Protein AF-A0A1A6FGG5-F1 (afdb_monomer_lite)

Structure (mmCIF, N/CA/C/O backbone):
data_AF-A0A1A6FGG5-F1
#
_entry.id   AF-A0A1A6FGG5-F1
#
loop_
_atom_site.group_PDB
_atom_site.id
_atom_site.type_symbol
_atom_site.label_atom_id
_atom_site.label_alt_id
_atom_site.label_comp_id
_atom_site.label_asym_id
_atom_site.label_entity_id
_atom_site.label_seq_id
_atom_site.pdbx_PDB_ins_code
_atom_site.Cartn_x
_atom_site.Cartn_y
_atom_site.Cartn_z
_atom_site.occupancy
_atom_site.B_iso_or_equiv
_atom_site.auth_seq_id
_atom_site.auth_comp_id
_atom_site.auth_asym_id
_atom_site.auth_atom_id
_atom_site.pdbx_PDB_model_num
ATOM 1 N N . MET A 1 1 ? -80.404 49.017 49.387 1.00 46.44 1 MET A N 1
ATOM 2 C CA . MET A 1 1 ? -79.124 48.652 50.033 1.00 46.44 1 MET A CA 1
ATOM 3 C C . MET A 1 1 ? -78.761 47.222 49.647 1.00 46.44 1 MET A C 1
ATOM 5 O O . MET A 1 1 ? -79.388 46.315 50.162 1.00 46.44 1 MET A O 1
ATOM 9 N N . ALA A 1 2 ? -77.796 47.027 48.744 1.00 36.50 2 ALA A N 1
ATOM 10 C CA . ALA A 1 2 ? -76.979 45.809 48.624 1.00 36.50 2 ALA A CA 1
ATOM 11 C C . ALA A 1 2 ? -75.816 46.111 47.660 1.00 36.50 2 ALA A C 1
ATOM 13 O O . ALA A 1 2 ? -76.037 46.407 46.489 1.00 36.50 2 ALA A O 1
ATOM 14 N N . ARG A 1 3 ? -74.583 46.126 48.179 1.00 39.97 3 ARG A N 1
ATOM 15 C CA . ARG A 1 3 ? -73.338 46.277 47.409 1.00 39.97 3 ARG A CA 1
ATOM 16 C C . ARG A 1 3 ? -72.941 44.911 46.845 1.00 39.97 3 ARG A C 1
ATOM 18 O O . ARG A 1 3 ? -72.786 43.978 47.625 1.00 39.97 3 ARG A O 1
ATOM 25 N N . LEU A 1 4 ? -72.673 44.822 45.545 1.00 37.12 4 LEU A N 1
ATOM 26 C CA . LEU A 1 4 ? -71.894 43.730 44.955 1.00 37.12 4 LEU A CA 1
ATOM 27 C C . LEU A 1 4 ? -70.475 44.244 44.684 1.00 37.12 4 LEU A C 1
ATOM 29 O O . LEU A 1 4 ? -70.268 45.128 43.858 1.00 37.12 4 LEU A O 1
ATOM 33 N N . ARG A 1 5 ? -69.503 43.710 45.432 1.00 43.78 5 ARG A N 1
ATOM 34 C CA . ARG A 1 5 ? -6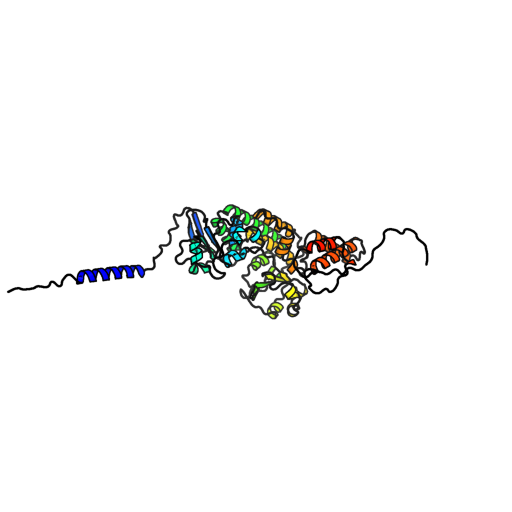8.068 43.782 45.126 1.00 43.78 5 ARG A CA 1
ATOM 35 C C . ARG A 1 5 ? -67.733 42.575 44.248 1.00 43.78 5 ARG A C 1
ATOM 37 O O . ARG A 1 5 ? -67.870 41.452 44.723 1.00 43.78 5 ARG A O 1
ATOM 44 N N . SER A 1 6 ? -67.262 42.784 43.021 1.00 43.19 6 SER A N 1
ATOM 45 C CA . SER A 1 6 ? -66.595 41.737 42.237 1.00 43.19 6 SER A CA 1
ATOM 46 C C . SER A 1 6 ? -65.080 41.887 42.376 1.00 43.19 6 SER A C 1
ATOM 48 O O . SER A 1 6 ? -64.519 42.949 42.118 1.00 43.19 6 SER A O 1
ATOM 50 N N . ASN A 1 7 ? -64.447 40.814 42.835 1.00 39.03 7 ASN A N 1
ATOM 51 C CA . ASN A 1 7 ? -63.045 40.700 43.213 1.00 39.03 7 ASN A CA 1
ATOM 52 C C . ASN A 1 7 ? -62.196 40.399 41.959 1.00 39.03 7 ASN A C 1
ATOM 54 O O . ASN A 1 7 ? -62.371 39.346 41.351 1.00 39.03 7 ASN A O 1
ATOM 58 N N . SER A 1 8 ? -61.305 41.307 41.548 1.00 47.47 8 SER A N 1
ATOM 59 C CA . SER A 1 8 ? -60.518 41.215 40.302 1.00 47.47 8 SER A CA 1
ATOM 60 C C . SER A 1 8 ? -59.037 40.871 40.532 1.00 47.47 8 SER A C 1
ATOM 62 O O . SER A 1 8 ? -58.164 41.453 39.891 1.00 47.47 8 SER A O 1
ATOM 64 N N . SER A 1 9 ? -58.720 39.971 41.466 1.00 46.16 9 SER A N 1
ATOM 65 C CA . SER A 1 9 ? -57.327 39.730 41.892 1.00 46.16 9 SER A CA 1
ATOM 66 C C . SER A 1 9 ? -56.748 38.343 41.581 1.00 46.16 9 SER A C 1
ATOM 68 O O . SER A 1 9 ? -55.573 38.128 41.856 1.00 46.16 9 SER A O 1
ATOM 70 N N . SER A 1 10 ? -57.485 37.406 40.969 1.00 49.62 10 SER A N 1
ATOM 71 C CA . SER A 1 10 ? -56.988 36.026 40.771 1.00 49.62 10 SER A CA 1
ATOM 72 C C . SER A 1 10 ? -56.409 35.706 39.383 1.00 49.62 10 SER A C 1
ATOM 74 O O . SER A 1 10 ? -55.827 34.640 39.203 1.00 49.62 10 SER A O 1
ATOM 76 N N . SER A 1 11 ? -56.523 36.599 38.394 1.00 49.62 11 SER A N 1
ATOM 77 C CA . SER A 1 11 ? -56.128 36.287 37.005 1.00 49.62 11 SER A CA 1
ATOM 78 C C . SER A 1 11 ? -54.654 36.564 36.684 1.00 49.62 11 SER A C 1
ATOM 80 O O . SER A 1 11 ? -54.130 35.986 35.735 1.00 49.62 11 SER A O 1
ATOM 82 N N . TRP A 1 12 ? -53.973 37.437 37.430 1.00 45.44 12 TRP A N 1
ATOM 83 C CA . TRP A 1 12 ? -52.616 37.876 37.067 1.00 45.44 12 TRP A CA 1
ATOM 84 C C . TRP A 1 12 ? -51.518 36.929 37.569 1.00 45.44 12 TRP A C 1
ATOM 86 O O . TRP A 1 12 ? -50.485 36.785 36.919 1.00 45.44 12 TRP A O 1
ATOM 96 N N . SER A 1 13 ? -51.754 36.211 38.668 1.00 47.12 13 SER A N 1
ATOM 97 C CA . SER A 1 13 ? -50.769 35.288 39.251 1.00 47.12 13 SER A CA 1
ATOM 98 C C . SER A 1 13 ? -50.570 34.016 38.415 1.00 47.12 13 SER A C 1
ATOM 100 O O . SER A 1 13 ? -49.461 33.492 38.348 1.00 47.12 13 SER A O 1
ATOM 102 N N . VAL A 1 14 ? -51.621 33.541 37.737 1.00 51.75 14 VAL A N 1
ATOM 103 C CA . VAL A 1 14 ? -51.570 32.323 36.905 1.00 51.75 14 VAL A CA 1
ATOM 104 C C . VAL A 1 14 ? -50.892 32.595 35.559 1.00 51.75 14 VAL A C 1
ATOM 106 O O . VAL A 1 14 ? -50.091 31.786 35.095 1.00 51.75 14 VAL A O 1
ATOM 109 N N . VAL A 1 15 ? -51.142 33.766 34.961 1.00 53.78 15 VAL A N 1
ATOM 110 C CA . VAL A 1 15 ? -50.516 34.170 33.690 1.00 53.78 15 VAL A CA 1
ATOM 111 C C . VAL A 1 15 ? -49.030 34.479 33.884 1.00 53.78 15 VAL A C 1
ATOM 113 O O . VAL A 1 15 ? -48.212 34.061 33.067 1.00 53.78 15 VAL A O 1
ATOM 116 N N . ALA A 1 16 ? -48.657 35.122 34.998 1.00 51.72 16 ALA A N 1
ATOM 117 C CA . ALA A 1 16 ? -47.255 35.374 35.319 1.00 51.72 16 ALA A CA 1
ATOM 118 C C . ALA A 1 16 ? -46.459 34.066 35.461 1.00 51.72 16 ALA A C 1
ATOM 120 O O . ALA A 1 16 ? -45.403 33.948 34.852 1.00 51.72 16 ALA A O 1
ATOM 121 N N . GLY A 1 17 ? -46.984 33.055 36.169 1.00 50.19 17 GLY A N 1
ATOM 122 C CA . GLY A 1 17 ? -46.297 31.769 36.359 1.00 50.19 17 GLY A CA 1
ATOM 123 C C . GLY A 1 17 ? -46.077 30.963 35.070 1.00 50.19 17 GLY A C 1
ATOM 124 O O . GLY A 1 17 ? -45.045 30.306 34.923 1.00 50.19 17 GLY A O 1
ATOM 125 N N . PHE A 1 18 ? -47.004 31.043 34.110 1.00 52.59 18 PHE A N 1
ATOM 126 C CA . PHE A 1 18 ? -46.897 30.317 32.838 1.00 52.59 18 PHE A CA 1
ATOM 127 C C . PHE A 1 18 ? -45.854 30.934 31.892 1.00 52.59 18 PHE A C 1
ATOM 129 O O . PHE A 1 18 ? -45.120 30.209 31.215 1.00 52.59 18 PHE A O 1
ATOM 136 N N . VAL A 1 19 ? -45.737 32.268 31.888 1.00 56.25 19 VAL A N 1
ATOM 137 C CA . VAL A 1 19 ? -44.745 32.991 31.076 1.00 56.25 19 VAL A CA 1
ATOM 138 C C . VAL A 1 19 ? -43.325 32.752 31.600 1.00 56.25 19 VAL A C 1
ATOM 140 O O . VAL A 1 19 ? -42.420 32.511 30.800 1.00 56.25 19 VAL A O 1
ATOM 143 N N . THR A 1 20 ? -43.114 32.706 32.922 1.00 56.19 20 THR A N 1
ATOM 144 C CA . THR A 1 20 ? -41.793 32.382 33.495 1.00 56.19 20 THR A CA 1
ATOM 145 C C . THR A 1 20 ? -41.383 30.934 33.227 1.00 56.19 20 THR A C 1
ATOM 147 O O . THR A 1 20 ? -40.213 30.675 32.952 1.00 56.19 20 THR A O 1
ATOM 150 N N . CYS A 1 21 ? -42.329 29.988 33.254 1.00 50.81 21 CYS A N 1
ATOM 151 C CA . CYS A 1 21 ? -42.044 28.578 32.977 1.00 50.81 21 CYS A CA 1
ATOM 152 C C . CYS A 1 21 ? -41.674 28.349 31.498 1.00 50.81 21 CYS A C 1
ATOM 154 O O . CYS A 1 21 ? -40.691 27.669 31.205 1.00 50.81 21 CYS A O 1
ATOM 156 N N . CYS A 1 22 ? -42.372 29.005 30.562 1.00 54.38 22 CYS A N 1
ATOM 157 C CA . CYS A 1 22 ? -42.034 28.942 29.136 1.00 54.38 22 CYS A CA 1
ATOM 158 C C . CYS A 1 22 ? -40.695 29.628 28.816 1.00 54.38 22 CYS A C 1
ATOM 160 O O . CYS A 1 22 ? -39.930 29.106 28.007 1.00 54.38 22 CYS A O 1
ATOM 162 N N . ALA A 1 23 ? -40.367 30.745 29.478 1.00 55.91 23 ALA A N 1
ATOM 163 C CA . ALA A 1 23 ? -39.080 31.426 29.307 1.00 55.91 23 ALA A CA 1
ATOM 164 C C . ALA A 1 23 ? -37.893 30.588 29.822 1.00 55.91 23 ALA A C 1
ATOM 166 O O . ALA A 1 23 ? -36.832 30.583 29.201 1.00 55.91 23 ALA A O 1
ATOM 167 N N . LEU A 1 24 ? -38.076 29.826 30.907 1.00 52.62 24 LEU A N 1
ATOM 168 C CA . LEU A 1 24 ? -37.076 28.881 31.422 1.00 52.62 24 LEU A CA 1
ATOM 169 C C . LEU A 1 24 ? -36.874 27.678 30.488 1.00 52.62 24 LEU A C 1
ATOM 171 O O . LEU A 1 24 ? -35.734 27.287 30.246 1.00 52.62 24 LEU A O 1
ATOM 175 N N . ILE A 1 25 ? -37.949 27.134 29.907 1.00 56.22 25 ILE A N 1
ATOM 176 C CA . ILE A 1 25 ? -37.868 26.028 28.937 1.00 56.22 25 ILE A CA 1
ATOM 177 C C . ILE A 1 25 ? -37.194 26.493 27.634 1.00 56.22 25 ILE A C 1
ATOM 179 O O . ILE A 1 25 ? -36.349 25.780 27.095 1.00 56.22 25 ILE A O 1
ATOM 183 N N . PHE A 1 26 ? -37.479 27.713 27.162 1.00 54.41 26 PHE A N 1
ATOM 184 C CA . PHE A 1 26 ? -36.809 28.285 25.987 1.00 54.41 26 PHE A CA 1
ATOM 185 C C . PHE A 1 26 ? -35.334 28.630 26.255 1.00 54.41 26 PHE A C 1
ATOM 187 O O . PHE A 1 26 ? -34.488 28.408 25.391 1.00 54.41 26 PHE A O 1
ATOM 194 N N . ALA A 1 27 ? -34.989 29.104 27.459 1.00 54.03 27 ALA A N 1
ATOM 195 C CA . ALA A 1 27 ? -33.600 29.363 27.846 1.00 54.03 27 ALA A CA 1
ATOM 196 C C . ALA A 1 27 ? -32.763 28.072 27.971 1.00 54.03 27 ALA A C 1
ATOM 198 O O . ALA A 1 27 ? -31.572 28.082 27.649 1.00 54.03 27 ALA A O 1
ATOM 199 N N . LEU A 1 28 ? -33.388 26.958 28.375 1.00 49.53 28 LEU A N 1
ATOM 200 C CA . LEU A 1 28 ? -32.787 25.618 28.381 1.00 49.53 28 LEU A CA 1
ATOM 201 C C . LEU A 1 28 ? -32.666 25.012 26.971 1.00 49.53 28 LEU A C 1
ATOM 203 O O . LEU A 1 28 ? -31.698 24.306 26.710 1.00 49.53 28 LEU A O 1
ATOM 207 N N . ALA A 1 29 ? -33.584 25.322 26.050 1.00 52.97 29 ALA A N 1
ATOM 208 C CA . ALA A 1 29 ? -33.526 24.865 24.656 1.00 52.97 29 ALA A CA 1
ATOM 209 C C . ALA A 1 29 ? -32.530 25.655 23.779 1.00 52.97 29 ALA A C 1
ATOM 211 O O . ALA A 1 29 ? -32.057 25.142 22.766 1.00 52.97 29 ALA A O 1
ATOM 212 N N . LEU A 1 30 ? -32.186 26.891 24.165 1.00 46.38 30 LEU A N 1
ATOM 213 C CA . LEU A 1 30 ? -31.213 27.745 23.464 1.00 46.38 30 LEU A CA 1
ATOM 214 C C . LEU A 1 30 ? -29.753 27.483 23.861 1.00 46.38 30 LEU A C 1
ATOM 216 O O . LEU A 1 30 ? -28.838 27.985 23.207 1.00 46.38 30 LEU A O 1
ATOM 220 N N . HIS A 1 31 ? -29.518 26.685 24.903 1.00 43.28 31 HIS A N 1
ATOM 221 C CA . HIS A 1 31 ? -28.194 26.161 25.206 1.00 43.28 31 HIS A CA 1
ATOM 222 C C . HIS A 1 31 ? -28.107 24.754 24.611 1.00 43.28 31 HIS A C 1
ATOM 224 O O . HIS A 1 31 ? -28.663 23.830 25.208 1.00 43.28 31 HIS A O 1
ATOM 230 N N . PRO A 1 32 ? -27.426 24.538 23.462 1.00 44.75 32 PRO A N 1
ATOM 231 C CA . PRO A 1 32 ? -27.096 23.176 23.059 1.00 44.75 32 PRO A CA 1
ATOM 232 C C . PRO A 1 32 ? -26.420 22.510 24.262 1.00 44.75 32 PRO A C 1
ATOM 234 O O . PRO A 1 32 ? -25.605 23.182 24.910 1.00 44.75 32 PRO A O 1
ATOM 237 N N . PRO A 1 33 ? -26.763 21.256 24.619 1.00 37.62 33 PRO A N 1
ATOM 238 C CA . PRO A 1 33 ? -26.117 20.589 25.734 1.00 37.62 33 PRO A CA 1
ATOM 239 C C . PRO A 1 33 ? -24.616 20.695 25.495 1.00 37.62 33 PRO A C 1
ATOM 241 O O . PRO A 1 33 ? -24.085 20.130 24.539 1.00 37.62 33 PRO A O 1
ATOM 244 N N . ARG A 1 34 ? -23.935 21.492 26.327 1.00 36.69 34 ARG A N 1
ATOM 245 C CA . ARG A 1 34 ? -22.482 21.480 26.392 1.00 36.69 34 ARG A CA 1
ATOM 246 C C . ARG A 1 34 ? -22.160 20.095 26.913 1.00 36.69 34 ARG A C 1
ATOM 248 O O . ARG A 1 34 ? -22.182 19.869 28.121 1.00 36.69 34 ARG A O 1
ATOM 255 N N . THR A 1 35 ? -21.949 19.154 25.998 1.00 38.72 35 THR A N 1
ATOM 256 C CA . THR A 1 35 ? -21.347 17.868 26.305 1.00 38.72 35 THR A CA 1
ATOM 257 C C . THR A 1 35 ? -20.045 18.213 27.003 1.00 38.72 35 THR A C 1
ATOM 259 O O . THR A 1 35 ? -19.122 18.739 26.377 1.00 38.72 35 THR A O 1
ATOM 262 N N . LYS A 1 36 ? -20.007 18.038 28.330 1.00 36.81 36 LYS A N 1
ATOM 263 C CA . LYS A 1 36 ? -18.748 18.106 29.064 1.00 36.81 36 LYS A CA 1
ATOM 264 C C . LYS A 1 36 ? -17.772 17.194 28.313 1.00 36.81 36 LYS A C 1
ATOM 266 O O . LYS A 1 36 ? -18.197 16.099 27.930 1.00 36.81 36 LYS A O 1
ATOM 271 N N . PRO A 1 37 ? -16.519 17.621 28.078 1.00 45.16 37 PRO A N 1
ATOM 272 C CA . PRO A 1 37 ? -15.485 16.699 27.633 1.00 45.16 37 PRO A CA 1
ATOM 273 C C . PRO A 1 37 ? -15.563 15.476 28.545 1.00 45.16 37 PRO A C 1
ATOM 275 O O . PRO A 1 37 ? -15.558 15.636 29.769 1.00 45.16 37 PRO A O 1
ATOM 278 N N . LYS A 1 38 ? -15.770 14.288 27.970 1.00 55.97 38 LYS A N 1
ATOM 279 C CA . LYS A 1 38 ? -15.762 13.051 28.748 1.00 55.97 38 LYS A CA 1
ATOM 280 C C . LYS A 1 38 ? -14.396 12.998 29.441 1.00 55.97 38 LYS A C 1
ATOM 282 O O . LYS A 1 38 ? -13.360 13.046 28.782 1.00 55.97 38 LYS A O 1
ATOM 287 N N . ASP A 1 39 ? -14.389 12.997 30.771 1.00 55.12 39 ASP A N 1
ATOM 288 C CA . ASP A 1 39 ? -13.150 12.876 31.534 1.00 55.12 39 ASP A CA 1
ATOM 289 C C . ASP A 1 39 ? -12.683 11.419 31.453 1.00 55.12 39 ASP A C 1
ATOM 291 O O . ASP A 1 39 ? -13.115 10.553 32.212 1.00 55.12 39 ASP A O 1
ATOM 295 N N . HIS A 1 40 ? -11.855 11.138 30.450 1.00 64.06 40 HIS A N 1
ATOM 296 C CA . HIS A 1 40 ? -11.336 9.804 30.167 1.00 64.06 40 HIS A CA 1
ATOM 297 C C . HIS A 1 40 ? -10.169 9.401 31.079 1.00 64.06 40 HIS A C 1
ATOM 299 O O . HIS A 1 40 ? -9.728 8.254 31.006 1.00 64.06 40 HIS A O 1
ATOM 305 N N . SER A 1 41 ? -9.694 10.304 31.951 1.00 60.62 41 SER A N 1
ATOM 306 C CA . SER A 1 41 ? -8.516 10.130 32.821 1.00 60.62 41 SER A CA 1
ATOM 307 C C . SER A 1 41 ? -8.592 8.890 33.726 1.00 60.62 41 SER A C 1
ATOM 309 O O . SER A 1 41 ? -7.569 8.310 34.078 1.00 60.62 41 SER A O 1
ATOM 311 N N . THR A 1 42 ? -9.805 8.436 34.054 1.00 71.69 42 THR A N 1
ATOM 312 C CA . THR A 1 42 ? -10.059 7.321 34.984 1.00 71.69 42 THR A CA 1
ATOM 313 C C . THR A 1 42 ? -10.436 6.000 34.306 1.00 71.69 42 THR A C 1
ATOM 315 O O . THR A 1 42 ? -10.665 5.005 34.994 1.00 71.69 42 THR A O 1
ATOM 318 N N . ALA A 1 43 ? -10.513 5.959 32.971 1.00 81.44 43 ALA A N 1
ATOM 319 C CA . ALA A 1 43 ? -10.862 4.738 32.253 1.00 81.44 43 ALA A CA 1
ATOM 320 C C . ALA A 1 43 ? -9.734 3.686 32.354 1.00 81.44 43 ALA A C 1
ATOM 322 O O . ALA A 1 43 ? -8.567 4.038 32.175 1.00 81.44 43 ALA A O 1
ATOM 323 N N . PRO A 1 44 ? -10.053 2.401 32.599 1.00 85.81 44 PRO A N 1
ATOM 324 C CA . PRO A 1 44 ? -9.051 1.344 32.779 1.00 85.81 44 PRO A CA 1
ATOM 325 C C . PRO A 1 44 ? -8.265 1.019 31.502 1.00 85.81 44 PRO A C 1
ATOM 327 O O . PRO A 1 44 ? -7.139 0.533 31.591 1.00 85.81 44 PRO A O 1
ATOM 330 N N . PHE A 1 45 ? -8.827 1.289 30.320 1.00 88.31 45 PHE A N 1
ATOM 331 C CA . PHE A 1 45 ? -8.126 1.177 29.046 1.00 88.31 45 PHE A CA 1
ATOM 332 C C . PHE A 1 45 ? -8.115 2.530 28.338 1.00 88.31 45 PHE A C 1
ATOM 334 O O . PHE A 1 45 ? -9.166 3.135 28.126 1.00 88.31 45 PHE A O 1
ATOM 341 N N . GLN A 1 46 ? -6.932 3.009 27.962 1.00 90.25 46 GLN A N 1
ATOM 342 C CA . GLN A 1 46 ? -6.761 4.288 27.280 1.00 90.25 46 GLN A CA 1
ATOM 343 C C . GLN A 1 46 ? -5.976 4.116 25.987 1.00 90.25 46 GLN A C 1
ATOM 345 O O . GLN A 1 46 ? -5.002 3.368 25.930 1.00 90.25 46 GLN A O 1
ATOM 350 N N . ILE A 1 47 ? -6.387 4.858 24.964 1.00 90.94 47 ILE A N 1
ATOM 351 C CA . ILE A 1 47 ? -5.690 4.964 23.684 1.00 90.94 47 ILE A CA 1
ATOM 352 C C . ILE A 1 47 ? -5.430 6.438 23.412 1.00 90.94 47 ILE A C 1
ATOM 354 O O . ILE A 1 47 ? -6.310 7.270 23.624 1.00 90.94 47 ILE A O 1
ATOM 358 N N . VAL A 1 48 ? -4.245 6.761 22.899 1.00 91.88 48 VAL A N 1
ATOM 359 C CA . VAL A 1 48 ? -3.940 8.107 22.404 1.00 91.88 48 VAL A CA 1
ATOM 360 C C . VAL A 1 48 ? -3.960 8.082 20.883 1.00 91.88 48 VAL A C 1
ATOM 362 O O . VAL A 1 48 ? -3.199 7.339 20.263 1.00 91.88 48 VAL A O 1
ATOM 365 N N . ASP A 1 49 ? -4.819 8.886 20.265 1.00 93.81 49 ASP A N 1
ATOM 366 C CA . ASP A 1 49 ? -4.911 8.953 18.808 1.00 93.81 49 ASP A CA 1
ATOM 367 C C . ASP A 1 49 ? -3.725 9.716 18.174 1.00 93.81 49 ASP A C 1
ATOM 369 O O . ASP A 1 49 ? -2.797 10.174 18.851 1.00 93.81 49 ASP A O 1
ATOM 373 N N . MET A 1 50 ? -3.710 9.844 16.842 1.00 94.44 50 MET A N 1
ATOM 374 C CA . MET A 1 50 ? -2.622 10.548 16.143 1.00 94.44 50 MET A CA 1
ATOM 375 C C . MET A 1 50 ? -2.701 12.080 16.259 1.00 94.44 50 MET A C 1
ATOM 377 O O . MET A 1 50 ? -1.774 12.759 15.824 1.00 94.44 50 MET A O 1
ATOM 381 N N . LEU A 1 51 ? -3.767 12.619 16.859 1.00 92.81 51 LEU A N 1
ATOM 382 C CA . LEU A 1 51 ? -3.922 14.035 17.204 1.00 92.81 51 LEU A CA 1
ATOM 383 C C . LEU A 1 51 ? -3.544 14.324 18.667 1.00 92.81 51 LEU A C 1
ATOM 385 O O . LEU A 1 51 ? -3.620 15.472 19.100 1.00 92.81 51 LEU A O 1
ATOM 389 N N . GLY A 1 52 ? -3.134 13.303 19.428 1.00 91.88 52 GLY A N 1
ATOM 390 C CA . GLY A 1 52 ? -2.799 13.427 20.845 1.00 91.88 52 GLY A CA 1
ATOM 391 C C . GLY A 1 52 ? -4.017 13.443 21.771 1.00 91.88 52 GLY A C 1
ATOM 392 O O . GLY A 1 52 ? -3.879 13.809 22.936 1.00 91.88 52 GLY A O 1
ATOM 393 N N . ARG A 1 53 ? -5.203 13.066 21.280 1.00 91.62 53 ARG A N 1
ATOM 394 C CA . ARG A 1 53 ? -6.418 12.962 22.096 1.00 91.62 53 ARG A CA 1
ATOM 395 C C . ARG A 1 53 ? -6.455 11.610 22.795 1.00 91.62 53 ARG A C 1
ATOM 397 O O . ARG A 1 53 ? -6.182 10.582 22.178 1.00 91.62 53 ARG A O 1
ATOM 404 N N . THR A 1 54 ? -6.815 11.620 24.073 1.00 91.75 54 THR A N 1
ATOM 405 C CA . THR A 1 54 ? -6.981 10.401 24.869 1.00 91.75 54 THR A CA 1
ATOM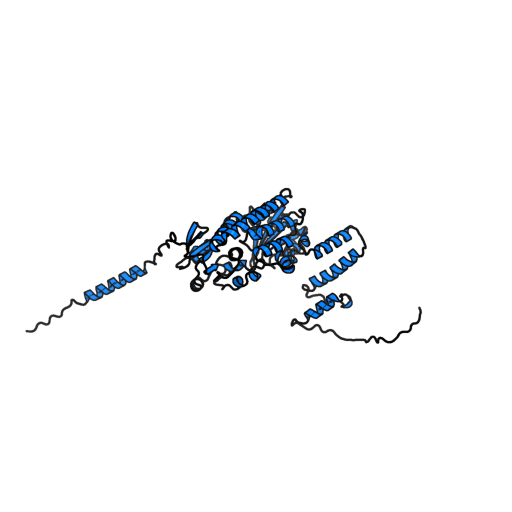 406 C C . THR A 1 54 ? -8.423 9.920 24.796 1.00 91.75 54 THR A C 1
ATOM 408 O O . THR A 1 54 ? -9.344 10.659 25.137 1.00 91.75 54 THR A O 1
ATOM 411 N N . HIS A 1 55 ? -8.595 8.662 24.410 1.00 90.50 55 HIS A N 1
ATOM 412 C CA . HIS A 1 55 ? -9.862 7.945 24.383 1.00 90.50 55 HIS A CA 1
ATOM 413 C C . HIS A 1 55 ? -9.872 6.907 25.497 1.00 90.50 55 HIS A C 1
ATOM 415 O O . HIS A 1 55 ? -8.955 6.091 25.589 1.00 90.50 55 HIS A O 1
ATOM 421 N N . GLY A 1 56 ? -10.896 6.945 26.346 1.00 90.00 56 GLY A N 1
ATOM 422 C CA . GLY A 1 56 ? -11.054 6.016 27.462 1.00 90.00 56 GLY A CA 1
ATOM 423 C C . GLY A 1 56 ? -12.130 4.971 27.193 1.00 90.00 56 GLY A C 1
ATOM 424 O O . GLY A 1 56 ? -13.246 5.321 26.812 1.00 90.00 56 GLY A O 1
ATOM 425 N N . PHE A 1 57 ? -11.815 3.708 27.469 1.00 87.62 57 PHE A N 1
ATOM 426 C CA . PHE A 1 57 ? -12.709 2.561 27.349 1.00 87.62 57 PHE A CA 1
ATOM 427 C C . PHE A 1 57 ? -12.690 1.725 28.636 1.00 87.62 57 PHE A C 1
ATOM 429 O O . PHE A 1 57 ? -11.711 1.716 29.384 1.00 87.62 57 PHE A O 1
ATOM 436 N N . ALA A 1 58 ? -13.775 0.991 28.891 1.00 87.38 58 ALA A N 1
ATOM 437 C CA . ALA A 1 58 ? -13.833 0.032 29.998 1.00 87.38 58 ALA A CA 1
ATOM 438 C C . ALA A 1 58 ? -12.943 -1.205 29.749 1.00 87.38 58 ALA A C 1
ATOM 440 O O . ALA A 1 58 ? -12.449 -1.826 30.683 1.00 87.38 58 ALA A O 1
ATOM 441 N N . GLU A 1 59 ? -12.740 -1.548 28.482 1.00 86.50 59 GLU A N 1
ATOM 442 C CA . GLU A 1 59 ? -11.920 -2.648 27.979 1.00 86.50 59 GLU A CA 1
ATOM 443 C C . GLU A 1 59 ? -11.545 -2.334 26.516 1.00 86.50 59 GLU A C 1
ATOM 445 O O . GLU A 1 59 ? -12.113 -1.393 25.950 1.00 86.50 59 GLU A O 1
ATOM 450 N N . PRO A 1 60 ? -10.617 -3.069 25.872 1.00 89.19 60 PRO A N 1
ATOM 451 C CA . PRO A 1 60 ? -10.331 -2.864 24.454 1.00 89.19 60 PRO A CA 1
ATOM 452 C C . PRO A 1 60 ? -11.612 -2.892 23.598 1.00 89.19 60 PRO A C 1
ATOM 454 O O . PRO A 1 60 ? -12.448 -3.777 23.808 1.00 89.19 60 PRO A O 1
ATOM 457 N N . PRO A 1 61 ? -11.785 -1.959 22.637 1.00 92.12 61 PRO A N 1
ATOM 458 C CA . PRO A 1 61 ? -13.042 -1.800 21.908 1.00 92.12 61 PRO A CA 1
ATOM 459 C C . PRO A 1 61 ? -13.415 -3.081 21.151 1.00 92.12 61 PRO A C 1
ATOM 461 O O . PRO A 1 61 ? -12.605 -3.655 20.414 1.00 92.12 61 PRO A O 1
ATOM 464 N N . LYS A 1 62 ? -14.662 -3.528 21.329 1.00 92.50 62 LYS A N 1
ATOM 465 C CA . LYS A 1 62 ? -15.201 -4.775 20.764 1.00 92.50 62 LYS A CA 1
ATOM 466 C C . LYS A 1 62 ? -16.086 -4.532 19.549 1.00 92.50 62 LYS A C 1
ATOM 468 O O . LYS A 1 62 ? -16.298 -5.455 18.771 1.00 92.50 62 LYS A O 1
ATOM 473 N N . ARG A 1 63 ? -16.603 -3.315 19.383 1.00 94.44 63 ARG A N 1
ATOM 474 C CA . ARG A 1 63 ? -17.469 -2.903 18.276 1.00 94.44 63 ARG A CA 1
ATOM 475 C C . ARG A 1 63 ? -16.833 -1.737 17.536 1.00 94.44 63 ARG A C 1
ATOM 477 O O . ARG A 1 63 ? -16.893 -0.595 17.981 1.00 94.44 63 ARG A O 1
ATOM 484 N N . ILE A 1 64 ? -16.210 -2.027 16.406 1.00 95.75 64 ILE A N 1
ATOM 485 C CA . ILE A 1 64 ? -15.385 -1.087 15.656 1.00 95.75 64 ILE A CA 1
ATOM 486 C C . ILE A 1 64 ? -16.025 -0.815 14.300 1.00 95.75 64 ILE A C 1
ATOM 488 O O . ILE A 1 64 ? -16.334 -1.737 13.540 1.00 95.75 64 ILE A O 1
ATOM 492 N N . PHE A 1 65 ? -16.205 0.466 13.996 1.00 95.12 65 PHE A N 1
ATOM 493 C CA . PHE A 1 65 ? -16.623 0.937 12.683 1.00 95.12 65 PHE A CA 1
ATOM 494 C C . PHE A 1 65 ? -15.444 1.592 11.953 1.00 95.12 65 PHE A C 1
ATOM 496 O O . PHE A 1 65 ? -14.758 2.441 12.523 1.00 95.12 65 PHE A O 1
ATOM 503 N N . PHE A 1 66 ? -15.219 1.239 10.685 1.00 95.38 66 PHE A N 1
ATOM 504 C CA . PHE A 1 66 ? -14.139 1.812 9.870 1.00 95.38 66 PHE A CA 1
ATOM 505 C C . PHE A 1 66 ? -14.672 2.859 8.890 1.00 95.38 66 PHE A C 1
ATOM 507 O O . PHE A 1 66 ? -15.363 2.522 7.931 1.00 95.38 66 PHE A O 1
ATOM 514 N N . SER A 1 67 ? -14.305 4.127 9.078 1.00 93.56 67 SER A N 1
ATOM 515 C CA . SER A 1 67 ? -14.531 5.185 8.079 1.00 93.56 67 SER A CA 1
ATOM 516 C C . SER A 1 67 ? -13.290 5.485 7.229 1.00 93.56 67 SER A C 1
ATOM 518 O O . SER A 1 67 ? -13.397 6.165 6.206 1.00 93.56 67 SER A O 1
ATOM 520 N N . ALA A 1 68 ? -12.123 4.987 7.649 1.00 92.94 68 ALA A N 1
ATOM 521 C CA . ALA A 1 68 ? -10.853 5.047 6.931 1.00 92.94 68 ALA A CA 1
ATOM 522 C C . ALA A 1 68 ? -10.406 3.654 6.464 1.00 92.94 68 ALA A C 1
ATOM 524 O O . ALA A 1 68 ? -10.645 2.655 7.143 1.00 92.94 68 ALA A O 1
ATOM 525 N N . ASN A 1 69 ? -9.695 3.601 5.337 1.00 93.38 69 ASN A N 1
ATOM 526 C CA . ASN A 1 69 ? -9.153 2.402 4.676 1.00 93.38 69 ASN A CA 1
ATOM 527 C C . ASN A 1 69 ? -7.988 1.726 5.431 1.00 93.38 69 ASN A C 1
ATOM 529 O O . ASN A 1 69 ? -7.057 1.202 4.825 1.00 93.38 69 ASN A O 1
ATOM 533 N N . VAL A 1 70 ? -8.040 1.731 6.761 1.00 95.31 70 VAL A N 1
ATOM 534 C CA . VAL A 1 70 ? -7.053 1.139 7.681 1.00 95.31 70 VAL A CA 1
ATOM 535 C C . VAL A 1 70 ? -7.532 -0.199 8.257 1.00 95.31 70 VAL A C 1
ATOM 537 O O . VAL A 1 70 ? -6.878 -0.787 9.116 1.00 95.31 70 VAL A O 1
ATOM 540 N N . MET A 1 71 ? -8.675 -0.701 7.778 1.00 95.50 71 MET A N 1
ATOM 541 C CA . MET A 1 71 ? -9.206 -2.016 8.142 1.00 95.50 71 MET A CA 1
ATOM 542 C C . MET A 1 71 ? -8.210 -3.162 7.881 1.00 95.50 71 MET A C 1
ATOM 544 O O . MET A 1 71 ? -8.046 -3.984 8.784 1.00 95.50 71 MET A O 1
ATOM 548 N N . PRO A 1 72 ? -7.463 -3.200 6.753 1.00 95.62 72 PRO A N 1
ATOM 549 C CA . PRO A 1 72 ? -6.391 -4.179 6.555 1.00 95.62 72 PRO A CA 1
ATOM 550 C C . PRO A 1 72 ? -5.371 -4.228 7.697 1.00 95.62 72 PRO A C 1
ATOM 552 O O . PRO A 1 72 ? -4.974 -5.308 8.137 1.00 95.62 72 PRO A O 1
ATOM 555 N N . THR A 1 73 ? -4.975 -3.065 8.221 1.00 97.12 73 THR A N 1
ATOM 556 C CA . THR A 1 73 ? -4.033 -2.953 9.341 1.00 97.12 73 THR A CA 1
ATOM 557 C C . THR A 1 73 ? -4.598 -3.605 10.594 1.00 97.12 73 THR A C 1
ATOM 559 O O . THR A 1 73 ? -3.910 -4.391 11.244 1.00 97.12 73 THR A O 1
ATOM 562 N N . PHE A 1 74 ? -5.864 -3.317 10.910 1.00 96.88 74 PHE A N 1
ATOM 563 C CA . PHE A 1 74 ? -6.542 -3.922 12.050 1.00 96.88 74 PHE A CA 1
ATOM 564 C C . PHE A 1 74 ? -6.632 -5.439 11.903 1.00 96.88 74 PHE A C 1
ATOM 566 O O . PHE A 1 74 ? -6.243 -6.153 12.818 1.00 96.88 74 PHE A O 1
ATOM 573 N N . LEU A 1 75 ? -7.081 -5.939 10.750 1.00 95.94 75 LEU A N 1
ATOM 574 C CA . LEU A 1 75 ? -7.230 -7.375 10.497 1.00 95.94 75 LEU A CA 1
ATOM 575 C C . LEU A 1 75 ? -5.899 -8.123 10.590 1.00 95.94 75 LEU A C 1
ATOM 577 O O . LEU A 1 75 ? -5.833 -9.203 11.168 1.00 95.94 75 LEU A O 1
ATOM 581 N N . THR A 1 76 ? -4.818 -7.526 10.088 1.00 96.56 76 THR A N 1
ATOM 582 C CA . THR A 1 76 ? -3.473 -8.121 10.146 1.00 96.56 76 THR A CA 1
ATOM 583 C C . THR A 1 76 ? -2.962 -8.283 11.580 1.00 96.56 76 THR A C 1
ATOM 585 O O . THR A 1 76 ? -2.264 -9.253 11.904 1.00 96.56 76 THR A O 1
ATOM 588 N N . LEU A 1 77 ? -3.306 -7.329 12.446 1.00 97.25 77 LEU A N 1
ATOM 589 C CA . LEU A 1 77 ? -2.904 -7.303 13.848 1.00 97.25 77 LEU A CA 1
ATOM 590 C C . LEU A 1 77 ? -3.833 -8.140 14.733 1.00 97.25 77 LEU A C 1
ATOM 592 O O . LEU A 1 77 ? -3.354 -8.950 15.521 1.00 97.25 77 LEU A O 1
ATOM 596 N N . ALA A 1 78 ? -5.145 -7.980 14.574 1.00 94.94 78 ALA A N 1
ATOM 597 C CA . ALA A 1 78 ? -6.172 -8.658 15.358 1.00 94.94 78 ALA A CA 1
ATOM 598 C C . ALA A 1 78 ? -6.413 -10.112 14.921 1.00 94.94 78 ALA A C 1
ATOM 600 O O . ALA A 1 78 ? -6.959 -10.896 15.695 1.00 94.94 78 ALA A O 1
ATOM 601 N N . GLY A 1 79 ? -6.071 -10.466 13.678 1.00 94.06 79 GLY A N 1
ATOM 602 C CA . GLY A 1 79 ? -6.268 -11.802 13.109 1.00 94.06 79 GLY A CA 1
ATOM 603 C C . GLY A 1 79 ? -7.731 -12.203 12.893 1.00 94.06 79 GLY A C 1
ATOM 604 O O . GLY A 1 79 ? -7.997 -13.350 12.551 1.00 94.06 79 GLY A O 1
ATOM 605 N N . SER A 1 80 ? -8.691 -11.297 13.099 1.00 92.56 80 SER A N 1
ATOM 606 C CA . SER A 1 80 ? -10.124 -11.590 13.005 1.00 92.56 80 SER A CA 1
ATOM 607 C C . SER A 1 80 ? -10.944 -10.351 12.647 1.00 92.56 80 SER A C 1
ATOM 609 O O . SER A 1 80 ? -10.557 -9.218 12.942 1.00 92.56 80 SER A O 1
ATOM 611 N N . ALA A 1 81 ? -12.107 -10.585 12.036 1.00 94.12 81 ALA A N 1
ATOM 612 C CA . ALA A 1 81 ? -13.092 -9.552 11.711 1.00 94.12 81 ALA A CA 1
ATOM 613 C C . ALA A 1 81 ? -14.196 -9.414 12.780 1.00 94.12 81 ALA A C 1
ATOM 615 O O . ALA A 1 81 ? -15.097 -8.598 12.619 1.00 94.12 81 ALA A O 1
ATOM 616 N N . ASP A 1 82 ? -14.134 -10.180 13.873 1.00 94.12 82 ASP A N 1
ATOM 617 C CA . ASP A 1 82 ? -15.228 -10.332 14.849 1.00 94.12 82 ASP A CA 1
ATOM 618 C C . ASP A 1 82 ? -15.611 -9.027 15.550 1.00 94.12 82 ASP A C 1
ATOM 620 O O . ASP A 1 82 ? -16.752 -8.846 15.971 1.00 94.12 82 ASP A O 1
ATOM 624 N N . ARG A 1 83 ? -14.656 -8.097 15.658 1.00 94.94 83 ARG A N 1
ATOM 625 C CA . ARG A 1 83 ? -14.877 -6.785 16.273 1.00 94.94 83 ARG A CA 1
ATOM 626 C C . ARG A 1 83 ? -15.419 -5.743 15.294 1.00 94.94 83 ARG A C 1
ATOM 628 O O . ARG A 1 83 ? -15.627 -4.603 15.689 1.00 94.94 83 ARG A O 1
ATOM 635 N N . ILE A 1 84 ? -15.625 -6.085 14.021 1.00 95.88 84 ILE A N 1
ATOM 636 C CA . ILE A 1 84 ? -16.034 -5.137 12.978 1.00 95.88 84 ILE A CA 1
ATOM 637 C C . ILE A 1 84 ? -17.558 -5.127 12.853 1.00 95.88 84 ILE A C 1
ATOM 639 O O . ILE A 1 84 ? -18.164 -6.116 12.450 1.00 95.88 84 ILE A O 1
ATOM 643 N N . VAL A 1 85 ? -18.187 -3.988 13.152 1.00 94.62 85 VAL A N 1
ATOM 644 C CA . VAL A 1 85 ? -19.655 -3.830 13.053 1.00 94.62 85 VAL A CA 1
ATOM 645 C C . VAL A 1 85 ? -20.112 -3.199 11.739 1.00 94.62 85 VAL A C 1
ATOM 647 O O . VAL A 1 85 ? -21.289 -3.273 11.389 1.00 94.62 85 VAL A O 1
ATOM 650 N N . GLY A 1 86 ? -19.187 -2.597 10.993 1.00 94.69 86 GLY A N 1
ATOM 651 C CA . GLY A 1 86 ? -19.450 -2.006 9.688 1.00 94.69 86 GLY A CA 1
ATOM 652 C C . GLY A 1 86 ? -18.292 -1.151 9.189 1.00 94.69 86 GLY A C 1
ATOM 653 O O . GLY A 1 86 ? -17.305 -0.925 9.896 1.00 94.69 86 GLY A O 1
ATOM 654 N N . ALA A 1 87 ? -18.431 -0.660 7.965 1.00 95.06 87 ALA A N 1
ATOM 655 C CA . ALA A 1 87 ? -17.499 0.282 7.365 1.00 95.06 87 ALA A CA 1
ATOM 656 C C . ALA A 1 87 ? -18.190 1.176 6.335 1.00 95.06 87 ALA A C 1
ATOM 658 O O . ALA A 1 87 ? -19.227 0.807 5.792 1.00 95.06 87 ALA A O 1
ATOM 659 N N . SER A 1 88 ? -17.612 2.337 6.038 1.00 93.44 88 SER A N 1
ATOM 660 C CA . SER A 1 88 ? -17.951 3.064 4.808 1.00 93.44 88 SER A CA 1
ATOM 661 C C . SER A 1 88 ? -17.296 2.404 3.589 1.00 93.44 88 SER A C 1
ATOM 663 O O . SER A 1 88 ? -16.396 1.571 3.742 1.00 93.44 88 SER A O 1
ATOM 665 N N . ASP A 1 89 ? -17.673 2.825 2.378 1.00 91.38 89 ASP A N 1
ATOM 666 C CA . ASP A 1 89 ? -16.972 2.402 1.154 1.00 91.38 89 ASP A CA 1
ATOM 667 C C . ASP A 1 89 ? -15.466 2.687 1.236 1.00 91.38 89 ASP A C 1
ATOM 669 O O . ASP A 1 89 ? -14.647 1.815 0.938 1.00 91.38 89 ASP A O 1
ATOM 673 N N . LEU A 1 90 ? -15.080 3.865 1.748 1.00 90.75 90 LEU A N 1
ATOM 674 C CA . LEU A 1 90 ? -13.669 4.165 1.994 1.00 90.75 90 LEU A CA 1
ATOM 675 C C . LEU A 1 90 ? -13.077 3.184 3.010 1.00 90.75 90 LEU A C 1
ATOM 677 O O . LEU A 1 90 ? -12.008 2.632 2.765 1.00 90.75 90 LEU A O 1
ATOM 681 N N . GLY A 1 91 ? -13.775 2.921 4.116 1.00 91.88 91 GLY A N 1
ATOM 682 C CA . GLY A 1 91 ? -13.335 1.999 5.161 1.00 91.88 91 GLY A CA 1
ATOM 683 C C . GLY A 1 91 ? -12.993 0.598 4.656 1.00 91.88 91 GLY A C 1
ATOM 684 O O . GLY A 1 91 ? -11.990 0.016 5.072 1.00 91.88 91 GLY A O 1
ATOM 685 N N . ARG A 1 92 ? -13.799 0.082 3.722 1.00 91.62 92 ARG A N 1
ATOM 686 C CA . ARG A 1 92 ? -13.646 -1.264 3.156 1.00 91.62 92 ARG A CA 1
ATOM 687 C C . ARG A 1 92 ? -12.759 -1.313 1.908 1.00 91.62 92 ARG A C 1
ATOM 689 O O . ARG A 1 92 ? -12.287 -2.389 1.570 1.00 91.62 92 ARG A O 1
ATOM 696 N N . SER A 1 93 ? -12.456 -0.181 1.267 1.00 88.69 93 SER A N 1
ATOM 697 C CA . SER A 1 93 ? -11.719 -0.130 -0.017 1.00 88.69 93 SER A CA 1
ATOM 698 C C . SER A 1 93 ? -10.319 -0.772 -0.020 1.00 88.69 93 SER A C 1
ATOM 700 O O . SER A 1 93 ? -9.735 -0.984 -1.079 1.00 88.69 93 SER A O 1
ATOM 702 N N . GLY A 1 94 ? -9.752 -1.083 1.151 1.00 85.38 94 GLY A N 1
ATOM 703 C CA . GLY A 1 94 ? -8.493 -1.821 1.271 1.00 85.38 94 GLY A CA 1
ATOM 704 C C . GLY A 1 94 ? -8.618 -3.351 1.235 1.00 85.38 94 GLY A C 1
ATOM 705 O O . GLY A 1 94 ? -7.584 -4.012 1.220 1.00 85.38 94 GLY A O 1
ATOM 706 N N . MET A 1 95 ? -9.834 -3.911 1.260 1.00 89.69 95 MET A N 1
ATOM 707 C CA . MET A 1 95 ? -10.072 -5.359 1.387 1.00 89.69 95 MET A CA 1
ATOM 708 C C . MET A 1 95 ? -9.821 -6.143 0.103 1.00 89.69 95 MET A C 1
ATOM 710 O O . MET A 1 95 ? -9.361 -7.278 0.157 1.00 89.69 95 MET A O 1
ATOM 714 N N . ASP A 1 96 ? -10.062 -5.522 -1.042 1.00 80.50 96 ASP A N 1
ATOM 715 C CA . ASP A 1 96 ? -9.985 -6.179 -2.349 1.00 80.50 96 ASP A CA 1
ATOM 716 C C . ASP A 1 96 ? -8.522 -6.357 -2.807 1.00 80.50 96 ASP A C 1
ATOM 718 O O . ASP A 1 96 ? -8.240 -6.870 -3.885 1.00 80.50 96 ASP A O 1
ATOM 722 N N . ARG A 1 97 ? -7.560 -5.917 -1.983 1.00 81.00 97 ARG A N 1
ATOM 723 C CA . ARG A 1 97 ? -6.129 -5.982 -2.277 1.00 81.00 97 ARG A CA 1
ATOM 724 C C . ARG A 1 97 ? -5.515 -7.241 -1.723 1.00 81.00 97 ARG A C 1
ATOM 726 O O . ARG A 1 97 ? -5.706 -7.567 -0.551 1.00 81.00 97 ARG A O 1
ATOM 733 N N . ALA A 1 98 ? -4.697 -7.875 -2.556 1.00 80.56 98 ALA A N 1
ATOM 734 C CA . ALA A 1 98 ? -3.829 -8.975 -2.166 1.00 80.56 98 ALA A CA 1
ATOM 735 C C . ALA A 1 98 ? -4.553 -10.044 -1.326 1.00 80.56 98 ALA A C 1
ATOM 737 O O . ALA A 1 98 ? -4.012 -10.602 -0.371 1.00 80.56 98 ALA A O 1
ATOM 738 N N . PHE A 1 99 ? -5.804 -10.317 -1.712 1.00 86.50 99 PHE A N 1
ATOM 739 C CA . PHE A 1 99 ? -6.607 -11.441 -1.229 1.00 86.50 99 PHE A CA 1
ATOM 740 C C . PHE A 1 99 ? -7.094 -11.316 0.210 1.00 86.50 99 PHE A C 1
ATOM 742 O O . PHE A 1 99 ? -7.517 -12.311 0.803 1.00 86.50 99 PHE A O 1
ATOM 749 N N . LEU A 1 100 ? -7.047 -10.115 0.793 1.00 89.31 100 LEU A N 1
ATOM 750 C CA . LEU A 1 100 ? -7.534 -9.904 2.154 1.00 89.31 100 LEU A CA 1
ATOM 751 C C . LEU A 1 100 ? -9.024 -10.220 2.297 1.00 89.31 100 LEU A C 1
ATOM 753 O O . LEU A 1 100 ? -9.448 -10.639 3.370 1.00 89.31 100 LEU A O 1
ATOM 757 N N . ASP A 1 101 ? -9.808 -10.079 1.235 1.00 89.50 101 ASP A N 1
ATOM 758 C CA . ASP A 1 101 ? -11.204 -10.494 1.168 1.00 89.50 101 ASP A CA 1
ATOM 759 C C . ASP A 1 101 ? -11.390 -12.014 1.320 1.00 89.50 101 ASP A C 1
ATOM 761 O O . ASP A 1 101 ? -12.304 -12.462 2.016 1.00 89.50 101 ASP A O 1
ATOM 765 N N . ARG A 1 102 ? -10.491 -12.808 0.728 1.00 90.25 102 ARG A N 1
ATOM 766 C CA . ARG A 1 102 ? -10.456 -14.273 0.847 1.00 90.25 102 ARG A CA 1
ATOM 767 C C . ARG A 1 102 ? -9.923 -14.726 2.203 1.00 90.25 102 ARG A C 1
ATOM 769 O O . ARG A 1 102 ? -10.409 -15.715 2.745 1.00 90.25 102 ARG A O 1
ATOM 776 N N . ILE A 1 103 ? -8.955 -13.997 2.761 1.00 91.62 103 ILE A N 1
ATOM 777 C CA . ILE A 1 103 ? -8.358 -14.279 4.077 1.00 91.62 103 ILE A CA 1
ATOM 778 C C . ILE A 1 103 ? -9.330 -13.909 5.207 1.00 91.62 103 ILE A C 1
ATOM 780 O O . ILE A 1 103 ? -9.479 -14.653 6.174 1.00 91.62 103 ILE A O 1
ATOM 784 N N . PHE A 1 104 ? -10.032 -12.782 5.075 1.00 92.56 104 PHE A N 1
ATOM 785 C CA . PHE A 1 104 ? -10.977 -12.260 6.060 1.00 92.56 104 PHE A CA 1
ATOM 786 C C . PHE A 1 104 ? -12.377 -12.070 5.451 1.00 92.56 104 PHE A C 1
ATOM 788 O O . PHE A 1 104 ? -12.893 -10.948 5.408 1.00 92.56 104 PHE A O 1
ATOM 795 N N . PRO A 1 105 ? -13.079 -13.151 5.062 1.00 89.19 105 PRO A N 1
ATOM 796 C CA . PRO A 1 105 ? -14.389 -13.052 4.408 1.00 89.19 105 PRO A CA 1
ATOM 797 C C . PRO A 1 105 ? -15.473 -12.443 5.311 1.00 89.19 105 PRO A C 1
ATOM 799 O O . PRO A 1 105 ? -16.521 -12.001 4.837 1.00 89.19 105 PRO A O 1
ATOM 802 N N . GLY A 1 106 ? -15.262 -12.419 6.632 1.00 86.56 106 GLY A N 1
ATOM 803 C CA . GLY A 1 106 ? -16.109 -11.672 7.567 1.00 86.56 106 GLY A CA 1
ATOM 804 C C . GLY A 1 106 ? -16.021 -10.155 7.372 1.00 86.56 106 GLY A C 1
ATOM 805 O O . GLY A 1 106 ? -17.044 -9.480 7.421 1.00 86.56 106 GLY A O 1
ATOM 806 N N . ALA A 1 107 ? -14.833 -9.625 7.070 1.00 85.56 107 ALA A N 1
ATOM 807 C CA . ALA A 1 107 ? -14.611 -8.194 6.881 1.00 85.56 107 ALA A CA 1
ATOM 808 C C . ALA A 1 107 ? -15.204 -7.683 5.562 1.00 85.56 107 ALA A C 1
ATOM 810 O O . ALA A 1 107 ? -15.826 -6.624 5.534 1.00 85.56 107 ALA A O 1
ATOM 811 N N . SER A 1 108 ? -15.119 -8.468 4.484 1.00 80.75 108 SER A N 1
ATOM 812 C CA . SER A 1 108 ? -15.763 -8.116 3.209 1.00 80.75 108 SER A CA 1
ATOM 813 C C . SER A 1 108 ? -17.289 -8.089 3.301 1.00 80.75 108 SER A C 1
ATOM 815 O O . SER A 1 108 ? -17.937 -7.348 2.561 1.00 80.75 108 SER A O 1
ATOM 817 N N . ARG A 1 109 ? -17.861 -8.861 4.234 1.00 79.69 109 ARG A N 1
ATOM 818 C CA . ARG A 1 109 ? -19.299 -8.893 4.543 1.00 79.69 109 ARG A CA 1
ATOM 819 C C . ARG A 1 109 ? -19.718 -7.885 5.613 1.00 79.69 109 ARG A C 1
ATOM 821 O O . ARG A 1 109 ? -20.904 -7.826 5.937 1.00 79.69 109 ARG A O 1
ATOM 828 N N . ALA A 1 110 ? -18.783 -7.104 6.161 1.00 83.31 110 ALA A N 1
ATOM 829 C CA . ALA A 1 110 ? -19.125 -6.034 7.085 1.00 83.31 110 ALA A CA 1
ATOM 830 C C . ALA A 1 110 ? -20.135 -5.090 6.422 1.00 83.31 110 ALA A C 1
ATOM 832 O O . ALA A 1 110 ? -20.030 -4.772 5.235 1.00 83.31 110 ALA A O 1
ATOM 833 N N . ARG A 1 111 ? -21.135 -4.655 7.194 1.00 88.56 111 ARG A N 1
ATOM 834 C CA . ARG A 1 111 ? -22.199 -3.791 6.684 1.00 88.56 111 ARG A CA 1
ATOM 835 C C . ARG A 1 111 ? -21.595 -2.502 6.123 1.00 88.56 111 ARG A C 1
ATOM 837 O O . ARG A 1 111 ? -20.904 -1.782 6.844 1.00 88.56 111 ARG A O 1
ATOM 844 N N . LEU A 1 112 ? -21.904 -2.209 4.863 1.00 89.94 112 LEU A N 1
ATOM 845 C CA . LEU A 1 112 ? -21.579 -0.936 4.231 1.00 89.94 112 LEU A CA 1
ATOM 846 C C . LEU A 1 112 ? -22.531 0.146 4.731 1.00 89.94 112 LEU A C 1
ATOM 848 O O . LEU A 1 112 ? -23.747 0.019 4.586 1.00 89.94 112 LEU A O 1
ATOM 852 N N . ILE A 1 113 ? -21.982 1.189 5.347 1.00 87.56 113 ILE A N 1
ATOM 853 C CA . ILE A 1 113 ? -22.740 2.296 5.929 1.00 87.56 113 ILE A CA 1
ATOM 854 C C . ILE A 1 113 ? -22.169 3.623 5.414 1.00 87.56 113 ILE A C 1
ATOM 856 O O . ILE A 1 113 ? -21.279 4.236 6.010 1.00 87.56 113 ILE A O 1
ATOM 860 N N . GLY A 1 114 ? -22.738 4.089 4.304 1.00 83.81 114 GLY A N 1
ATOM 861 C CA . GLY A 1 114 ? -22.354 5.323 3.617 1.00 83.81 114 GLY A CA 1
ATOM 862 C C . GLY A 1 114 ? -21.171 5.172 2.658 1.00 83.81 114 GLY A C 1
ATOM 863 O O . GLY A 1 114 ? -20.611 4.091 2.499 1.00 83.81 114 GLY A O 1
ATOM 864 N N . GLY A 1 115 ? -20.820 6.281 2.009 1.00 79.75 115 GLY A N 1
ATOM 865 C CA . GLY A 1 115 ? -19.945 6.293 0.837 1.00 79.75 115 GLY A CA 1
ATOM 866 C C . GLY A 1 115 ? -18.488 6.663 1.115 1.00 79.75 115 GLY A C 1
ATOM 867 O O . GLY A 1 115 ? -18.061 6.828 2.261 1.00 79.75 115 GLY A O 1
ATOM 868 N N . THR A 1 116 ? -17.726 6.846 0.035 1.00 76.38 116 THR A N 1
ATOM 869 C CA . THR A 1 116 ? -16.291 7.182 0.068 1.00 76.38 116 THR A CA 1
ATOM 870 C C . THR A 1 116 ? -16.006 8.509 0.767 1.00 76.38 116 THR A C 1
ATOM 872 O O . THR A 1 116 ? -15.042 8.623 1.521 1.00 76.38 116 THR A O 1
ATOM 875 N N . GLU A 1 117 ? -16.848 9.520 0.545 1.00 73.12 117 GLU A N 1
ATOM 876 C CA . GLU A 1 117 ? -16.638 10.847 1.128 1.00 73.12 117 GLU A CA 1
ATOM 877 C C . GLU A 1 117 ? -17.095 10.922 2.585 1.00 73.12 117 GLU A C 1
ATOM 879 O O . GLU A 1 117 ? -16.419 11.531 3.420 1.00 73.12 117 GLU A O 1
ATOM 884 N N . ARG A 1 118 ? -18.257 10.331 2.898 1.00 73.56 118 ARG A N 1
ATOM 885 C CA . ARG A 1 118 ? -18.876 10.407 4.226 1.00 73.56 118 ARG A CA 1
ATOM 886 C C . ARG A 1 118 ? -19.682 9.144 4.556 1.00 73.56 118 ARG A C 1
ATOM 888 O O . ARG A 1 118 ? -20.493 8.716 3.730 1.00 73.56 118 ARG A O 1
ATOM 895 N N . PRO A 1 119 ? -19.527 8.585 5.771 1.00 78.94 119 PRO A N 1
ATOM 896 C CA . PRO A 1 119 ? -20.412 7.534 6.259 1.00 78.94 119 PRO A CA 1
ATOM 897 C C . PRO A 1 119 ? -21.826 8.074 6.538 1.00 78.94 119 PRO A C 1
ATOM 899 O O . PRO A 1 119 ? -22.010 9.270 6.780 1.00 78.94 119 PRO A O 1
ATOM 902 N N . ASN A 1 120 ? -22.826 7.187 6.566 1.00 85.81 120 ASN A N 1
ATOM 903 C CA . ASN A 1 120 ? -24.174 7.535 7.022 1.00 85.81 120 ASN A CA 1
ATOM 904 C C . ASN A 1 120 ? -24.203 7.552 8.558 1.00 85.81 120 ASN A C 1
ATOM 906 O O . ASN A 1 120 ? -24.287 6.505 9.196 1.00 85.81 120 ASN A O 1
ATOM 910 N N . PHE A 1 121 ? -24.129 8.745 9.148 1.00 84.25 121 PHE A N 1
ATOM 911 C CA . PHE A 1 121 ? -23.994 8.924 10.595 1.00 84.25 121 PHE A CA 1
ATOM 912 C C . PHE A 1 121 ? -25.105 8.252 11.419 1.00 84.25 121 PHE A C 1
ATOM 914 O O . PHE A 1 121 ? -24.808 7.591 12.414 1.00 84.25 121 PHE A O 1
ATOM 921 N N . GLU A 1 122 ? -26.373 8.361 11.009 1.00 85.50 122 GLU A N 1
ATOM 922 C CA . GLU A 1 122 ? -27.483 7.749 11.754 1.00 85.50 122 GLU A CA 1
ATOM 923 C C . GLU A 1 122 ? -27.368 6.226 11.793 1.00 85.50 122 GLU A C 1
ATOM 925 O O . GLU A 1 122 ? -27.618 5.589 12.815 1.00 85.50 122 GLU A O 1
ATOM 930 N N . GLU A 1 123 ? -26.975 5.626 10.676 1.00 89.12 123 GLU A N 1
ATOM 931 C CA . GLU A 1 123 ? -26.773 4.187 10.600 1.00 89.12 123 GLU A CA 1
ATOM 932 C C . GLU A 1 123 ? -25.530 3.731 11.365 1.00 89.12 123 GLU A C 1
ATOM 934 O O . GLU A 1 123 ? -25.564 2.664 11.981 1.00 89.12 123 GLU A O 1
ATOM 939 N N . VAL A 1 124 ? -24.472 4.550 11.402 1.00 89.62 124 VAL A N 1
ATOM 940 C CA . VAL A 1 124 ? -23.315 4.298 12.271 1.00 89.62 124 VAL A CA 1
ATOM 941 C C . VAL A 1 124 ? -23.767 4.271 13.729 1.00 89.62 124 VAL A C 1
ATOM 943 O O . VAL A 1 124 ? -23.467 3.304 14.424 1.00 89.62 124 VAL A O 1
ATOM 946 N N . LEU A 1 125 ? -24.568 5.238 14.191 1.00 88.44 125 LEU A N 1
ATOM 947 C CA . LEU A 1 125 ? -25.113 5.225 15.556 1.00 88.44 125 LEU A CA 1
ATOM 948 C C . LEU A 1 125 ? -25.987 3.992 15.833 1.00 88.44 125 LEU A C 1
ATOM 950 O O . LEU A 1 125 ? -25.861 3.378 16.894 1.00 88.44 125 LEU A O 1
ATOM 954 N N . ARG A 1 126 ? -26.825 3.580 14.870 1.00 89.69 126 ARG A N 1
ATOM 955 C CA . ARG A 1 126 ? -27.641 2.352 14.974 1.00 89.69 126 ARG A CA 1
ATOM 956 C C . ARG A 1 126 ? -26.794 1.080 15.054 1.00 89.69 126 ARG A C 1
ATOM 958 O O . ARG A 1 126 ? -27.263 0.083 15.591 1.00 89.69 126 ARG A O 1
ATOM 965 N N . SER A 1 127 ? -25.563 1.100 14.539 1.00 90.38 127 SER A N 1
ATOM 966 C CA . SER A 1 127 ? -24.613 -0.008 14.700 1.00 90.38 127 SER A CA 1
ATOM 967 C C . SER A 1 127 ? -23.950 -0.044 16.085 1.00 90.38 127 SER A C 1
ATOM 969 O O . SER A 1 127 ? -23.248 -1.007 16.385 1.00 90.38 127 SER A O 1
ATOM 971 N N . SER A 1 128 ? -24.190 0.959 16.938 1.00 90.38 128 SER A N 1
ATOM 972 C CA . SER A 1 128 ? -23.678 1.067 18.314 1.00 90.38 128 SER A CA 1
ATOM 973 C C . SER A 1 128 ? -22.186 0.714 18.443 1.00 90.38 128 SER A C 1
ATOM 975 O O . SER A 1 128 ? -21.858 -0.258 19.127 1.00 90.38 128 SER A O 1
ATOM 977 N N . PRO A 1 129 ? -21.278 1.418 17.741 1.00 92.94 129 PRO A N 1
ATOM 978 C CA . PRO A 1 129 ? -19.847 1.176 17.858 1.00 92.94 129 PRO A CA 1
ATOM 979 C C . PRO A 1 129 ? -19.311 1.705 19.194 1.00 92.94 129 PRO A C 1
ATOM 981 O O . PRO A 1 129 ? -19.769 2.732 19.691 1.00 92.94 129 PRO A O 1
ATOM 984 N N . ASP A 1 130 ? -18.291 1.039 19.724 1.00 92.75 130 ASP A N 1
ATOM 985 C CA . ASP A 1 130 ? -17.466 1.553 20.819 1.00 92.75 130 ASP A CA 1
ATOM 986 C C . ASP A 1 130 ? -16.488 2.601 20.269 1.00 92.75 130 ASP A C 1
ATOM 988 O O . ASP A 1 130 ? -16.274 3.655 20.870 1.00 92.75 130 ASP A O 1
ATOM 992 N N . ALA A 1 131 ? -15.923 2.312 19.090 1.00 94.00 131 ALA A N 1
ATOM 993 C CA . ALA A 1 131 ? -14.949 3.154 18.415 1.00 94.00 131 ALA A CA 1
ATOM 994 C C . ALA A 1 131 ? -15.244 3.292 16.915 1.00 94.00 131 ALA A C 1
ATOM 996 O O . ALA A 1 131 ? -15.544 2.314 16.222 1.00 94.00 131 ALA A O 1
ATOM 997 N N . VAL A 1 132 ? -15.085 4.510 16.401 1.00 94.12 132 VAL A N 1
ATOM 998 C CA . VAL A 1 132 ? -15.013 4.800 14.968 1.00 94.12 132 VAL A CA 1
ATOM 999 C C . VAL A 1 132 ? -13.571 5.134 14.608 1.00 94.12 132 VAL A C 1
ATOM 1001 O O . VAL A 1 132 ? -12.988 6.068 15.152 1.00 94.12 132 VAL A O 1
ATOM 1004 N N . LEU A 1 133 ? -13.009 4.371 13.675 1.00 95.56 133 LEU A N 1
ATOM 1005 C CA . LEU A 1 133 ? -11.644 4.514 13.182 1.00 95.56 133 LEU A CA 1
ATOM 1006 C C . LEU A 1 133 ? -11.652 5.279 11.860 1.00 95.56 133 LEU A C 1
ATOM 1008 O O . LEU A 1 133 ? -12.125 4.763 10.841 1.00 95.56 133 LEU A O 1
ATOM 1012 N N . GLY A 1 134 ? -11.130 6.506 11.874 1.00 93.81 134 GLY A N 1
ATOM 1013 C CA . GLY A 1 134 ? -11.281 7.434 10.755 1.00 93.81 134 GLY A CA 1
ATOM 1014 C C . GLY A 1 134 ? -10.101 8.365 10.532 1.00 93.81 134 GLY A C 1
ATOM 1015 O O . GLY A 1 134 ? -9.198 8.479 11.358 1.00 93.81 134 GLY A O 1
ATOM 1016 N N . TRP A 1 135 ? -10.115 9.061 9.397 1.00 94.19 135 TRP A N 1
ATOM 1017 C CA . TRP A 1 135 ? -9.134 10.104 9.110 1.00 94.19 135 TRP A CA 1
ATOM 1018 C C . TRP A 1 135 ? -9.439 11.357 9.927 1.00 94.19 135 TRP A C 1
ATOM 1020 O O . TRP A 1 135 ? -10.602 11.721 10.095 1.00 94.19 135 TRP A O 1
ATOM 1030 N N . SER A 1 136 ? -8.409 12.070 10.382 1.00 92.94 136 SER A N 1
ATOM 1031 C CA . SER A 1 136 ? -8.576 13.318 11.139 1.00 92.94 136 SER A CA 1
ATOM 1032 C C . SER A 1 136 ? -9.413 14.370 10.404 1.00 92.94 136 SER A C 1
ATOM 1034 O O . SER A 1 136 ? -10.134 15.134 11.038 1.00 92.94 136 SER A O 1
ATOM 1036 N N . SER A 1 137 ? -9.411 14.371 9.068 1.00 90.06 137 SER A N 1
ATOM 1037 C CA . SER A 1 137 ? -10.268 15.234 8.242 1.00 90.06 137 SER A CA 1
ATOM 1038 C C . SER A 1 137 ? -11.771 14.962 8.404 1.00 90.06 137 SER A C 1
ATOM 1040 O O . SER A 1 137 ? -12.588 15.842 8.134 1.00 90.06 137 SER A O 1
ATOM 1042 N N . GLN A 1 138 ? -12.151 13.765 8.858 1.00 87.75 138 GLN A N 1
ATOM 1043 C CA . GLN A 1 138 ? -13.544 13.352 9.031 1.00 87.75 138 GLN A CA 1
ATOM 1044 C C . GLN A 1 138 ? -14.114 13.732 10.407 1.00 87.75 138 GLN A C 1
ATOM 1046 O O . GLN A 1 138 ? -15.331 13.677 10.583 1.00 87.75 138 GLN A O 1
ATOM 1051 N N . ILE A 1 139 ? -13.271 14.165 11.354 1.00 84.38 139 ILE A N 1
ATOM 1052 C CA . ILE A 1 139 ? -13.633 14.427 12.758 1.00 84.38 139 ILE A CA 1
ATOM 1053 C C . ILE A 1 139 ? -14.896 15.293 12.889 1.00 84.38 139 ILE A C 1
ATOM 1055 O O . ILE A 1 139 ? -15.891 14.881 13.477 1.00 84.38 139 ILE A O 1
ATOM 1059 N N . ASN A 1 140 ? -14.932 16.433 12.196 1.00 81.62 140 ASN A N 1
ATOM 1060 C CA . ASN A 1 140 ? -16.036 17.393 12.258 1.00 81.62 140 ASN A CA 1
ATOM 1061 C C . ASN A 1 140 ? -17.344 16.873 11.644 1.00 81.62 140 ASN A C 1
ATOM 1063 O O . ASN A 1 140 ? -18.406 17.444 11.901 1.00 81.62 140 ASN A O 1
ATOM 1067 N N . SER A 1 141 ? -17.261 15.845 10.796 1.00 77.44 141 SER A N 1
ATOM 1068 C CA . SER A 1 141 ? -18.417 15.240 10.128 1.00 77.44 141 SER A CA 1
ATOM 1069 C C . SER A 1 141 ? -18.996 14.067 10.918 1.00 77.44 141 SER A C 1
ATOM 1071 O O . SER A 1 141 ? -20.162 13.744 10.724 1.00 77.44 141 SER A O 1
ATOM 1073 N N . ILE A 1 142 ? -18.197 13.433 11.784 1.00 76.56 142 ILE A N 1
ATOM 1074 C CA . ILE A 1 142 ? -18.555 12.180 12.464 1.00 76.56 142 ILE A CA 1
ATOM 1075 C C . ILE A 1 142 ? -18.734 12.373 13.977 1.00 76.56 142 ILE A C 1
ATOM 1077 O O . ILE A 1 142 ? -19.558 11.699 14.578 1.00 76.56 142 ILE A O 1
ATOM 1081 N N . GLU A 1 143 ? -18.005 13.288 14.614 1.00 72.62 143 GLU A N 1
ATOM 1082 C CA . GLU A 1 143 ? -17.980 13.406 16.081 1.00 72.62 143 GLU A CA 1
ATOM 1083 C C . GLU A 1 143 ? -19.171 14.194 16.660 1.00 72.62 143 GLU A C 1
ATOM 1085 O O . GLU A 1 143 ? -19.497 14.069 17.842 1.00 72.62 143 GLU A O 1
ATOM 1090 N N . LYS A 1 144 ? -19.859 15.007 15.846 1.00 68.44 144 LYS A N 1
ATOM 1091 C CA . LYS A 1 144 ? -20.922 15.906 16.324 1.00 68.44 144 LYS A CA 1
ATOM 1092 C C . LYS A 1 144 ? -22.091 15.127 16.939 1.00 68.44 144 LYS A C 1
ATOM 1094 O O . LYS A 1 144 ? -22.909 14.559 16.225 1.00 68.44 144 LYS A O 1
ATOM 1099 N N . GLY A 1 145 ? -22.194 15.169 18.270 1.00 61.41 145 GLY A N 1
ATOM 1100 C CA . GLY A 1 145 ? -23.280 14.537 19.028 1.00 61.41 145 GLY A CA 1
ATOM 1101 C C . GLY A 1 145 ? -23.158 13.015 19.161 1.00 61.41 145 GLY A C 1
ATOM 1102 O O . GLY A 1 145 ? -24.148 12.357 19.473 1.00 61.41 145 GLY A O 1
ATOM 1103 N N . ALA A 1 146 ? -21.973 12.450 18.911 1.00 67.69 146 ALA A N 1
ATOM 1104 C CA . ALA A 1 146 ? -21.745 11.012 18.950 1.00 67.69 146 ALA A CA 1
ATOM 1105 C C . ALA A 1 146 ? -21.630 10.457 20.382 1.00 67.69 146 ALA A C 1
ATOM 1107 O O . ALA A 1 146 ? -21.060 11.082 21.276 1.00 67.69 146 ALA A O 1
ATOM 1108 N N . SER A 1 147 ? -22.144 9.242 20.592 1.00 75.94 147 SER A N 1
ATOM 1109 C CA . SER A 1 147 ? -21.974 8.493 21.850 1.00 75.94 147 SER A CA 1
ATOM 1110 C C . SER A 1 147 ? -20.690 7.648 21.879 1.00 75.94 147 SER A C 1
ATOM 1112 O O . SER A 1 147 ? -20.233 7.278 22.962 1.00 75.94 147 SER A O 1
ATOM 1114 N N . PHE A 1 148 ? -20.106 7.378 20.709 1.00 84.19 148 PHE A N 1
ATOM 1115 C CA . PHE A 1 148 ? -18.899 6.570 20.503 1.00 84.19 148 PHE A CA 1
ATOM 1116 C C . PHE A 1 148 ? -17.610 7.403 20.555 1.00 84.19 148 PHE A C 1
ATOM 1118 O O . PHE A 1 148 ? -17.650 8.627 20.439 1.00 84.19 148 PHE A O 1
ATOM 1125 N N . GLU A 1 149 ? -16.463 6.731 20.667 1.00 89.81 149 GLU A N 1
ATOM 1126 C CA . GLU A 1 149 ? -15.143 7.365 20.569 1.00 89.81 149 GLU A CA 1
ATOM 1127 C C . GLU A 1 149 ? -14.669 7.432 19.108 1.00 89.81 149 GLU A C 1
ATOM 1129 O O . GLU A 1 149 ? -14.563 6.408 18.434 1.00 89.81 149 GLU A O 1
ATOM 1134 N N . PHE A 1 150 ? -14.373 8.628 18.590 1.00 92.25 150 PHE A N 1
ATOM 1135 C CA . PHE A 1 150 ? -13.778 8.784 17.257 1.00 92.25 150 PHE A CA 1
ATOM 1136 C C . PHE A 1 150 ? -12.252 8.817 17.362 1.00 92.25 150 PHE A C 1
ATOM 1138 O O . PHE A 1 150 ? -11.694 9.843 17.747 1.00 92.25 150 PHE A O 1
ATOM 1145 N N . VAL A 1 151 ? -11.575 7.732 16.989 1.00 94.50 151 VAL A N 1
ATOM 1146 C CA . VAL A 1 151 ? -10.109 7.632 17.027 1.00 94.50 151 VAL A CA 1
ATOM 1147 C C . VAL A 1 151 ? -9.539 8.078 15.681 1.00 94.50 151 VAL A C 1
ATOM 1149 O O . VAL A 1 151 ? -9.747 7.426 14.651 1.00 94.50 151 VAL A O 1
ATOM 1152 N N . ALA A 1 152 ? -8.827 9.207 15.685 1.00 94.69 152 ALA A N 1
ATOM 1153 C CA . ALA A 1 152 ? -8.341 9.841 14.465 1.00 94.69 152 ALA A CA 1
ATOM 1154 C C . ALA A 1 152 ? -6.942 9.354 14.057 1.00 94.69 152 ALA A C 1
ATOM 1156 O O . ALA A 1 152 ? -5.978 9.414 14.827 1.00 94.69 152 ALA A O 1
ATOM 1157 N N . PHE A 1 153 ? -6.816 8.968 12.790 1.00 95.69 153 PHE A N 1
ATOM 1158 C CA . PHE A 1 153 ? -5.547 8.704 12.122 1.00 95.69 153 PHE A CA 1
ATOM 1159 C C . PHE A 1 153 ? -5.127 9.881 11.246 1.00 95.69 153 PHE A C 1
ATOM 1161 O O . PHE A 1 153 ? -5.957 10.615 10.701 1.00 95.69 153 PHE A O 1
ATOM 1168 N N . GLN A 1 154 ? -3.818 10.043 11.075 1.00 93.88 154 GLN A N 1
ATOM 1169 C CA . GLN A 1 154 ? -3.239 11.074 10.227 1.00 93.88 154 GLN A CA 1
ATOM 1170 C C . GLN A 1 154 ? -2.019 10.532 9.487 1.00 93.88 154 GLN A C 1
ATOM 1172 O O . GLN A 1 154 ? -1.169 9.859 10.060 1.00 93.88 154 GLN A O 1
ATOM 1177 N N . THR A 1 155 ? -1.898 10.884 8.213 1.00 91.25 155 THR A N 1
ATOM 1178 C CA . THR A 1 155 ? -0.687 10.646 7.426 1.00 91.25 155 THR A CA 1
ATOM 1179 C C . THR A 1 155 ? 0.058 11.954 7.227 1.00 91.25 155 THR A C 1
ATOM 1181 O O . THR A 1 155 ? -0.549 12.979 6.909 1.00 91.25 155 THR A O 1
ATOM 1184 N N . ALA A 1 156 ? 1.377 11.920 7.362 1.00 92.06 156 ALA A N 1
ATOM 1185 C CA . ALA A 1 156 ? 2.243 13.059 7.094 1.00 92.06 156 ALA A CA 1
ATOM 1186 C C . ALA A 1 156 ? 3.527 12.556 6.439 1.00 92.06 156 ALA A C 1
ATOM 1188 O O . ALA A 1 156 ? 4.026 11.500 6.808 1.00 92.06 156 ALA A O 1
ATOM 1189 N N . TYR A 1 157 ? 4.059 13.304 5.472 1.00 88.69 157 TYR A N 1
ATOM 1190 C CA . TYR A 1 157 ? 5.339 12.958 4.857 1.00 88.69 157 TYR A CA 1
ATOM 1191 C C . TYR A 1 157 ? 6.486 13.207 5.858 1.00 88.69 157 TYR A C 1
ATOM 1193 O O . TYR A 1 157 ? 6.470 14.270 6.488 1.00 88.69 157 TYR A O 1
ATOM 1201 N N . PRO A 1 158 ? 7.483 12.311 6.001 1.00 92.31 158 PRO A N 1
ATOM 1202 C CA . PRO A 1 158 ? 7.653 11.020 5.311 1.00 92.31 158 PRO A CA 1
ATOM 1203 C C . PRO A 1 158 ? 6.584 9.978 5.690 1.00 92.31 158 PRO A C 1
ATOM 1205 O O . PRO A 1 158 ? 6.327 9.739 6.877 1.00 92.31 158 PRO A O 1
ATOM 1208 N N . LEU A 1 159 ? 5.936 9.377 4.683 1.00 93.31 159 LEU A N 1
ATOM 1209 C CA . LEU A 1 159 ? 4.749 8.538 4.865 1.00 93.31 159 LEU A CA 1
ATOM 1210 C C . LEU A 1 159 ? 5.080 7.255 5.614 1.00 93.31 159 LEU A C 1
ATOM 1212 O O . LEU A 1 159 ? 4.290 6.867 6.474 1.00 93.31 159 LEU A O 1
ATOM 1216 N N . THR A 1 160 ? 6.245 6.647 5.375 1.00 94.69 160 THR A N 1
ATOM 1217 C CA . THR A 1 160 ? 6.690 5.447 6.097 1.00 94.69 160 THR A CA 1
ATOM 1218 C C . THR A 1 160 ? 6.654 5.680 7.601 1.00 94.69 160 THR A C 1
ATOM 1220 O O . THR A 1 160 ? 5.990 4.934 8.318 1.00 94.69 160 THR A O 1
ATOM 1223 N N . ARG A 1 161 ? 7.241 6.778 8.097 1.00 94.62 161 ARG A N 1
ATOM 1224 C CA . ARG A 1 161 ? 7.196 7.110 9.532 1.00 94.62 161 ARG A CA 1
ATOM 1225 C C . ARG A 1 161 ? 5.760 7.234 10.044 1.00 94.62 161 ARG A C 1
ATOM 1227 O O . ARG A 1 161 ? 5.446 6.701 11.108 1.00 94.62 161 ARG A O 1
ATOM 1234 N N . SER A 1 162 ? 4.891 7.928 9.307 1.00 94.88 162 SER A N 1
ATOM 1235 C CA . SER A 1 162 ? 3.496 8.117 9.728 1.00 94.88 162 SER A CA 1
ATOM 1236 C C . SER A 1 162 ? 2.692 6.811 9.734 1.00 94.88 162 SER A C 1
ATOM 1238 O O . SER A 1 162 ? 1.910 6.578 10.651 1.00 94.88 162 SER A O 1
ATOM 1240 N N . HIS A 1 163 ? 2.936 5.913 8.780 1.00 96.19 163 HIS A N 1
ATOM 1241 C CA . HIS A 1 163 ? 2.261 4.619 8.705 1.00 96.19 163 HIS A CA 1
ATOM 1242 C C . HIS A 1 163 ? 2.754 3.651 9.784 1.00 96.19 163 HIS A C 1
ATOM 1244 O O . HIS A 1 163 ? 1.952 2.909 10.340 1.00 96.19 163 HIS A O 1
ATOM 1250 N N . LEU A 1 164 ? 4.042 3.687 10.146 1.00 96.69 164 LEU A N 1
ATOM 1251 C CA . LEU A 1 164 ? 4.557 2.928 11.291 1.00 96.69 164 LEU A CA 1
ATOM 1252 C C . LEU A 1 164 ? 3.983 3.443 12.624 1.00 96.69 164 LEU A C 1
ATOM 1254 O O . LEU A 1 164 ? 3.779 2.663 13.553 1.00 96.69 164 LEU A O 1
ATOM 1258 N N . ALA A 1 165 ? 3.694 4.743 12.736 1.00 95.94 165 ALA A N 1
ATOM 1259 C CA . ALA A 1 165 ? 2.977 5.285 13.891 1.00 95.94 165 ALA A CA 1
ATOM 1260 C C . ALA A 1 165 ? 1.513 4.810 13.918 1.00 95.94 165 ALA A C 1
ATOM 1262 O O . ALA A 1 165 ? 1.042 4.347 14.955 1.00 95.94 165 ALA A O 1
ATOM 1263 N N . LEU A 1 166 ? 0.826 4.845 12.770 1.00 97.06 166 LEU A N 1
ATOM 1264 C CA . LEU A 1 166 ? -0.523 4.296 12.606 1.00 97.06 166 LEU A CA 1
ATOM 1265 C C . LEU A 1 166 ? -0.576 2.813 12.989 1.00 97.06 166 LEU A C 1
ATOM 1267 O O . LEU A 1 166 ? -1.469 2.410 13.727 1.00 97.06 166 LEU A O 1
ATOM 1271 N N . TRP A 1 167 ? 0.407 2.023 12.552 1.00 97.75 167 TRP A N 1
ATOM 1272 C CA . TRP A 1 167 ? 0.549 0.609 12.899 1.00 97.75 167 TRP A CA 1
ATOM 1273 C C . TRP A 1 167 ? 0.576 0.384 14.413 1.00 97.75 167 TRP A C 1
ATOM 1275 O O . TRP A 1 167 ? -0.181 -0.438 14.923 1.00 97.75 167 TRP A O 1
ATOM 1285 N N . ARG A 1 168 ? 1.389 1.154 15.149 1.00 96.69 168 ARG A N 1
ATOM 1286 C CA . ARG A 1 168 ? 1.458 1.062 16.617 1.00 96.69 168 ARG A CA 1
ATOM 1287 C C . ARG A 1 168 ? 0.147 1.459 17.289 1.00 96.69 168 ARG A C 1
ATOM 1289 O O . ARG A 1 168 ? -0.308 0.752 18.180 1.00 96.69 168 ARG A O 1
ATOM 1296 N N . ARG A 1 169 ? -0.513 2.522 16.816 1.00 96.00 169 ARG A N 1
ATOM 1297 C CA . ARG A 1 169 ? -1.846 2.900 17.321 1.00 96.00 169 ARG A CA 1
ATOM 1298 C C . ARG A 1 169 ? -2.885 1.820 17.061 1.00 96.00 169 ARG A C 1
ATOM 1300 O O . ARG A 1 169 ? -3.677 1.499 17.938 1.00 96.00 169 ARG A O 1
ATOM 1307 N N . MET A 1 170 ? -2.849 1.207 15.884 1.00 96.94 170 MET A N 1
ATOM 1308 C CA . MET A 1 170 ? -3.729 0.087 15.570 1.00 96.94 170 MET A CA 1
ATOM 1309 C C . MET A 1 170 ? -3.432 -1.139 16.443 1.00 96.94 170 MET A C 1
ATOM 1311 O O . MET A 1 170 ? -4.351 -1.873 16.806 1.00 96.94 170 MET A O 1
ATOM 1315 N N . ALA A 1 171 ? -2.171 -1.356 16.819 1.00 96.38 171 ALA A N 1
ATOM 1316 C CA . ALA A 1 171 ? -1.767 -2.431 17.718 1.00 96.38 171 ALA A CA 1
ATOM 1317 C C . ALA A 1 171 ? -2.315 -2.240 19.136 1.00 96.38 171 ALA A C 1
ATOM 1319 O O . ALA A 1 171 ? -2.838 -3.193 19.709 1.00 96.38 171 ALA A O 1
ATOM 1320 N N . GLU A 1 172 ? -2.278 -1.010 19.657 1.00 93.94 172 GLU A N 1
ATOM 1321 C CA . GLU A 1 172 ? -2.930 -0.654 20.923 1.00 93.94 172 GLU A CA 1
ATOM 1322 C C . GLU A 1 172 ? -4.435 -0.959 20.850 1.00 93.94 172 GLU A C 1
ATOM 1324 O O . GLU A 1 172 ? -4.950 -1.709 21.674 1.00 93.94 172 GLU A O 1
ATOM 1329 N N . ILE A 1 173 ? -5.124 -0.480 19.805 1.00 94.50 173 ILE A N 1
ATOM 1330 C CA . ILE A 1 173 ? -6.574 -0.678 19.609 1.00 94.50 173 ILE A CA 1
ATOM 1331 C C . ILE A 1 173 ? -6.961 -2.158 19.496 1.00 94.50 173 ILE A C 1
ATOM 1333 O O . ILE A 1 173 ? -7.973 -2.593 20.046 1.00 94.50 173 ILE A O 1
ATOM 1337 N N . SER A 1 174 ? -6.170 -2.946 18.770 1.00 94.38 174 SER A N 1
ATOM 1338 C CA . SER A 1 174 ? -6.429 -4.376 18.569 1.00 94.38 174 SER A CA 1
ATOM 1339 C C . SER A 1 174 ? -6.005 -5.244 19.760 1.00 94.38 174 SER A C 1
ATOM 1341 O O . SER A 1 174 ? -6.479 -6.379 19.870 1.00 94.38 174 SER A O 1
ATOM 1343 N N . GLY A 1 175 ? -5.183 -4.720 20.675 1.00 92.56 175 GLY A N 1
ATOM 1344 C CA . GLY A 1 175 ? -4.564 -5.485 21.760 1.00 92.56 175 GLY A CA 1
ATOM 1345 C C . GLY A 1 175 ? -3.413 -6.379 21.283 1.00 92.56 175 GLY A C 1
ATOM 1346 O O . GLY A 1 175 ? -3.136 -7.403 21.898 1.00 92.56 175 GLY A O 1
ATOM 1347 N N . ALA A 1 176 ? -2.763 -6.020 20.172 1.00 95.31 176 ALA A N 1
ATOM 1348 C CA . ALA A 1 176 ? -1.767 -6.835 19.475 1.00 95.31 176 ALA A CA 1
ATOM 1349 C C . ALA A 1 176 ? -0.355 -6.214 19.490 1.00 95.31 176 ALA A C 1
ATOM 1351 O O . ALA A 1 176 ? 0.416 -6.396 18.546 1.00 95.31 176 ALA A O 1
ATOM 1352 N N . SER A 1 177 ? 0.003 -5.471 20.543 1.00 95.25 177 SER A N 1
ATOM 1353 C CA . SER A 1 177 ? 1.278 -4.737 20.636 1.00 95.25 177 SER A CA 1
ATOM 1354 C C . SER A 1 177 ? 2.518 -5.624 20.471 1.00 95.25 177 SER A C 1
ATOM 1356 O O . SER A 1 177 ? 3.443 -5.254 19.752 1.00 95.25 177 SER A O 1
ATOM 1358 N N . GLU A 1 178 ? 2.539 -6.823 21.059 1.00 96.62 178 GLU A N 1
ATOM 1359 C CA . GLU A 1 178 ? 3.677 -7.749 20.926 1.00 96.62 178 GLU A CA 1
ATOM 1360 C C . GLU A 1 178 ? 3.854 -8.250 19.482 1.00 96.62 178 GLU A C 1
ATOM 1362 O O . GLU A 1 178 ? 4.962 -8.250 18.930 1.00 96.62 178 GLU A O 1
ATOM 1367 N N . ARG A 1 179 ? 2.743 -8.625 18.836 1.00 96.81 179 ARG A N 1
ATOM 1368 C CA . ARG A 1 179 ? 2.721 -9.017 17.421 1.00 96.81 179 ARG A CA 1
ATOM 1369 C C . ARG A 1 179 ? 3.176 -7.862 16.532 1.00 96.81 179 ARG A C 1
ATOM 1371 O O . ARG A 1 179 ? 3.969 -8.070 15.617 1.00 96.81 179 ARG A O 1
ATOM 1378 N N . ALA A 1 180 ? 2.713 -6.648 16.820 1.00 98.00 180 ALA A N 1
ATOM 1379 C CA . ALA A 1 180 ? 3.092 -5.453 16.083 1.00 98.00 180 ALA A CA 1
ATOM 1380 C C . ALA A 1 180 ? 4.595 -5.179 16.157 1.00 98.00 180 ALA A C 1
ATOM 1382 O O . ALA A 1 180 ? 5.208 -4.969 15.114 1.00 98.00 180 ALA A O 1
ATOM 1383 N N . GLU A 1 181 ? 5.194 -5.226 17.349 1.00 97.88 181 GLU A N 1
ATOM 1384 C CA . GLU A 1 181 ? 6.636 -5.010 17.523 1.00 97.88 181 GLU A CA 1
ATOM 1385 C C . GLU A 1 181 ? 7.472 -6.132 16.893 1.00 97.88 181 GLU A C 1
ATOM 1387 O O . GLU A 1 181 ? 8.545 -5.878 16.348 1.00 97.88 181 GLU A O 1
ATOM 1392 N N . THR A 1 182 ? 6.966 -7.366 16.876 1.00 97.81 182 THR A N 1
ATOM 1393 C CA . THR A 1 182 ? 7.609 -8.473 16.151 1.00 97.81 182 THR A CA 1
ATOM 1394 C C . THR A 1 182 ? 7.648 -8.221 14.645 1.00 97.81 182 THR A C 1
ATOM 1396 O O . THR A 1 182 ? 8.703 -8.355 14.025 1.00 97.81 182 THR A O 1
ATOM 1399 N N . LEU A 1 183 ? 6.531 -7.784 14.058 1.00 98.06 183 LEU A N 1
ATOM 1400 C CA . LEU A 1 183 ? 6.464 -7.447 12.633 1.00 98.06 183 LEU A CA 1
ATOM 1401 C C . LEU A 1 183 ? 7.284 -6.191 12.293 1.00 98.06 183 LEU A C 1
ATOM 1403 O O . LEU A 1 183 ? 7.867 -6.120 11.217 1.00 98.06 183 LEU A O 1
ATOM 1407 N N . LEU A 1 184 ? 7.401 -5.233 13.217 1.00 98.50 184 LEU A N 1
ATOM 1408 C CA . LEU A 1 184 ? 8.256 -4.054 13.052 1.00 98.50 184 LEU A CA 1
ATOM 1409 C C . LEU A 1 184 ? 9.752 -4.395 13.049 1.00 98.50 184 LEU A C 1
ATOM 1411 O O . LEU A 1 184 ? 10.496 -3.812 12.260 1.00 98.50 184 LEU A O 1
ATOM 1415 N N . ARG A 1 185 ? 10.202 -5.334 13.894 1.00 98.25 185 ARG A N 1
ATOM 1416 C CA . ARG A 1 185 ? 11.593 -5.823 13.860 1.00 98.25 185 ARG A CA 1
ATOM 1417 C C . ARG A 1 185 ? 11.897 -6.528 12.544 1.00 98.25 185 ARG A C 1
ATOM 1419 O O . ARG A 1 185 ? 12.862 -6.167 11.880 1.00 98.25 185 ARG A O 1
ATOM 1426 N N . ARG A 1 186 ? 11.016 -7.446 12.130 1.00 97.50 186 ARG A N 1
ATOM 1427 C CA . ARG A 1 186 ? 11.109 -8.123 10.830 1.00 97.50 186 ARG A CA 1
ATOM 1428 C C . ARG A 1 186 ? 11.198 -7.119 9.677 1.00 97.50 186 ARG A C 1
ATOM 1430 O O . ARG A 1 186 ? 12.064 -7.252 8.822 1.00 97.50 186 ARG A O 1
ATOM 1437 N N . TYR A 1 187 ? 10.331 -6.107 9.673 1.00 97.88 187 TYR A N 1
ATOM 1438 C CA . TYR A 1 187 ? 10.354 -5.029 8.685 1.00 97.88 187 TYR A CA 1
ATOM 1439 C C . TYR A 1 187 ? 11.718 -4.334 8.631 1.00 97.88 187 TYR A C 1
ATOM 1441 O O . TYR A 1 187 ? 12.302 -4.225 7.559 1.00 97.88 187 TYR A O 1
ATOM 1449 N N . ALA A 1 188 ? 12.256 -3.914 9.781 1.00 97.94 188 ALA A N 1
ATOM 1450 C CA . ALA A 1 188 ? 13.554 -3.245 9.833 1.00 97.94 188 ALA A CA 1
ATOM 1451 C C . ALA A 1 188 ? 14.688 -4.131 9.284 1.00 97.94 188 ALA A C 1
ATOM 1453 O O . ALA A 1 188 ? 15.504 -3.657 8.496 1.00 97.94 188 ALA A O 1
ATOM 1454 N N . GLU A 1 189 ? 14.710 -5.413 9.657 1.00 97.50 189 GLU A N 1
ATOM 1455 C CA . GLU A 1 189 ? 15.710 -6.385 9.202 1.00 97.50 189 GLU A CA 1
ATOM 1456 C C . GLU A 1 189 ? 15.629 -6.645 7.690 1.00 97.50 189 GLU A C 1
ATOM 1458 O O . GLU A 1 189 ? 16.652 -6.629 6.998 1.00 97.50 189 GLU A O 1
ATOM 1463 N N . GLU A 1 190 ? 14.424 -6.871 7.156 1.00 96.19 190 GLU A N 1
ATOM 1464 C CA . GLU A 1 190 ? 14.228 -7.147 5.731 1.00 96.19 190 GLU A CA 1
ATOM 1465 C C . GLU A 1 190 ? 14.547 -5.924 4.868 1.00 96.19 190 GLU A C 1
ATOM 1467 O O . GLU A 1 190 ? 15.266 -6.046 3.874 1.00 96.19 190 GLU A O 1
ATOM 1472 N N . THR A 1 191 ? 14.068 -4.748 5.264 1.00 96.12 191 THR A N 1
ATOM 1473 C CA . THR A 1 191 ? 14.314 -3.494 4.553 1.00 96.12 191 THR A CA 1
ATOM 1474 C C . THR A 1 191 ? 15.798 -3.107 4.579 1.00 96.12 191 THR A C 1
ATOM 1476 O O . THR A 1 191 ? 16.347 -2.699 3.553 1.00 96.12 191 THR A O 1
ATOM 1479 N N . GLU A 1 192 ? 16.506 -3.310 5.699 1.00 96.19 192 GLU A N 1
ATOM 1480 C CA . GLU A 1 192 ? 17.960 -3.111 5.746 1.00 96.19 192 GLU A CA 1
ATOM 1481 C C . GLU A 1 192 ? 18.698 -4.105 4.836 1.00 96.19 192 GLU A C 1
ATOM 1483 O O . GLU A 1 192 ? 19.632 -3.730 4.121 1.00 96.19 192 GLU A O 1
ATOM 1488 N N . ALA A 1 193 ? 18.281 -5.375 4.824 1.00 94.94 193 ALA A N 1
ATOM 1489 C CA . ALA A 1 193 ? 18.859 -6.372 3.933 1.00 94.94 193 ALA A CA 1
ATOM 1490 C C . ALA A 1 193 ? 18.689 -5.977 2.459 1.00 94.94 193 ALA A C 1
ATOM 1492 O O . ALA A 1 193 ? 19.665 -6.032 1.712 1.00 94.94 193 ALA A O 1
ATOM 1493 N N . ILE A 1 194 ? 17.506 -5.505 2.057 1.00 95.12 194 ILE A N 1
ATOM 1494 C CA . ILE A 1 194 ? 17.247 -5.032 0.691 1.00 95.12 194 ILE A CA 1
ATOM 1495 C C . ILE A 1 194 ? 18.131 -3.824 0.363 1.00 95.12 194 ILE A C 1
ATOM 1497 O O . ILE A 1 194 ? 18.832 -3.841 -0.649 1.00 95.12 194 ILE A O 1
ATOM 1501 N N . ALA A 1 195 ? 18.188 -2.822 1.243 1.00 94.62 195 ALA A N 1
ATOM 1502 C CA . ALA A 1 195 ? 19.040 -1.646 1.055 1.00 94.62 195 ALA A CA 1
ATOM 1503 C C . ALA A 1 195 ? 20.532 -2.010 0.907 1.00 94.62 195 ALA A C 1
ATOM 1505 O O . ALA A 1 195 ? 21.271 -1.352 0.175 1.00 94.62 195 ALA A O 1
ATOM 1506 N N . ARG A 1 196 ? 20.999 -3.082 1.566 1.00 94.06 196 ARG A N 1
ATOM 1507 C CA . ARG A 1 196 ? 22.362 -3.604 1.370 1.00 94.06 196 ARG A CA 1
ATOM 1508 C C . ARG A 1 196 ? 22.569 -4.189 -0.027 1.00 94.06 196 ARG A C 1
ATOM 1510 O O . ARG A 1 196 ? 23.628 -3.950 -0.597 1.00 94.06 196 ARG A O 1
ATOM 1517 N N . THR A 1 197 ? 21.587 -4.900 -0.586 1.00 91.75 197 THR A N 1
ATOM 1518 C CA . THR A 1 197 ? 21.717 -5.518 -1.923 1.00 91.75 197 THR A CA 1
ATOM 1519 C C . THR A 1 197 ? 21.840 -4.502 -3.057 1.00 91.75 197 THR A C 1
ATOM 1521 O O . THR A 1 197 ? 22.533 -4.767 -4.033 1.00 91.75 197 THR A O 1
ATOM 1524 N N . VAL A 1 198 ? 21.214 -3.330 -2.920 1.00 93.19 198 VAL A N 1
ATOM 1525 C CA . VAL A 1 198 ? 21.196 -2.280 -3.955 1.00 93.19 198 VAL A CA 1
ATOM 1526 C C . VAL A 1 198 ? 22.244 -1.183 -3.740 1.00 93.19 198 VAL A C 1
ATOM 1528 O O . VAL A 1 198 ? 22.289 -0.223 -4.503 1.00 93.19 198 VAL A O 1
ATOM 1531 N N . ARG A 1 199 ? 23.068 -1.277 -2.687 1.00 90.00 199 ARG A N 1
ATOM 1532 C CA . ARG A 1 199 ? 23.948 -0.184 -2.238 1.00 90.00 199 ARG A CA 1
ATOM 1533 C C . ARG A 1 199 ? 24.878 0.336 -3.335 1.00 90.00 199 ARG A C 1
ATOM 1535 O O . ARG A 1 199 ? 25.045 1.546 -3.460 1.00 90.00 199 ARG A O 1
ATOM 1542 N N . ASP A 1 200 ? 25.453 -0.585 -4.100 1.00 89.75 200 ASP A N 1
ATOM 1543 C CA . ASP A 1 200 ? 26.421 -0.294 -5.161 1.00 89.75 200 ASP A CA 1
ATOM 1544 C C . ASP A 1 200 ? 25.780 -0.333 -6.561 1.00 89.75 200 ASP A C 1
ATOM 1546 O O . ASP A 1 200 ? 26.476 -0.246 -7.574 1.00 89.75 200 ASP A O 1
ATOM 1550 N N . ALA A 1 201 ? 24.450 -0.467 -6.631 1.00 90.88 201 ALA A N 1
ATOM 1551 C CA . ALA A 1 201 ? 23.719 -0.475 -7.888 1.00 90.88 201 ALA A CA 1
ATOM 1552 C C . ALA A 1 201 ? 23.693 0.925 -8.523 1.00 90.88 201 ALA A C 1
ATOM 1554 O O . ALA A 1 201 ? 23.774 1.963 -7.855 1.00 90.88 201 ALA A O 1
ATOM 1555 N N . SER A 1 202 ? 23.574 0.964 -9.849 1.00 91.00 202 SER A N 1
ATOM 1556 C CA . SER A 1 202 ? 23.490 2.233 -10.577 1.00 91.00 202 SER A CA 1
ATOM 1557 C C . SER A 1 202 ? 22.178 2.944 -10.261 1.00 91.00 202 SER A C 1
ATOM 1559 O O . SER A 1 202 ? 21.128 2.319 -10.204 1.00 91.00 202 SER A O 1
ATOM 1561 N N . LYS A 1 203 ? 22.201 4.270 -10.097 1.00 92.44 203 LYS A N 1
ATOM 1562 C CA . LYS A 1 203 ? 20.968 5.026 -9.834 1.00 92.44 203 LYS A CA 1
ATOM 1563 C C . LYS A 1 203 ? 20.011 4.942 -11.022 1.00 92.44 203 LYS A C 1
ATOM 1565 O O . LYS A 1 203 ? 20.420 5.179 -12.156 1.00 92.44 203 LYS A O 1
ATOM 1570 N N . VAL A 1 204 ? 18.735 4.687 -10.738 1.00 96.50 204 VAL A N 1
ATOM 1571 C CA . VAL A 1 204 ? 17.671 4.576 -11.749 1.00 96.50 204 VAL A CA 1
ATOM 1572 C C . VAL A 1 204 ? 16.676 5.719 -11.597 1.00 96.50 204 VAL A C 1
ATOM 1574 O O . VAL A 1 204 ? 16.222 6.023 -10.492 1.00 96.50 204 VAL A O 1
ATOM 1577 N N . THR A 1 205 ? 16.296 6.349 -12.704 1.00 96.62 205 THR A N 1
ATOM 1578 C CA . THR A 1 205 ? 15.215 7.338 -12.719 1.00 96.62 205 THR A CA 1
ATOM 1579 C C . THR A 1 205 ? 13.882 6.687 -13.087 1.00 96.62 205 THR A C 1
ATOM 1581 O O . THR A 1 205 ? 13.782 5.921 -14.043 1.00 96.62 205 THR A O 1
ATOM 1584 N N . ALA A 1 206 ? 12.835 6.984 -12.321 1.00 96.62 206 ALA A N 1
ATOM 1585 C CA . ALA A 1 206 ? 11.501 6.425 -12.504 1.00 96.62 206 ALA A CA 1
ATOM 1586 C C . ALA A 1 206 ? 10.464 7.533 -12.678 1.00 96.62 206 ALA A C 1
ATOM 1588 O O . ALA A 1 206 ? 10.532 8.562 -12.011 1.00 96.62 206 ALA A O 1
ATOM 1589 N N . LEU A 1 207 ? 9.464 7.308 -13.524 1.00 94.50 207 LEU A N 1
ATOM 1590 C CA . LEU A 1 207 ? 8.231 8.092 -13.540 1.00 94.50 207 LEU A CA 1
ATOM 1591 C C . LEU A 1 207 ? 7.106 7.260 -12.940 1.00 94.50 207 LEU A C 1
ATOM 1593 O O . LEU A 1 207 ? 6.887 6.129 -13.366 1.00 94.50 207 LEU A O 1
ATOM 1597 N N . ILE A 1 208 ? 6.369 7.829 -11.991 1.00 94.50 208 ILE A N 1
ATOM 1598 C CA . ILE A 1 208 ? 5.176 7.192 -11.434 1.00 94.50 208 ILE A CA 1
ATOM 1599 C C . ILE A 1 208 ? 3.953 7.760 -12.144 1.00 94.50 208 ILE A C 1
ATOM 1601 O O . ILE A 1 208 ? 3.723 8.969 -12.109 1.00 94.50 208 ILE A O 1
ATOM 1605 N N . VAL A 1 209 ? 3.152 6.891 -12.747 1.00 91.81 209 VAL A N 1
ATOM 1606 C CA . VAL A 1 209 ? 1.832 7.233 -13.279 1.00 91.81 209 VAL A CA 1
ATOM 1607 C C . VAL A 1 209 ? 0.797 6.603 -12.368 1.00 91.81 209 VAL A C 1
ATOM 1609 O O . VAL A 1 209 ? 0.802 5.391 -12.165 1.00 91.81 209 VAL A O 1
ATOM 1612 N N . VAL A 1 210 ? -0.079 7.428 -11.810 1.00 89.75 210 VAL A N 1
ATOM 1613 C CA . VAL A 1 210 ? -1.184 6.979 -10.968 1.00 89.75 210 VAL A CA 1
ATOM 1614 C C . VAL A 1 210 ? -2.475 7.080 -11.768 1.00 89.75 210 VAL A C 1
ATOM 1616 O O . VAL A 1 210 ? -2.668 8.047 -12.504 1.00 89.75 210 VAL A O 1
ATOM 1619 N N . SER A 1 211 ? -3.354 6.093 -11.638 1.00 86.00 211 SER A N 1
ATOM 1620 C CA . SER A 1 211 ? -4.665 6.094 -12.285 1.00 86.00 211 SER A CA 1
ATOM 1621 C C . SER A 1 211 ? -5.756 5.547 -11.373 1.00 86.00 211 SER A C 1
ATOM 1623 O O . SER A 1 211 ? -5.514 4.709 -10.502 1.00 86.00 211 SER A O 1
ATOM 1625 N N . ASN A 1 212 ? -6.966 6.052 -11.579 1.00 80.50 212 ASN A N 1
ATOM 1626 C CA . ASN A 1 212 ? -8.209 5.510 -11.051 1.00 80.50 212 ASN A CA 1
ATOM 1627 C C . ASN A 1 212 ? -9.262 5.492 -12.174 1.00 80.50 212 ASN A C 1
ATOM 1629 O O . ASN A 1 212 ? -8.959 5.840 -13.312 1.00 80.50 212 ASN A O 1
ATOM 1633 N N . GLU A 1 213 ? -10.497 5.109 -11.854 1.00 73.00 213 GLU A N 1
ATOM 1634 C CA . GLU A 1 213 ? -11.595 4.997 -12.829 1.00 73.00 213 GLU A CA 1
ATOM 1635 C C . GLU A 1 213 ? -11.879 6.287 -13.618 1.00 73.00 213 GLU A C 1
ATOM 1637 O O . GLU A 1 213 ? -12.380 6.222 -14.737 1.00 73.00 213 GLU A O 1
ATOM 1642 N N . ASN A 1 214 ? -11.558 7.454 -13.051 1.00 73.81 214 ASN A N 1
ATOM 1643 C CA . ASN A 1 214 ? -11.963 8.755 -13.584 1.00 73.81 214 ASN A CA 1
ATOM 1644 C C . ASN A 1 214 ? -10.799 9.580 -14.144 1.00 73.81 214 ASN A C 1
ATOM 1646 O O . ASN A 1 214 ? -11.026 10.517 -14.912 1.00 73.81 214 ASN A O 1
ATOM 1650 N N . SER A 1 215 ? -9.558 9.307 -13.736 1.00 79.69 215 SER A N 1
ATOM 1651 C CA . SER A 1 215 ? -8.408 10.116 -14.133 1.00 79.69 215 SER A CA 1
ATOM 1652 C C . SER A 1 215 ? -7.067 9.404 -13.965 1.00 79.69 215 SER A C 1
ATOM 1654 O O . SER A 1 215 ? -6.914 8.442 -13.214 1.00 79.69 215 SER A O 1
ATOM 1656 N N . SER A 1 216 ? -6.058 9.938 -14.655 1.00 84.00 216 SER A N 1
ATOM 1657 C CA . SER A 1 216 ? -4.652 9.586 -14.467 1.00 84.00 216 SER A CA 1
ATOM 1658 C C . SER A 1 216 ? -3.800 10.837 -14.276 1.00 84.00 216 SER A C 1
ATOM 1660 O O . SER A 1 216 ? -4.032 11.858 -14.932 1.00 84.00 216 SER A O 1
ATOM 1662 N N . TRP A 1 217 ? -2.791 10.760 -13.416 1.00 87.31 217 TRP A N 1
ATOM 1663 C CA . TRP A 1 217 ? -1.873 11.858 -13.118 1.00 87.31 217 TRP A CA 1
ATOM 1664 C C . TRP A 1 217 ? -0.461 11.342 -12.843 1.00 87.31 217 TRP A C 1
ATOM 1666 O O . TRP A 1 217 ? -0.246 10.160 -12.574 1.00 87.31 217 TRP A O 1
ATOM 1676 N N . ILE A 1 218 ? 0.522 12.239 -12.892 1.00 88.69 218 ILE A N 1
ATOM 1677 C CA . ILE A 1 218 ? 1.887 11.914 -12.492 1.00 88.69 218 ILE A CA 1
ATOM 1678 C C . ILE A 1 218 ? 2.018 12.009 -10.980 1.00 88.69 218 ILE A C 1
ATOM 1680 O O . ILE A 1 218 ? 1.612 12.984 -10.338 1.00 88.69 218 ILE A O 1
ATOM 1684 N N . GLY A 1 219 ? 2.636 10.979 -10.425 1.00 89.62 219 GLY A N 1
ATOM 1685 C CA . GLY A 1 219 ? 2.975 10.894 -9.029 1.00 89.62 219 GLY A CA 1
ATOM 1686 C C . GLY A 1 219 ? 4.055 11.899 -8.617 1.00 89.62 219 GLY A C 1
ATOM 1687 O O . GLY A 1 219 ? 5.215 11.733 -8.977 1.00 89.62 219 GLY A O 1
ATOM 1688 N N . GLY A 1 220 ? 3.688 12.917 -7.834 1.00 88.62 220 GLY A N 1
ATOM 1689 C CA . GLY A 1 220 ? 4.604 13.950 -7.330 1.00 88.62 220 GLY A CA 1
ATOM 1690 C C . GLY A 1 220 ? 5.471 13.564 -6.109 1.00 88.62 220 GLY A C 1
ATOM 1691 O O . GLY A 1 220 ? 5.608 12.383 -5.787 1.00 88.62 220 GLY A O 1
ATOM 1692 N N . PRO A 1 221 ? 6.030 14.545 -5.365 1.00 85.94 221 PRO A N 1
ATOM 1693 C CA . PRO A 1 221 ? 6.954 14.336 -4.233 1.00 85.94 221 PRO A CA 1
ATOM 1694 C C . PRO A 1 221 ? 6.425 13.461 -3.100 1.00 85.94 221 PRO A C 1
ATOM 1696 O O . PRO A 1 221 ? 7.192 12.773 -2.436 1.00 85.94 221 PRO A O 1
ATOM 1699 N N . LYS A 1 222 ? 5.115 13.503 -2.849 1.00 87.94 222 LYS A N 1
ATOM 1700 C CA . LYS A 1 222 ? 4.489 12.846 -1.692 1.00 87.94 222 LYS A CA 1
ATOM 1701 C C . LYS A 1 222 ? 3.816 11.522 -2.049 1.00 87.94 222 LYS A C 1
ATOM 1703 O O . LYS A 1 222 ? 2.951 11.069 -1.306 1.00 87.94 222 LYS A O 1
ATOM 1708 N N . GLN A 1 223 ? 4.160 10.9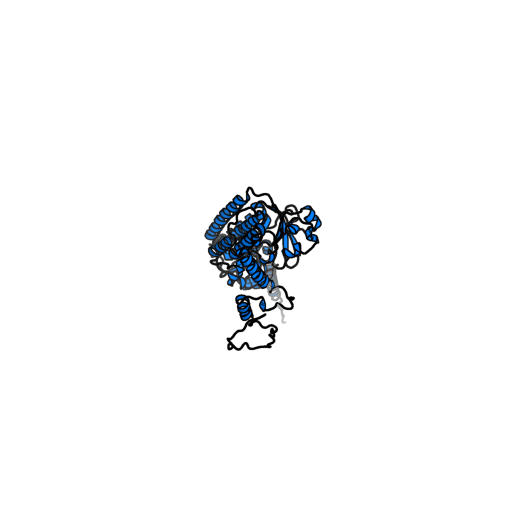23 -3.189 1.00 90.19 223 GLN A N 1
ATOM 1709 C CA . GLN A 1 223 ? 3.646 9.598 -3.513 1.00 90.19 223 GLN A CA 1
ATOM 1710 C C . GLN A 1 223 ? 4.232 8.546 -2.588 1.00 90.19 223 GLN A C 1
ATOM 1712 O O . GLN A 1 223 ? 5.427 8.548 -2.303 1.00 90.19 223 GLN A O 1
ATOM 1717 N N . TYR A 1 224 ? 3.376 7.613 -2.182 1.00 89.50 224 TYR A N 1
ATOM 1718 C CA . TYR A 1 224 ? 3.716 6.524 -1.276 1.00 89.50 224 TYR A CA 1
ATOM 1719 C C . TYR A 1 224 ? 4.984 5.772 -1.694 1.00 89.50 224 TYR A C 1
ATOM 1721 O O . TYR A 1 224 ? 5.888 5.559 -0.892 1.00 89.50 224 TYR A O 1
ATOM 1729 N N . ILE A 1 225 ? 5.094 5.416 -2.972 1.00 92.38 225 ILE A N 1
ATOM 1730 C CA . ILE A 1 225 ? 6.204 4.589 -3.450 1.00 92.38 225 ILE A CA 1
ATOM 1731 C C . ILE A 1 225 ? 7.548 5.333 -3.513 1.00 92.38 225 ILE A C 1
ATOM 1733 O O . ILE A 1 225 ? 8.572 4.673 -3.625 1.00 92.38 225 ILE A O 1
ATOM 1737 N N . ASN A 1 226 ? 7.586 6.667 -3.380 1.00 94.56 226 ASN A N 1
ATOM 1738 C CA . ASN A 1 226 ? 8.839 7.433 -3.460 1.00 94.56 226 ASN A CA 1
ATOM 1739 C C . ASN A 1 226 ? 9.859 7.002 -2.400 1.00 94.56 226 ASN A C 1
ATOM 1741 O O . ASN A 1 226 ? 11.005 6.751 -2.749 1.00 94.56 226 ASN A O 1
ATOM 1745 N N . GLU A 1 227 ? 9.450 6.846 -1.137 1.00 95.19 227 GLU A N 1
ATOM 1746 C CA . GLU A 1 227 ? 10.365 6.403 -0.069 1.00 95.19 227 GLU A CA 1
ATOM 1747 C C . GLU A 1 227 ? 10.934 5.001 -0.349 1.00 95.19 227 GLU A C 1
ATOM 1749 O O . GLU A 1 227 ? 12.091 4.731 -0.039 1.00 95.19 227 GLU A O 1
ATOM 1754 N N . ARG A 1 228 ? 10.150 4.122 -0.994 1.00 96.19 228 ARG A N 1
ATOM 1755 C CA . ARG A 1 228 ? 10.583 2.763 -1.359 1.00 96.19 228 ARG A CA 1
ATOM 1756 C C . ARG A 1 228 ? 11.522 2.807 -2.564 1.00 96.19 228 ARG A C 1
ATOM 1758 O O . ARG A 1 228 ? 12.485 2.054 -2.598 1.00 96.19 228 ARG A O 1
ATOM 1765 N N . LEU A 1 229 ? 11.285 3.709 -3.524 1.00 96.25 229 LEU A N 1
ATOM 1766 C CA . LEU A 1 229 ? 12.207 3.964 -4.636 1.00 96.25 229 LEU A CA 1
ATOM 1767 C C . LEU A 1 229 ? 13.562 4.453 -4.136 1.00 96.25 229 LEU A C 1
ATOM 1769 O O . LEU A 1 229 ? 14.582 3.917 -4.556 1.00 96.25 229 LEU A O 1
ATOM 1773 N N . GLU A 1 230 ? 13.571 5.434 -3.234 1.00 94.81 230 GLU A N 1
ATOM 1774 C CA . GLU A 1 230 ? 14.805 5.964 -2.648 1.00 94.81 230 GLU A CA 1
ATOM 1775 C C . GLU A 1 230 ? 15.592 4.866 -1.929 1.00 94.81 230 GLU A C 1
ATOM 1777 O O . GLU A 1 230 ? 16.806 4.760 -2.115 1.00 94.81 230 GLU A O 1
ATOM 1782 N N . LEU A 1 231 ? 14.894 4.004 -1.183 1.00 95.56 231 LEU A N 1
ATOM 1783 C CA . LEU A 1 231 ? 15.493 2.864 -0.499 1.00 95.56 231 LEU A CA 1
ATOM 1784 C C . LEU A 1 231 ? 16.194 1.897 -1.453 1.00 95.56 231 LEU A C 1
ATOM 1786 O O . LEU A 1 231 ? 17.289 1.421 -1.157 1.00 95.56 231 LEU A O 1
ATOM 1790 N N . VAL A 1 232 ? 15.579 1.627 -2.604 1.00 96.12 232 VAL A N 1
ATOM 1791 C CA . VAL A 1 232 ? 16.154 0.741 -3.616 1.00 96.12 232 VAL A CA 1
ATOM 1792 C C . VAL A 1 232 ? 17.054 1.481 -4.608 1.00 96.12 232 VAL A C 1
ATOM 1794 O O . VAL A 1 232 ? 17.263 0.989 -5.705 1.00 96.12 232 VAL A O 1
ATOM 1797 N N . GLY A 1 233 ? 17.586 2.665 -4.288 1.00 95.19 233 GLY A N 1
ATOM 1798 C CA . GLY A 1 233 ? 18.549 3.364 -5.153 1.00 95.19 233 GLY A CA 1
ATOM 1799 C C . GLY A 1 233 ? 17.949 3.991 -6.419 1.00 95.19 233 GLY A C 1
ATOM 1800 O O . GLY A 1 233 ? 18.662 4.254 -7.390 1.00 95.19 233 GLY A O 1
ATOM 1801 N N . ALA A 1 234 ? 16.645 4.255 -6.425 1.00 96.12 234 ALA A N 1
ATOM 1802 C CA . ALA A 1 234 ? 15.938 4.903 -7.519 1.00 96.12 234 ALA A CA 1
ATOM 1803 C C . ALA A 1 234 ? 15.391 6.279 -7.128 1.00 96.12 234 ALA A C 1
ATOM 1805 O O . ALA A 1 234 ? 15.332 6.672 -5.965 1.00 96.12 234 ALA A O 1
ATOM 1806 N N . THR A 1 235 ? 15.022 7.073 -8.125 1.00 95.12 235 THR A N 1
ATOM 1807 C CA . THR A 1 235 ? 14.548 8.443 -7.932 1.00 95.12 235 THR A CA 1
ATOM 1808 C C . THR A 1 235 ? 13.368 8.725 -8.841 1.00 95.12 235 THR A C 1
ATOM 1810 O O . THR A 1 235 ? 13.456 8.545 -10.052 1.00 95.12 235 THR A O 1
ATOM 1813 N N . ASN A 1 236 ? 12.283 9.248 -8.272 1.00 94.75 236 ASN A N 1
ATOM 1814 C CA . ASN A 1 236 ? 11.168 9.752 -9.061 1.00 94.75 236 ASN A CA 1
ATOM 1815 C C . ASN A 1 236 ? 11.555 11.058 -9.785 1.00 94.75 236 ASN A C 1
ATOM 1817 O O . ASN A 1 236 ? 11.897 12.049 -9.137 1.00 94.75 236 ASN A O 1
ATOM 1821 N N . VAL A 1 237 ? 11.458 11.091 -11.116 1.00 92.69 237 VAL A N 1
ATOM 1822 C CA . VAL A 1 237 ? 11.750 12.287 -11.930 1.00 92.69 237 VAL A CA 1
ATOM 1823 C C . VAL A 1 237 ? 10.805 13.455 -11.630 1.00 92.69 237 VAL A C 1
ATOM 1825 O O . VAL A 1 237 ? 11.179 14.613 -11.790 1.00 92.69 237 VAL A O 1
ATOM 1828 N N . ALA A 1 238 ? 9.605 13.172 -11.119 1.00 88.50 238 ALA A N 1
ATOM 1829 C CA . ALA A 1 238 ? 8.613 14.166 -10.721 1.00 88.50 238 ALA A CA 1
ATOM 1830 C C . ALA A 1 238 ? 8.700 14.559 -9.230 1.00 88.50 238 ALA A C 1
ATOM 1832 O O . ALA A 1 238 ? 7.809 15.241 -8.718 1.00 88.50 238 ALA A O 1
ATOM 1833 N N . ARG A 1 239 ? 9.777 14.188 -8.516 1.00 75.88 239 ARG A N 1
ATOM 1834 C CA . ARG A 1 239 ? 9.934 14.469 -7.072 1.00 75.88 239 ARG A CA 1
ATOM 1835 C C . ARG A 1 239 ? 9.948 15.955 -6.702 1.00 75.88 239 ARG A C 1
ATOM 1837 O O . ARG A 1 239 ? 9.742 16.286 -5.546 1.00 75.88 239 ARG A O 1
ATOM 1844 N N . HIS A 1 240 ? 10.217 16.853 -7.648 1.00 72.62 240 HIS A N 1
ATOM 1845 C CA . HIS A 1 240 ? 10.208 18.305 -7.417 1.00 72.62 240 HIS A CA 1
ATOM 1846 C C . HIS A 1 240 ? 8.974 18.999 -8.019 1.00 72.62 240 HIS A C 1
ATOM 1848 O O . HIS A 1 240 ? 8.879 20.222 -7.981 1.00 72.62 240 HIS A O 1
ATOM 1854 N N . GLY A 1 241 ? 8.037 18.228 -8.584 1.00 68.25 241 GLY A N 1
ATOM 1855 C CA . GLY A 1 241 ? 6.798 18.735 -9.170 1.00 68.25 241 GLY A CA 1
ATOM 1856 C C . GLY A 1 241 ? 5.662 18.901 -8.155 1.00 68.25 241 GLY A C 1
ATOM 1857 O O . GLY A 1 241 ? 5.822 18.683 -6.954 1.00 68.25 241 GLY A O 1
ATOM 1858 N N . ALA A 1 242 ? 4.477 19.271 -8.645 1.00 62.09 242 ALA A N 1
ATOM 1859 C CA . ALA A 1 242 ? 3.270 19.318 -7.820 1.00 62.09 242 ALA A CA 1
ATOM 1860 C C . ALA A 1 242 ? 2.852 17.911 -7.344 1.00 62.09 242 ALA A C 1
ATOM 1862 O O . ALA A 1 242 ? 3.156 16.906 -7.981 1.00 62.09 242 ALA A O 1
ATOM 1863 N N . VAL A 1 243 ? 2.135 17.842 -6.214 1.00 57.97 243 VAL A N 1
ATOM 1864 C CA . VAL A 1 243 ? 1.736 16.589 -5.529 1.00 57.97 243 VAL A CA 1
ATOM 1865 C C . VAL A 1 243 ? 0.959 15.627 -6.443 1.00 57.97 243 VAL A C 1
ATOM 1867 O O . VAL A 1 243 ? 1.168 14.413 -6.377 1.00 57.97 243 VAL A O 1
ATOM 1870 N N . ALA A 1 244 ? 0.122 16.182 -7.317 1.00 60.72 244 ALA A N 1
ATOM 1871 C CA . ALA A 1 244 ? -0.510 15.507 -8.439 1.00 60.72 244 ALA A CA 1
ATOM 1872 C C . ALA A 1 244 ? -0.470 16.477 -9.623 1.00 60.72 244 ALA A C 1
ATOM 1874 O O . ALA A 1 244 ? -1.108 17.528 -9.584 1.00 60.72 244 ALA A O 1
ATOM 1875 N N . ALA A 1 245 ? 0.341 16.166 -10.631 1.00 62.91 245 ALA A N 1
ATOM 1876 C CA . ALA A 1 245 ? 0.492 17.004 -11.812 1.00 62.91 245 ALA A CA 1
ATOM 1877 C C . ALA A 1 245 ? 0.010 16.248 -13.049 1.00 62.91 245 ALA A C 1
ATOM 1879 O O . ALA A 1 245 ? 0.383 15.094 -13.265 1.00 62.91 245 ALA A O 1
ATOM 1880 N N . HIS A 1 246 ? -0.762 16.916 -13.901 1.00 68.94 246 HIS A N 1
ATOM 1881 C CA . HIS A 1 246 ? -0.885 16.513 -15.296 1.00 68.94 246 HIS A CA 1
ATOM 1882 C C . HIS A 1 246 ? 0.363 17.035 -16.017 1.00 68.94 246 HIS A C 1
ATOM 1884 O O . HIS A 1 246 ? 0.365 18.164 -16.498 1.00 68.94 246 HIS A O 1
ATOM 1890 N N . LEU A 1 247 ? 1.462 16.272 -16.010 1.00 64.62 247 LEU A N 1
ATOM 1891 C CA . LEU A 1 247 ? 2.592 16.611 -16.878 1.00 64.62 247 LEU A CA 1
ATOM 1892 C C . LEU A 1 247 ? 2.210 16.274 -18.316 1.00 64.62 247 LEU A C 1
ATOM 1894 O O . LEU A 1 247 ? 1.667 15.197 -18.577 1.00 64.62 247 LEU A O 1
ATOM 1898 N N . SER A 1 248 ? 2.496 17.187 -19.241 1.00 78.06 248 SER A N 1
ATOM 1899 C CA . SER A 1 248 ? 2.333 16.897 -20.662 1.00 78.06 248 SER A CA 1
ATOM 1900 C C . SER A 1 248 ? 3.355 15.843 -21.098 1.00 78.06 248 SER A C 1
ATOM 1902 O O . SER A 1 248 ? 4.413 15.682 -20.480 1.00 78.06 248 SER A O 1
ATOM 1904 N N . LEU A 1 249 ? 3.058 15.113 -22.173 1.00 81.19 249 LEU A N 1
ATOM 1905 C CA . LEU A 1 249 ? 3.977 14.104 -22.699 1.00 81.19 249 LEU A CA 1
ATOM 1906 C C . LEU A 1 249 ? 5.334 14.719 -23.080 1.00 81.19 249 LEU A C 1
ATOM 1908 O O . LEU A 1 249 ? 6.365 14.083 -22.897 1.00 81.19 249 LEU A O 1
ATOM 1912 N N . GLU A 1 250 ? 5.348 15.966 -23.543 1.00 83.12 250 GLU A N 1
ATOM 1913 C CA . GLU A 1 250 ? 6.556 16.729 -23.861 1.00 83.12 250 GLU A CA 1
ATOM 1914 C C . GLU A 1 250 ? 7.391 17.016 -22.607 1.00 83.12 250 GLU A C 1
ATOM 1916 O O . GLU A 1 250 ? 8.612 16.907 -22.637 1.00 83.12 250 GLU A O 1
ATOM 1921 N N . GLN A 1 251 ? 6.757 17.328 -21.473 1.00 83.81 251 GLN A N 1
ATOM 1922 C CA . GLN A 1 251 ? 7.478 17.494 -20.207 1.00 83.81 251 GLN A CA 1
ATOM 1923 C C . GLN A 1 251 ? 8.074 16.166 -19.732 1.00 83.81 251 GLN A C 1
ATOM 1925 O O . GLN A 1 251 ? 9.215 16.126 -19.274 1.00 83.81 251 GLN A O 1
ATOM 1930 N N . VAL A 1 252 ? 7.332 15.066 -19.889 1.00 86.25 252 VAL A N 1
ATOM 1931 C CA . VAL A 1 252 ? 7.843 13.720 -19.598 1.00 86.25 252 VAL A CA 1
ATOM 1932 C C . VAL A 1 252 ? 8.990 13.348 -20.546 1.00 86.25 252 VAL A C 1
ATOM 1934 O O . VAL A 1 252 ? 9.960 12.734 -20.108 1.00 86.25 252 VAL A O 1
ATOM 1937 N N . ALA A 1 253 ? 8.929 13.773 -21.811 1.00 87.81 253 ALA A N 1
ATOM 1938 C CA . ALA A 1 253 ? 9.993 13.593 -22.796 1.00 87.81 253 ALA A CA 1
ATOM 1939 C C . ALA A 1 253 ? 11.306 14.250 -22.380 1.00 87.81 253 ALA A C 1
ATOM 1941 O O . ALA A 1 253 ? 12.366 13.680 -22.600 1.00 87.81 253 ALA A O 1
ATOM 1942 N N . VAL A 1 254 ? 11.232 15.444 -21.786 1.00 89.38 254 VAL A N 1
ATOM 1943 C CA . VAL A 1 254 ? 12.409 16.177 -21.300 1.00 89.38 254 VAL A CA 1
ATOM 1944 C C . VAL A 1 254 ? 13.022 15.493 -20.078 1.00 89.38 254 VAL A C 1
ATOM 1946 O O . VAL A 1 254 ? 14.241 15.482 -19.934 1.00 89.38 254 VAL A O 1
ATOM 1949 N N . LEU A 1 255 ? 12.191 14.918 -19.204 1.00 90.00 255 LEU A N 1
ATOM 1950 C CA . LEU A 1 255 ? 12.661 14.166 -18.037 1.00 90.00 255 LEU A CA 1
ATOM 1951 C C . LEU A 1 255 ? 13.270 12.802 -18.414 1.00 90.00 255 LEU A C 1
ATOM 1953 O O . LEU A 1 255 ? 14.150 12.332 -17.702 1.00 90.00 255 LEU A O 1
ATOM 1957 N N . ASP A 1 256 ? 12.782 12.185 -19.497 1.00 92.31 256 ASP A N 1
ATOM 1958 C CA . ASP A 1 256 ? 13.238 10.921 -20.104 1.00 92.31 256 ASP A CA 1
ATOM 1959 C C . ASP A 1 256 ? 13.635 9.819 -19.096 1.00 92.31 256 ASP A C 1
ATOM 1961 O O . ASP A 1 256 ? 14.802 9.401 -19.043 1.00 92.31 256 ASP A O 1
ATOM 1965 N N . PRO A 1 257 ? 12.669 9.340 -18.285 1.00 95.62 257 PRO A N 1
ATOM 1966 C CA . PRO A 1 257 ? 12.928 8.381 -17.218 1.00 95.62 257 PRO A CA 1
ATOM 1967 C C . PRO A 1 257 ? 13.440 7.041 -17.766 1.00 95.62 257 PRO A C 1
ATOM 1969 O O . PRO A 1 257 ? 13.059 6.603 -18.856 1.00 95.62 257 PRO A O 1
ATOM 1972 N N . ASP A 1 258 ? 14.240 6.336 -16.968 1.00 97.19 258 ASP A N 1
ATOM 1973 C CA . ASP A 1 258 ? 14.731 4.996 -17.313 1.00 97.19 258 ASP A CA 1
ATOM 1974 C C . ASP A 1 258 ? 13.628 3.929 -17.218 1.00 97.19 258 ASP A C 1
ATOM 1976 O O . ASP A 1 258 ? 13.665 2.931 -17.947 1.00 97.19 258 ASP A O 1
ATOM 1980 N N . VAL A 1 259 ? 12.640 4.139 -16.339 1.00 97.81 259 VAL A N 1
ATOM 1981 C CA . VAL A 1 259 ? 11.468 3.267 -16.157 1.00 97.81 259 VAL A CA 1
ATOM 1982 C C . VAL A 1 259 ? 10.173 4.055 -15.934 1.00 97.81 259 VAL A C 1
ATOM 1984 O O . VAL A 1 259 ? 10.183 5.172 -15.414 1.00 97.81 259 VAL A O 1
ATOM 1987 N N . ILE A 1 260 ? 9.034 3.437 -16.250 1.00 96.19 260 ILE A N 1
ATOM 1988 C CA . ILE A 1 260 ? 7.698 3.939 -15.894 1.00 96.19 260 ILE A CA 1
ATOM 1989 C C . ILE A 1 260 ? 7.017 2.921 -14.976 1.00 96.19 260 ILE A C 1
ATOM 1991 O O . ILE A 1 260 ? 6.939 1.740 -15.312 1.00 96.19 260 ILE A O 1
ATOM 1995 N N . LEU A 1 261 ? 6.521 3.380 -13.828 1.00 96.94 261 LEU A N 1
ATOM 1996 C CA . LEU A 1 261 ? 5.800 2.582 -12.838 1.00 96.94 261 LEU A CA 1
ATOM 1997 C C . LEU A 1 261 ? 4.337 3.015 -12.795 1.00 96.94 261 LEU A C 1
ATOM 1999 O O . LEU A 1 261 ? 4.036 4.188 -12.577 1.00 96.94 261 LEU A O 1
ATOM 2003 N N . LEU A 1 262 ? 3.435 2.063 -12.993 1.00 94.56 262 LEU A N 1
ATOM 2004 C CA . LEU A 1 262 ? 1.999 2.286 -13.090 1.00 94.56 262 LEU A CA 1
ATOM 2005 C C . LEU A 1 262 ? 1.339 1.839 -11.785 1.00 94.56 262 LEU A C 1
ATOM 2007 O O . LEU A 1 262 ? 1.415 0.667 -11.413 1.00 94.56 262 LEU A O 1
ATOM 2011 N N . GLN A 1 263 ? 0.713 2.784 -11.089 1.00 90.25 263 GLN A N 1
ATOM 2012 C CA . GLN A 1 263 ? -0.079 2.549 -9.887 1.00 90.25 263 GLN A CA 1
ATOM 2013 C C . GLN A 1 263 ? -1.555 2.766 -10.206 1.00 90.25 263 GLN A C 1
ATOM 2015 O O . GLN A 1 263 ? -1.976 3.874 -10.524 1.00 90.25 263 GLN A O 1
ATOM 2020 N N . GLY A 1 264 ? -2.355 1.717 -10.111 1.00 81.12 264 GLY A N 1
ATOM 2021 C CA . GLY A 1 264 ? -3.779 1.783 -10.405 1.00 81.12 264 GLY A CA 1
ATOM 2022 C C . GLY A 1 264 ? -4.377 0.392 -10.495 1.00 81.12 264 GLY A C 1
ATOM 2023 O O . GLY A 1 264 ? -3.643 -0.598 -10.550 1.00 81.12 264 GLY A O 1
ATOM 2024 N N . SER A 1 265 ? -5.704 0.349 -10.492 1.00 71.31 265 SER A N 1
ATOM 2025 C CA . SER A 1 265 ? -6.472 -0.889 -10.597 1.00 71.31 265 SER A CA 1
ATOM 2026 C C . SER A 1 265 ? -6.355 -1.517 -11.988 1.00 71.31 265 SER A C 1
ATOM 2028 O O . SER A 1 265 ? -6.011 -0.853 -12.969 1.00 71.31 265 SER A O 1
ATOM 2030 N N . ALA A 1 266 ? -6.704 -2.800 -12.088 1.00 69.12 266 ALA A N 1
ATOM 2031 C CA . ALA A 1 266 ? -6.666 -3.523 -13.355 1.00 69.12 266 ALA A CA 1
ATOM 2032 C C . ALA A 1 266 ? -7.497 -2.865 -14.455 1.00 69.12 266 ALA A C 1
ATOM 2034 O O . ALA A 1 266 ? -8.595 -2.367 -14.215 1.00 69.12 266 ALA A O 1
ATOM 2035 N N . GLY A 1 267 ? -6.958 -2.884 -15.674 1.00 69.00 267 GLY A N 1
ATOM 2036 C CA . GLY A 1 267 ? -7.590 -2.277 -16.842 1.00 69.00 267 GLY A CA 1
ATOM 2037 C C . GLY A 1 267 ? -7.389 -0.765 -16.945 1.00 69.00 267 GLY A C 1
ATOM 2038 O O . GLY A 1 267 ? -7.801 -0.179 -17.944 1.00 69.00 267 GLY A O 1
ATOM 2039 N N . GLN A 1 268 ? -6.726 -0.133 -15.971 1.00 69.56 268 GLN A N 1
ATOM 2040 C CA . GLN A 1 268 ? -6.383 1.286 -16.013 1.00 69.56 268 GLN A CA 1
ATOM 2041 C C . GLN A 1 268 ? -4.906 1.460 -16.368 1.00 69.56 268 GLN A C 1
ATOM 2043 O O . GLN A 1 268 ? -4.026 1.001 -15.645 1.00 69.56 268 GLN A O 1
ATOM 2048 N N . MET A 1 269 ? -4.634 2.147 -17.485 1.00 75.44 269 MET A N 1
ATOM 2049 C CA . MET A 1 269 ? -3.281 2.558 -17.891 1.00 75.44 269 MET A CA 1
ATOM 2050 C C . MET A 1 269 ? -2.246 1.418 -17.841 1.00 75.44 269 MET A C 1
ATOM 2052 O O . MET A 1 269 ? -1.171 1.582 -17.277 1.00 75.44 269 MET A O 1
ATOM 2056 N N . GLU A 1 270 ? -2.566 0.265 -18.436 1.00 88.00 270 GLU A N 1
ATOM 2057 C CA . GLU A 1 270 ? -1.697 -0.922 -18.469 1.00 88.00 270 GLU A CA 1
ATOM 2058 C C . GLU A 1 270 ? -0.416 -0.705 -19.302 1.00 88.00 270 GLU A C 1
ATOM 2060 O O . GLU A 1 270 ? -0.424 0.115 -20.225 1.00 88.00 270 GLU A O 1
ATOM 2065 N N . PRO A 1 271 ? 0.676 -1.470 -19.077 1.00 92.12 271 PRO A N 1
ATOM 2066 C CA . PRO A 1 271 ? 1.912 -1.338 -19.856 1.00 92.12 271 PRO A CA 1
ATOM 2067 C C . PRO A 1 271 ? 1.695 -1.355 -21.373 1.00 92.12 271 PRO A C 1
ATOM 2069 O O . PRO A 1 271 ? 2.327 -0.600 -22.115 1.00 92.12 271 PRO A O 1
ATOM 2072 N N . GLU A 1 272 ? 0.758 -2.182 -21.838 1.00 90.06 272 GLU A N 1
ATOM 2073 C CA . GLU A 1 272 ? 0.415 -2.302 -23.251 1.00 90.06 272 GLU A CA 1
ATOM 2074 C C . GLU A 1 272 ? -0.102 -0.992 -23.871 1.00 90.06 272 GLU A C 1
ATOM 2076 O O . GLU A 1 272 ? 0.238 -0.696 -25.019 1.00 90.06 272 GLU A O 1
ATOM 2081 N N . TYR A 1 273 ? -0.849 -0.175 -23.121 1.00 88.06 273 TYR A N 1
ATOM 2082 C CA . TYR A 1 273 ? -1.331 1.126 -23.596 1.00 88.06 273 TYR A CA 1
ATOM 2083 C C . TYR A 1 273 ? -0.163 2.017 -24.042 1.00 88.06 273 TYR A C 1
ATOM 2085 O O . TYR A 1 273 ? -0.158 2.546 -25.155 1.00 88.06 273 TYR A O 1
ATOM 2093 N N . PHE A 1 274 ? 0.882 2.098 -23.217 1.00 89.00 274 PHE A N 1
ATOM 2094 C CA . PHE A 1 274 ? 2.081 2.887 -23.503 1.00 89.00 274 PHE A CA 1
ATOM 2095 C C . PHE A 1 274 ? 2.899 2.311 -24.661 1.00 89.00 274 PHE A C 1
ATOM 2097 O O . PHE A 1 274 ? 3.487 3.057 -25.438 1.00 89.00 274 PHE A O 1
ATOM 2104 N N . MET A 1 275 ? 2.954 0.985 -24.791 1.00 86.69 275 MET A N 1
ATOM 2105 C CA . MET A 1 275 ? 3.717 0.333 -25.862 1.00 86.69 275 MET A CA 1
ATOM 2106 C C . MET A 1 275 ? 3.030 0.446 -27.234 1.00 86.69 275 MET A C 1
ATOM 2108 O O . MET A 1 275 ? 3.710 0.481 -28.270 1.00 86.69 275 MET A O 1
ATOM 2112 N N . ASN A 1 276 ? 1.695 0.496 -27.256 1.00 88.81 276 ASN A N 1
ATOM 2113 C CA . ASN A 1 276 ? 0.903 0.550 -28.483 1.00 88.81 276 ASN A CA 1
ATOM 2114 C C . ASN A 1 276 ? 0.684 1.987 -28.988 1.00 88.81 276 ASN A C 1
ATOM 2116 O O . ASN A 1 276 ? 0.637 2.194 -30.200 1.00 88.81 276 ASN A O 1
ATOM 2120 N N . ASP A 1 277 ? 0.610 2.984 -28.105 1.00 87.62 277 ASP A N 1
ATOM 2121 C CA . ASP A 1 277 ? 0.463 4.383 -28.507 1.00 87.62 277 ASP A CA 1
ATOM 2122 C C . ASP A 1 277 ? 1.804 4.980 -28.977 1.00 87.62 277 ASP A C 1
ATOM 2124 O O . ASP A 1 277 ? 2.767 5.141 -28.223 1.00 87.62 277 ASP A O 1
ATOM 2128 N N . HIS A 1 278 ? 1.854 5.346 -30.261 1.00 87.06 278 HIS A N 1
ATOM 2129 C CA . HIS A 1 278 ? 3.037 5.902 -30.916 1.00 87.06 278 HIS A CA 1
ATOM 2130 C C . HIS A 1 278 ? 3.593 7.152 -30.236 1.00 87.06 278 HIS A C 1
ATOM 2132 O O . HIS A 1 278 ? 4.802 7.377 -30.305 1.00 87.06 278 HIS A O 1
ATOM 2138 N N . ARG A 1 279 ? 2.748 7.939 -29.561 1.00 87.81 279 ARG A N 1
ATOM 2139 C CA . ARG A 1 279 ? 3.178 9.150 -28.860 1.00 87.81 279 ARG A CA 1
ATOM 2140 C C . ARG A 1 279 ? 4.171 8.805 -27.752 1.00 87.81 279 ARG A C 1
ATOM 2142 O O . ARG A 1 279 ? 5.201 9.450 -27.625 1.00 87.81 279 ARG A O 1
ATOM 2149 N N . TRP A 1 280 ? 3.952 7.722 -27.015 1.00 89.50 280 TRP A N 1
ATOM 2150 C CA . TRP A 1 280 ? 4.814 7.327 -25.898 1.00 89.50 280 TRP A CA 1
ATOM 2151 C C . TRP A 1 280 ? 6.163 6.738 -26.335 1.00 89.50 280 TRP A C 1
ATOM 2153 O O . TRP A 1 280 ? 7.109 6.711 -25.546 1.00 89.50 280 TRP A O 1
ATOM 2163 N N . ARG A 1 281 ? 6.313 6.340 -27.608 1.00 88.19 281 ARG A N 1
ATOM 2164 C CA . ARG A 1 281 ? 7.567 5.777 -28.149 1.00 88.19 281 ARG A CA 1
ATOM 2165 C C . ARG A 1 281 ? 8.736 6.760 -28.175 1.00 88.19 281 ARG A C 1
ATOM 2167 O O . ARG A 1 281 ? 9.866 6.335 -28.417 1.00 88.19 281 ARG A O 1
ATOM 2174 N N . LEU A 1 282 ? 8.504 8.046 -27.925 1.00 90.25 282 LEU A N 1
ATOM 2175 C CA . LEU A 1 282 ? 9.571 9.034 -27.759 1.00 90.25 282 LEU A CA 1
ATOM 2176 C C . LEU A 1 282 ? 10.379 8.838 -26.461 1.00 90.25 282 LEU A C 1
ATOM 2178 O O . LEU A 1 282 ? 11.539 9.243 -26.417 1.00 90.25 282 LEU A O 1
ATOM 2182 N N . LEU A 1 283 ? 9.849 8.120 -25.466 1.00 93.69 283 LEU A N 1
ATOM 2183 C CA . LEU A 1 283 ? 10.553 7.815 -24.214 1.00 93.69 283 LEU A CA 1
ATOM 2184 C C . LEU A 1 283 ? 11.464 6.589 -24.347 1.00 93.69 283 LEU A C 1
ATOM 2186 O O . LEU A 1 283 ? 11.062 5.565 -24.916 1.00 93.69 283 LEU A O 1
ATOM 2190 N N . ARG A 1 284 ? 12.672 6.648 -23.765 1.00 94.50 284 ARG A N 1
ATOM 2191 C CA . ARG A 1 284 ? 13.588 5.490 -23.732 1.00 94.50 284 ARG A CA 1
ATOM 2192 C C . ARG A 1 284 ? 12.965 4.292 -23.017 1.00 94.50 284 ARG A C 1
ATOM 2194 O O . ARG A 1 284 ? 13.035 3.183 -23.550 1.00 94.50 284 ARG A O 1
ATOM 2201 N N . ALA A 1 285 ? 12.303 4.517 -21.881 1.00 96.38 285 ALA A N 1
ATOM 2202 C CA . ALA A 1 285 ? 11.624 3.466 -21.122 1.00 96.38 285 ALA A CA 1
ATOM 2203 C C . ALA A 1 285 ? 10.614 2.680 -21.975 1.00 96.38 285 ALA A C 1
ATOM 2205 O O . ALA A 1 285 ? 10.606 1.454 -21.945 1.00 96.38 285 ALA A O 1
ATOM 2206 N N . VAL A 1 286 ? 9.810 3.362 -22.796 1.00 95.88 286 VAL A N 1
ATOM 2207 C CA . VAL A 1 286 ? 8.771 2.722 -23.623 1.00 95.88 286 VAL A CA 1
ATOM 2208 C C . VAL A 1 286 ? 9.390 1.905 -24.755 1.00 95.88 286 VAL A C 1
ATOM 2210 O O . VAL A 1 286 ? 9.000 0.758 -24.962 1.00 95.88 286 VAL A O 1
ATOM 2213 N N . ARG A 1 287 ? 10.407 2.440 -25.450 1.00 94.38 287 ARG A N 1
ATOM 2214 C CA . ARG A 1 287 ? 11.132 1.689 -26.497 1.00 94.38 287 ARG A CA 1
ATOM 2215 C C . ARG A 1 287 ? 11.830 0.449 -25.947 1.00 94.38 287 ARG A C 1
ATOM 2217 O O . ARG A 1 287 ? 11.881 -0.571 -26.623 1.00 94.38 287 ARG A O 1
ATOM 2224 N N . ALA A 1 288 ? 12.353 0.543 -24.728 1.00 95.94 288 ALA A N 1
ATOM 2225 C CA . ALA A 1 288 ? 12.989 -0.564 -24.026 1.00 95.94 288 ALA A CA 1
ATOM 2226 C C . ALA A 1 288 ? 11.989 -1.479 -23.295 1.00 95.94 288 ALA A C 1
ATOM 2228 O O . ALA A 1 288 ? 12.425 -2.361 -22.563 1.00 95.94 288 ALA A O 1
ATOM 2229 N N . ALA A 1 289 ? 10.676 -1.264 -23.452 1.00 96.50 289 ALA A N 1
ATOM 2230 C CA . ALA A 1 289 ? 9.607 -1.979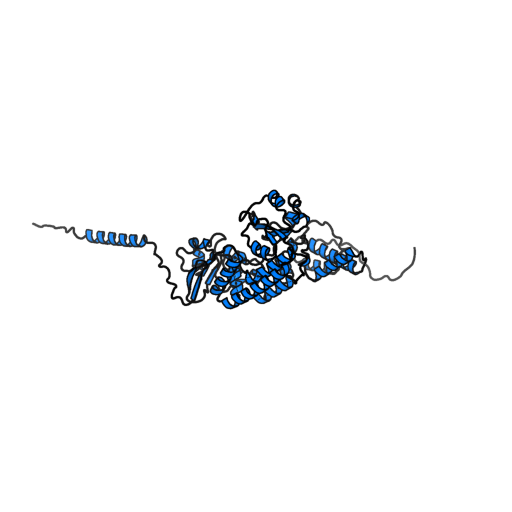 -22.752 1.00 96.50 289 ALA A CA 1
ATOM 2231 C C . ALA A 1 289 ? 9.725 -1.972 -21.210 1.00 96.50 289 ALA A C 1
ATOM 2233 O O . ALA A 1 289 ? 9.220 -2.863 -20.533 1.00 96.50 289 ALA A O 1
ATOM 2234 N N . LYS A 1 290 ? 10.361 -0.953 -20.628 1.00 97.62 290 LYS A N 1
ATOM 2235 C CA . LYS A 1 290 ? 10.511 -0.742 -19.181 1.00 97.62 290 LYS A CA 1
ATOM 2236 C C . LYS A 1 290 ? 9.326 0.036 -18.592 1.00 97.62 290 LYS A C 1
ATOM 2238 O O . LYS A 1 290 ? 9.495 1.078 -17.958 1.00 97.62 290 LYS A O 1
ATOM 2243 N N . VAL A 1 291 ? 8.119 -0.463 -18.843 1.00 96.88 291 VAL A N 1
ATOM 2244 C CA . VAL A 1 291 ? 6.860 0.061 -18.296 1.00 96.88 291 VAL A CA 1
ATOM 2245 C C . VAL A 1 291 ? 6.237 -1.047 -17.463 1.00 96.88 291 VAL A C 1
ATOM 2247 O O . VAL A 1 291 ? 5.995 -2.124 -17.999 1.00 96.88 291 VAL A O 1
ATOM 2250 N N . TYR A 1 292 ? 6.007 -0.821 -16.174 1.00 97.06 292 TYR A N 1
ATOM 2251 C CA . TYR A 1 292 ? 5.608 -1.880 -15.249 1.00 97.06 292 TYR A CA 1
ATOM 2252 C C . TYR A 1 292 ? 4.405 -1.465 -14.418 1.00 97.06 292 TYR A C 1
ATOM 2254 O O . TYR A 1 292 ? 4.431 -0.429 -13.756 1.00 97.06 292 TYR A O 1
ATOM 2262 N N . ARG A 1 293 ? 3.385 -2.315 -14.385 1.00 95.38 293 ARG A N 1
ATOM 2263 C CA . ARG A 1 293 ? 2.338 -2.266 -13.375 1.00 95.38 293 ARG A CA 1
ATOM 2264 C C . ARG A 1 293 ? 2.880 -2.756 -12.043 1.00 95.38 293 ARG A C 1
ATOM 2266 O O . ARG A 1 293 ? 3.445 -3.848 -11.957 1.00 95.38 293 ARG A O 1
ATOM 2273 N N . VAL A 1 294 ? 2.729 -1.912 -11.030 1.00 95.19 294 VAL A N 1
ATOM 2274 C CA . VAL A 1 294 ? 3.160 -2.198 -9.664 1.00 95.19 294 VAL A CA 1
ATOM 2275 C C . VAL A 1 294 ? 2.210 -3.237 -9.050 1.00 95.19 294 VAL A C 1
ATOM 2277 O O . VAL A 1 294 ? 0.996 -3.063 -9.169 1.00 95.19 294 VAL A O 1
ATOM 2280 N N . PRO A 1 295 ? 2.729 -4.291 -8.391 1.00 92.81 295 PRO A N 1
ATOM 2281 C CA . PRO A 1 295 ? 1.926 -5.252 -7.643 1.00 92.81 295 PRO A CA 1
ATOM 2282 C C . PRO A 1 295 ? 0.997 -4.585 -6.626 1.00 92.81 295 PRO A C 1
ATOM 2284 O O . PRO A 1 295 ? 1.388 -3.646 -5.924 1.00 92.81 295 PRO A O 1
ATOM 2287 N N . GLU A 1 296 ? -0.224 -5.097 -6.507 1.00 86.12 296 GLU A N 1
ATOM 2288 C CA . GLU A 1 296 ? -1.236 -4.539 -5.611 1.00 86.12 296 GLU A CA 1
ATOM 2289 C C . GLU A 1 296 ? -1.159 -5.166 -4.222 1.00 86.12 296 GLU A C 1
ATOM 2291 O O . GLU A 1 296 ? -1.887 -6.098 -3.887 1.00 86.12 296 GLU A O 1
ATOM 2296 N N . PHE A 1 297 ? -0.279 -4.625 -3.384 1.00 91.12 297 PHE A N 1
ATOM 2297 C CA . PHE A 1 297 ? -0.234 -4.973 -1.969 1.00 91.12 297 PHE A CA 1
ATOM 2298 C C . PHE A 1 297 ? -1.225 -4.141 -1.130 1.00 91.12 297 PHE A C 1
ATOM 2300 O O . PHE A 1 297 ? -1.564 -3.006 -1.495 1.00 91.12 297 PHE A O 1
ATOM 2307 N N . PRO A 1 298 ? -1.676 -4.649 0.032 1.00 89.25 298 PRO A N 1
ATOM 2308 C CA . PRO A 1 298 ? -2.505 -3.890 0.953 1.00 89.25 298 PRO A CA 1
ATOM 2309 C C . PRO A 1 298 ? -1.764 -2.659 1.476 1.00 89.25 298 PRO A C 1
ATOM 2311 O O . PRO A 1 298 ? -0.624 -2.731 1.933 1.00 89.25 298 PRO A O 1
ATOM 2314 N N . ILE A 1 299 ? -2.438 -1.513 1.431 1.00 83.94 299 ILE A N 1
ATOM 2315 C CA . ILE A 1 299 ? -1.913 -0.250 1.965 1.00 83.94 299 ILE A CA 1
ATOM 2316 C C . ILE A 1 299 ? -2.122 -0.161 3.474 1.00 83.94 299 ILE A C 1
ATOM 2318 O O . ILE A 1 299 ? -2.992 -0.824 4.029 1.00 83.94 299 ILE A O 1
ATOM 2322 N N . PHE A 1 300 ? -1.316 0.675 4.135 1.00 93.00 300 PHE A N 1
ATOM 2323 C CA . PHE A 1 300 ? -1.295 0.850 5.598 1.00 93.00 300 PHE A CA 1
ATOM 2324 C C . PHE A 1 300 ? -0.899 -0.401 6.400 1.00 93.00 300 PHE A C 1
ATOM 2326 O O . PHE A 1 300 ? -0.930 -0.384 7.630 1.00 93.00 300 PHE A O 1
ATOM 2333 N N . VAL A 1 301 ? -0.435 -1.455 5.729 1.00 95.00 301 VAL A N 1
ATOM 2334 C CA . VAL A 1 301 ? 0.141 -2.662 6.341 1.00 95.00 301 VAL A CA 1
ATOM 2335 C C . VAL A 1 301 ? 1.650 -2.716 6.040 1.00 95.00 301 VAL A C 1
ATOM 2337 O O . VAL A 1 301 ? 2.205 -3.734 5.628 1.00 95.00 301 VAL A O 1
ATOM 2340 N N . VAL A 1 302 ? 2.310 -1.563 6.228 1.00 95.31 302 VAL A N 1
ATOM 2341 C CA . VAL A 1 302 ? 3.718 -1.308 5.866 1.00 95.31 302 VAL A CA 1
ATOM 2342 C C . VAL A 1 302 ? 4.667 -2.403 6.360 1.00 95.31 302 VAL A C 1
ATOM 2344 O O . VAL A 1 302 ? 5.368 -2.960 5.520 1.00 95.31 302 VAL A O 1
ATOM 2347 N N . PRO A 1 303 ? 4.665 -2.800 7.653 1.00 97.19 303 PRO A N 1
ATOM 2348 C CA . PRO A 1 303 ? 5.649 -3.764 8.151 1.00 97.19 303 PRO A CA 1
ATOM 2349 C C . PRO A 1 303 ? 5.599 -5.143 7.483 1.00 97.19 303 PRO A C 1
ATOM 2351 O O . PRO A 1 303 ? 6.528 -5.929 7.625 1.00 97.19 303 PRO A O 1
ATOM 2354 N N . VAL A 1 304 ? 4.506 -5.452 6.785 1.00 96.31 304 VAL A N 1
ATOM 2355 C CA . VAL A 1 304 ? 4.285 -6.753 6.155 1.00 96.31 304 VAL A CA 1
ATOM 2356 C C . VAL A 1 304 ? 4.605 -6.725 4.667 1.00 96.31 304 VAL A C 1
ATOM 2358 O O . VAL A 1 304 ? 5.298 -7.611 4.173 1.00 96.31 304 VAL A O 1
ATOM 2361 N N . PHE A 1 305 ? 4.080 -5.740 3.936 1.00 95.62 305 PHE A N 1
ATOM 2362 C CA . PHE A 1 305 ? 4.102 -5.789 2.473 1.00 95.62 305 PHE A CA 1
ATOM 2363 C C . PHE A 1 305 ? 5.114 -4.861 1.818 1.00 95.62 305 PHE A C 1
ATOM 2365 O O . PHE A 1 305 ? 5.473 -5.101 0.666 1.00 95.62 305 PHE A O 1
ATOM 2372 N N . ASP A 1 306 ? 5.617 -3.850 2.522 1.00 96.25 306 ASP A N 1
ATOM 2373 C CA . ASP A 1 306 ? 6.645 -2.988 1.945 1.00 96.25 306 ASP A CA 1
ATOM 2374 C C . ASP A 1 306 ? 7.934 -3.735 1.622 1.00 96.25 306 ASP A C 1
ATOM 2376 O O . ASP A 1 306 ? 8.406 -3.552 0.506 1.00 96.25 306 ASP A O 1
ATOM 2380 N N . PRO A 1 307 ? 8.452 -4.649 2.463 1.00 96.44 307 PRO A N 1
ATOM 2381 C CA . PRO A 1 307 ? 9.621 -5.437 2.085 1.00 96.44 307 PRO A CA 1
ATOM 2382 C C . PRO A 1 307 ? 9.407 -6.262 0.806 1.00 96.44 307 PRO A C 1
ATOM 2384 O O . PRO A 1 307 ? 10.330 -6.455 0.016 1.00 96.44 307 PRO A O 1
ATOM 2387 N N . LEU A 1 308 ? 8.178 -6.729 0.548 1.00 96.56 308 LEU A N 1
ATOM 2388 C CA . LEU A 1 308 ? 7.839 -7.443 -0.688 1.00 96.56 308 LEU A CA 1
ATOM 2389 C C . LEU A 1 308 ? 7.803 -6.497 -1.897 1.00 96.56 308 LEU A C 1
ATOM 2391 O O . LEU A 1 308 ? 8.320 -6.842 -2.962 1.00 96.56 308 LEU A O 1
ATOM 2395 N N . LEU A 1 309 ? 7.234 -5.300 -1.732 1.00 96.50 309 LEU A N 1
ATOM 2396 C CA . LEU A 1 309 ? 7.249 -4.252 -2.752 1.00 96.50 309 LEU A CA 1
ATOM 2397 C C . LEU A 1 309 ? 8.677 -3.769 -3.043 1.00 96.50 309 LEU A C 1
ATOM 2399 O O . LEU A 1 309 ? 9.041 -3.605 -4.203 1.00 96.50 309 LEU A O 1
ATOM 2403 N N . GLU A 1 310 ? 9.494 -3.576 -2.014 1.00 96.81 310 GLU A N 1
ATOM 2404 C CA . GLU A 1 310 ? 10.898 -3.173 -2.102 1.00 96.81 310 GLU A CA 1
ATOM 2405 C C . GLU A 1 310 ? 11.728 -4.229 -2.840 1.00 96.81 310 GLU A C 1
ATOM 2407 O O . GLU A 1 310 ? 12.453 -3.883 -3.770 1.00 96.81 310 GLU A O 1
ATOM 2412 N N . ARG A 1 311 ? 11.560 -5.525 -2.532 1.00 95.81 311 ARG A N 1
ATOM 2413 C CA . ARG A 1 311 ? 12.190 -6.617 -3.304 1.00 95.81 311 ARG A CA 1
ATOM 2414 C C . ARG A 1 311 ? 11.756 -6.606 -4.766 1.00 95.81 311 ARG A C 1
ATOM 2416 O O . ARG A 1 311 ? 12.591 -6.764 -5.656 1.00 95.81 311 ARG A O 1
ATOM 2423 N N . TRP A 1 312 ? 10.464 -6.412 -5.036 1.00 96.75 312 TRP A N 1
ATOM 2424 C CA . TRP A 1 312 ? 9.969 -6.306 -6.409 1.00 96.75 312 TRP A CA 1
ATOM 2425 C C . TRP A 1 312 ? 10.596 -5.118 -7.148 1.00 96.75 312 TRP A C 1
ATOM 2427 O O . TRP A 1 312 ? 11.103 -5.290 -8.258 1.00 96.75 312 TRP A O 1
ATOM 2437 N N . LEU A 1 313 ? 10.627 -3.939 -6.519 1.00 97.00 313 LEU A N 1
ATOM 2438 C CA . LEU A 1 313 ? 11.236 -2.736 -7.081 1.00 97.00 313 LEU A CA 1
ATOM 2439 C C . LEU A 1 313 ? 12.727 -2.947 -7.346 1.00 97.00 313 LEU A C 1
ATOM 2441 O O . LEU A 1 313 ? 13.170 -2.710 -8.464 1.00 97.00 313 LEU A O 1
ATOM 2445 N N . ALA A 1 314 ? 13.487 -3.455 -6.374 1.00 95.31 314 ALA A N 1
ATOM 2446 C CA . ALA A 1 314 ? 14.913 -3.728 -6.540 1.00 95.31 314 ALA A CA 1
ATOM 2447 C C . ALA A 1 314 ? 15.179 -4.601 -7.777 1.00 95.31 314 ALA A C 1
ATOM 2449 O O . ALA A 1 314 ? 16.024 -4.268 -8.600 1.00 95.31 314 ALA A O 1
ATOM 2450 N N . ARG A 1 315 ? 14.384 -5.657 -7.983 1.00 92.31 315 ARG A N 1
ATOM 2451 C CA . ARG A 1 315 ? 14.528 -6.577 -9.125 1.00 92.31 315 ARG A CA 1
ATOM 2452 C C . ARG A 1 315 ? 14.129 -5.991 -10.472 1.00 92.31 315 ARG A C 1
ATOM 2454 O O . ARG A 1 315 ? 14.643 -6.443 -11.495 1.00 92.31 315 ARG A O 1
ATOM 2461 N N . VAL A 1 316 ? 13.152 -5.089 -10.494 1.00 94.88 316 VAL A N 1
ATOM 2462 C CA . VAL A 1 316 ? 12.699 -4.428 -11.726 1.00 94.88 316 VAL A CA 1
ATOM 2463 C C . VAL A 1 316 ? 13.677 -3.331 -12.139 1.00 94.88 316 VAL A C 1
ATOM 2465 O O . VAL A 1 316 ? 13.926 -3.141 -13.330 1.00 94.88 316 VAL A O 1
ATOM 2468 N N . LEU A 1 317 ? 14.231 -2.617 -11.160 1.00 96.12 317 LEU A N 1
ATOM 2469 C CA . LEU A 1 317 ? 15.082 -1.452 -11.378 1.00 96.12 317 LEU A CA 1
ATOM 2470 C C . LEU A 1 317 ? 16.547 -1.847 -11.594 1.00 96.12 317 LEU A C 1
ATOM 2472 O O . LEU A 1 317 ? 17.188 -1.276 -12.472 1.00 96.12 317 LEU A O 1
ATOM 2476 N N . HIS A 1 318 ? 17.019 -2.878 -10.890 1.00 94.12 318 HIS A N 1
ATOM 2477 C CA . HIS A 1 318 ? 18.403 -3.369 -10.920 1.00 94.12 318 HIS A CA 1
ATOM 2478 C C . HIS A 1 318 ? 18.432 -4.839 -11.343 1.00 94.12 318 HIS A C 1
ATOM 2480 O O . HIS A 1 318 ? 18.563 -5.745 -10.513 1.00 94.12 318 HIS A O 1
ATOM 2486 N N . PRO A 1 319 ? 18.221 -5.126 -12.640 1.00 89.00 319 PRO A N 1
ATOM 2487 C CA . PRO A 1 319 ? 18.064 -6.488 -13.121 1.00 89.00 319 PRO A CA 1
ATOM 2488 C C . PRO A 1 319 ? 19.307 -7.375 -12.977 1.00 89.00 319 PRO A C 1
ATOM 2490 O O . PRO A 1 319 ? 19.174 -8.582 -13.181 1.00 89.00 319 PRO A O 1
ATOM 2493 N N . GLU A 1 320 ? 20.464 -6.785 -12.681 1.00 87.19 320 GLU A N 1
ATOM 2494 C CA . GLU A 1 320 ? 21.750 -7.420 -12.397 1.00 87.19 320 GLU A CA 1
ATOM 2495 C C . GLU A 1 320 ? 21.852 -8.041 -10.998 1.00 87.19 320 GLU A C 1
ATOM 2497 O O . GLU A 1 320 ? 22.716 -8.891 -10.784 1.00 87.19 320 GLU A O 1
ATOM 2502 N N . ILE A 1 321 ? 20.986 -7.644 -10.059 1.00 84.75 321 ILE A N 1
ATOM 2503 C CA . ILE A 1 321 ? 20.955 -8.213 -8.707 1.00 84.75 321 ILE A CA 1
ATOM 2504 C C . ILE A 1 321 ? 20.342 -9.619 -8.759 1.00 84.75 321 ILE A C 1
ATOM 2506 O O . ILE A 1 321 ? 19.366 -9.866 -9.474 1.00 84.75 321 ILE A O 1
ATOM 2510 N N . GLU A 1 322 ? 20.932 -10.548 -8.003 1.00 77.56 322 GLU A N 1
ATOM 2511 C CA . GLU A 1 322 ? 20.522 -11.954 -7.955 1.00 77.56 322 GLU A CA 1
ATOM 2512 C C . GLU A 1 322 ? 19.070 -12.141 -7.463 1.00 77.56 322 GLU A C 1
ATOM 2514 O O . GLU A 1 322 ? 18.569 -11.408 -6.610 1.00 77.56 322 GLU A O 1
ATOM 2519 N N . ASP A 1 323 ? 18.382 -13.143 -8.021 1.00 73.81 323 ASP A N 1
ATOM 2520 C CA . ASP A 1 323 ? 16.979 -13.462 -7.734 1.00 73.81 323 ASP A CA 1
ATOM 2521 C C . ASP A 1 323 ? 16.836 -14.257 -6.418 1.00 73.81 323 ASP A C 1
ATOM 2523 O O . ASP A 1 323 ? 17.072 -15.460 -6.375 1.00 73.81 323 ASP A O 1
ATOM 2527 N N . ASP A 1 324 ? 16.356 -13.604 -5.356 1.00 75.19 324 ASP A N 1
ATOM 2528 C CA . ASP A 1 324 ? 16.038 -14.188 -4.038 1.00 75.19 324 ASP A CA 1
ATOM 2529 C C . ASP A 1 324 ? 14.694 -14.973 -3.949 1.00 75.19 324 ASP A C 1
ATOM 2531 O O . ASP A 1 324 ? 14.136 -15.141 -2.868 1.00 75.19 324 ASP A O 1
ATOM 2535 N N . ASP A 1 325 ? 14.144 -15.429 -5.082 1.00 86.00 325 ASP A N 1
ATOM 2536 C CA . ASP A 1 325 ? 12.785 -15.980 -5.276 1.00 86.00 325 ASP A CA 1
ATOM 2537 C C . ASP A 1 325 ? 11.623 -15.232 -4.559 1.00 86.00 325 ASP A C 1
ATOM 2539 O O . ASP A 1 325 ? 11.081 -15.670 -3.539 1.00 86.00 325 ASP A O 1
ATOM 2543 N N . LEU A 1 326 ? 11.152 -14.121 -5.146 1.00 92.62 326 LEU A N 1
ATOM 2544 C CA . LEU A 1 326 ? 10.068 -13.290 -4.602 1.00 92.62 326 LEU A CA 1
ATOM 2545 C C . LEU A 1 326 ? 8.762 -14.076 -4.428 1.00 92.62 326 LEU A C 1
ATOM 2547 O O . LEU A 1 326 ? 8.020 -13.818 -3.483 1.00 92.62 326 LEU A O 1
ATOM 2551 N N . ARG A 1 327 ? 8.483 -15.063 -5.291 1.00 94.31 327 ARG A N 1
ATOM 2552 C CA . ARG A 1 327 ? 7.284 -15.911 -5.172 1.00 94.31 327 ARG A CA 1
ATOM 2553 C C . ARG A 1 327 ? 7.325 -16.715 -3.877 1.00 94.31 327 ARG A C 1
ATOM 2555 O O . ARG A 1 327 ? 6.332 -16.772 -3.151 1.00 94.31 327 ARG A O 1
ATOM 2562 N N . ALA A 1 328 ? 8.475 -17.312 -3.566 1.00 93.12 328 ALA A N 1
ATOM 2563 C CA . ALA A 1 328 ? 8.687 -17.999 -2.296 1.00 93.12 328 ALA A CA 1
ATOM 2564 C C . ALA A 1 328 ? 8.613 -17.028 -1.105 1.00 93.12 328 ALA A C 1
ATOM 2566 O O . ALA A 1 328 ? 7.997 -17.358 -0.090 1.00 93.12 328 ALA A O 1
ATOM 2567 N N . GLY A 1 329 ? 9.182 -15.824 -1.238 1.00 94.00 329 GLY A N 1
ATOM 2568 C CA . GLY A 1 329 ? 9.075 -14.754 -0.242 1.00 94.00 329 GLY A CA 1
ATOM 2569 C C . GLY A 1 329 ? 7.624 -14.395 0.091 1.00 94.00 329 GLY A C 1
ATOM 2570 O O . GLY A 1 329 ? 7.240 -14.440 1.257 1.00 94.00 329 GLY A O 1
ATOM 2571 N N . ILE A 1 330 ? 6.798 -14.139 -0.928 1.00 95.81 330 ILE A N 1
ATOM 2572 C CA . ILE A 1 330 ? 5.372 -13.829 -0.761 1.00 95.81 330 ILE A CA 1
ATOM 2573 C C . ILE A 1 330 ? 4.658 -14.974 -0.035 1.00 95.81 330 ILE A C 1
ATOM 2575 O O . ILE A 1 330 ? 4.019 -14.737 0.986 1.00 95.81 330 ILE A O 1
ATOM 2579 N N . ARG A 1 331 ? 4.794 -16.224 -0.501 1.00 96.00 331 ARG A N 1
ATOM 2580 C CA . ARG A 1 331 ? 4.125 -17.371 0.144 1.00 96.00 331 ARG A CA 1
ATOM 2581 C C . ARG A 1 331 ? 4.462 -17.495 1.618 1.00 96.00 331 ARG A C 1
ATOM 2583 O O . ARG A 1 331 ? 3.570 -17.729 2.427 1.00 96.00 331 ARG A O 1
ATOM 2590 N N . ARG A 1 332 ? 5.742 -17.335 1.949 1.00 95.44 332 ARG A N 1
ATOM 2591 C CA . ARG A 1 332 ? 6.233 -17.398 3.323 1.00 95.44 332 ARG A CA 1
ATOM 2592 C C . ARG A 1 332 ? 5.592 -16.310 4.181 1.00 95.44 332 ARG A C 1
ATOM 2594 O O . ARG A 1 332 ? 5.017 -16.626 5.214 1.00 95.44 332 ARG A O 1
ATOM 2601 N N . THR A 1 333 ? 5.611 -15.061 3.712 1.00 95.62 333 THR A N 1
ATOM 2602 C CA . THR A 1 333 ? 5.008 -13.924 4.420 1.00 95.62 333 THR A CA 1
ATOM 2603 C C . THR A 1 333 ? 3.519 -14.141 4.680 1.00 95.62 333 THR A C 1
ATOM 2605 O O . THR A 1 333 ? 3.062 -13.944 5.803 1.00 95.62 333 THR A O 1
ATOM 2608 N N . TYR A 1 334 ? 2.759 -14.598 3.681 1.00 95.56 334 TYR A N 1
ATOM 2609 C CA . TYR A 1 334 ? 1.332 -14.870 3.870 1.00 95.56 334 TYR A CA 1
ATOM 2610 C C . TYR A 1 334 ? 1.071 -16.037 4.828 1.00 95.56 334 TYR A C 1
ATOM 2612 O O . TYR A 1 334 ? 0.178 -15.938 5.673 1.00 95.56 334 TYR A O 1
ATOM 2620 N N . ALA A 1 335 ? 1.861 -17.110 4.742 1.00 95.56 335 ALA A N 1
ATOM 2621 C CA . ALA A 1 335 ? 1.702 -18.274 5.606 1.00 95.56 335 ALA A CA 1
ATOM 2622 C C . ALA A 1 335 ? 2.002 -17.930 7.071 1.00 95.56 335 ALA A C 1
ATOM 2624 O O . ALA A 1 335 ? 1.234 -18.288 7.957 1.00 95.56 335 ALA A O 1
ATOM 2625 N N . GLU A 1 336 ? 3.078 -17.186 7.327 1.00 94.38 336 GLU A N 1
ATOM 2626 C CA . GLU A 1 336 ? 3.480 -16.778 8.677 1.00 94.38 336 GLU A CA 1
ATOM 2627 C C . GLU A 1 336 ? 2.492 -15.796 9.315 1.00 94.38 336 GLU A C 1
ATOM 2629 O O . GLU A 1 336 ? 2.227 -15.862 10.515 1.00 94.38 336 GLU A O 1
ATOM 2634 N N . ILE A 1 337 ? 1.954 -14.863 8.527 1.00 94.12 337 ILE A N 1
ATOM 2635 C CA . ILE A 1 337 ? 1.147 -13.763 9.064 1.00 94.12 337 ILE A CA 1
ATOM 2636 C C . ILE A 1 337 ? -0.327 -14.139 9.129 1.00 94.12 337 ILE A C 1
ATOM 2638 O O . ILE A 1 337 ? -0.982 -13.822 10.123 1.00 94.12 337 ILE A O 1
ATOM 2642 N N . TYR A 1 338 ? -0.844 -14.818 8.108 1.00 93.94 338 TYR A N 1
ATOM 2643 C CA . TYR A 1 338 ? -2.273 -15.093 7.965 1.00 93.94 338 TYR A CA 1
ATOM 2644 C C . TYR A 1 338 ? -2.621 -16.584 8.017 1.00 93.94 338 TYR A C 1
ATOM 2646 O O . TYR A 1 338 ? -3.800 -16.919 8.001 1.00 93.94 338 TYR A O 1
ATOM 2654 N N . GLY A 1 339 ? -1.637 -17.491 8.020 1.00 93.38 339 GLY A N 1
ATOM 2655 C CA . GLY A 1 339 ? -1.900 -18.921 7.815 1.00 93.38 339 GLY A CA 1
ATOM 2656 C C . GLY A 1 339 ? -2.428 -19.242 6.410 1.00 93.38 339 GLY A C 1
ATOM 2657 O O . GLY A 1 339 ? -2.928 -20.339 6.175 1.00 93.38 339 GLY A O 1
ATOM 2658 N N . TYR A 1 340 ? -2.331 -18.291 5.475 1.00 92.62 340 TYR A N 1
ATOM 2659 C CA . TYR A 1 340 ? -2.792 -18.422 4.095 1.00 92.62 340 TYR A CA 1
ATOM 2660 C C . TYR A 1 340 ? -1.608 -18.730 3.180 1.00 92.62 340 TYR A C 1
ATOM 2662 O O . TYR A 1 340 ? -0.565 -18.092 3.284 1.00 92.62 340 TYR A O 1
ATOM 2670 N N . SER A 1 341 ? -1.754 -19.680 2.256 1.00 92.44 341 SER A N 1
ATOM 2671 C CA . SER A 1 341 ? -0.710 -19.990 1.274 1.00 92.44 341 SER A CA 1
ATOM 2672 C C . SER A 1 341 ? -1.209 -19.678 -0.138 1.00 92.44 341 SER A C 1
ATOM 2674 O O . SER A 1 341 ? -1.978 -20.469 -0.685 1.00 92.44 341 SER A O 1
ATOM 2676 N N . PRO A 1 342 ? -0.794 -18.541 -0.732 1.00 92.75 342 PRO A N 1
ATOM 2677 C CA . PRO A 1 342 ? -1.160 -18.196 -2.097 1.00 92.75 342 PRO A CA 1
ATOM 2678 C C . PRO A 1 342 ? -0.695 -19.268 -3.091 1.00 92.75 342 PRO A C 1
ATOM 2680 O O . PRO A 1 342 ? 0.484 -19.664 -3.110 1.00 92.75 342 PRO A O 1
ATOM 2683 N N . ASN A 1 343 ? -1.616 -19.724 -3.938 1.00 92.31 343 ASN A N 1
ATOM 2684 C CA . ASN A 1 343 ? -1.296 -20.641 -5.031 1.00 92.31 343 ASN A CA 1
ATOM 2685 C C . ASN A 1 343 ? -0.566 -19.897 -6.175 1.00 92.31 343 ASN A C 1
ATOM 2687 O O . ASN A 1 343 ? -0.254 -18.714 -6.067 1.00 92.31 343 ASN A O 1
ATOM 2691 N N . ASP A 1 344 ? -0.189 -20.590 -7.253 1.00 93.06 344 ASP A N 1
ATOM 2692 C CA . ASP A 1 344 ? 0.514 -19.927 -8.361 1.00 93.06 344 ASP A CA 1
ATOM 2693 C C . ASP A 1 344 ? -0.340 -18.876 -9.087 1.00 93.06 344 ASP A C 1
ATOM 2695 O O . ASP A 1 344 ? 0.213 -17.853 -9.478 1.00 93.06 344 ASP A O 1
ATOM 2699 N N . ASP A 1 345 ? -1.647 -19.095 -9.231 1.00 91.75 345 ASP A N 1
ATOM 2700 C CA . ASP A 1 345 ? -2.552 -18.144 -9.888 1.00 91.75 345 ASP A CA 1
ATOM 2701 C C . ASP A 1 345 ? -2.705 -16.866 -9.048 1.00 91.75 345 ASP A C 1
ATOM 2703 O O . ASP A 1 345 ? -2.621 -15.763 -9.582 1.00 91.75 345 ASP A O 1
ATOM 2707 N N . ASP A 1 346 ? -2.802 -17.008 -7.722 1.00 92.38 346 ASP A N 1
ATOM 2708 C CA . ASP A 1 346 ? -2.797 -15.890 -6.775 1.00 92.38 346 ASP A CA 1
ATOM 2709 C C . ASP A 1 346 ? -1.522 -15.050 -6.933 1.00 92.38 346 ASP A C 1
ATOM 2711 O O . ASP A 1 346 ? -1.552 -13.825 -6.984 1.00 92.38 346 ASP A O 1
ATOM 2715 N N . LEU A 1 347 ? -0.358 -15.692 -7.025 1.00 94.56 347 LEU A N 1
ATOM 2716 C CA . LEU A 1 347 ? 0.890 -14.955 -7.212 1.00 94.56 347 LEU A CA 1
ATOM 2717 C C . LEU A 1 347 ? 0.961 -14.271 -8.579 1.00 94.56 347 LEU A C 1
ATOM 2719 O O . LEU A 1 347 ? 1.539 -13.190 -8.679 1.00 94.56 347 LEU A O 1
ATOM 2723 N N . ASP A 1 348 ? 0.393 -14.883 -9.616 1.00 93.62 348 ASP A N 1
ATOM 2724 C CA . ASP A 1 348 ? 0.368 -14.317 -10.963 1.00 93.62 348 ASP A CA 1
ATOM 2725 C C . ASP A 1 348 ? -0.529 -13.074 -11.029 1.00 93.62 348 ASP A C 1
ATOM 2727 O O . ASP A 1 348 ? -0.158 -12.083 -11.665 1.00 93.62 348 ASP A O 1
ATOM 2731 N N . GLU A 1 349 ? -1.666 -13.103 -10.331 1.00 91.19 349 GLU A N 1
ATOM 2732 C CA . GLU A 1 349 ? -2.560 -11.959 -10.152 1.00 91.19 349 GLU A CA 1
ATOM 2733 C C . GLU A 1 349 ? -1.887 -10.848 -9.335 1.00 91.19 349 GLU A C 1
ATOM 2735 O O . GLU A 1 349 ? -1.794 -9.712 -9.801 1.00 91.19 349 GLU A O 1
ATOM 2740 N N . LEU A 1 350 ? -1.338 -11.179 -8.160 1.00 93.06 350 LEU A N 1
ATOM 2741 C CA . LEU A 1 350 ? -0.688 -10.219 -7.263 1.00 93.06 350 LEU A CA 1
ATOM 2742 C C . LEU A 1 350 ? 0.488 -9.504 -7.934 1.00 93.06 350 LEU A C 1
ATOM 2744 O O . LEU A 1 350 ? 0.642 -8.292 -7.798 1.00 93.06 350 LEU A O 1
ATOM 2748 N N . LEU A 1 351 ? 1.320 -10.253 -8.662 1.00 94.12 351 LEU A N 1
ATOM 2749 C CA . LEU A 1 351 ? 2.462 -9.724 -9.409 1.00 94.12 351 LEU A CA 1
ATOM 2750 C C . LEU A 1 351 ? 2.054 -9.136 -10.766 1.00 94.12 351 LEU A C 1
ATOM 2752 O O . LEU A 1 351 ? 2.923 -8.753 -11.543 1.00 94.12 351 LEU A O 1
ATOM 2756 N N . ALA A 1 352 ? 0.760 -9.070 -11.086 1.00 93.50 352 ALA A N 1
ATOM 2757 C CA . ALA A 1 352 ? 0.249 -8.548 -12.346 1.00 93.50 352 ALA A CA 1
ATOM 2758 C C . ALA A 1 352 ? 0.976 -9.140 -13.579 1.00 93.50 352 ALA A C 1
ATOM 2760 O O . ALA A 1 352 ? 1.310 -8.418 -14.524 1.00 93.50 352 ALA A O 1
ATOM 2761 N N . LEU A 1 353 ? 1.248 -10.456 -13.582 1.00 93.19 353 LEU A N 1
ATOM 2762 C CA . LEU A 1 353 ? 2.029 -11.118 -14.641 1.00 93.19 353 LEU A CA 1
ATOM 2763 C C . LEU A 1 353 ? 1.408 -10.921 -16.027 1.00 93.19 353 LEU A C 1
ATOM 2765 O O . LEU A 1 353 ? 2.130 -10.746 -17.005 1.00 93.19 353 LEU A O 1
ATOM 2769 N N . ALA A 1 354 ? 0.076 -10.945 -16.124 1.00 91.31 354 ALA A N 1
ATOM 2770 C CA . ALA A 1 354 ? -0.622 -10.736 -17.389 1.00 91.31 354 ALA A CA 1
ATOM 2771 C C . ALA A 1 354 ? -0.404 -9.314 -17.933 1.00 91.31 354 ALA A C 1
ATOM 2773 O O . ALA A 1 354 ? -0.025 -9.157 -19.093 1.00 91.31 354 ALA A O 1
ATOM 2774 N N . ALA A 1 355 ? -0.569 -8.295 -17.086 1.00 91.62 355 ALA A N 1
ATOM 2775 C CA . ALA A 1 355 ? -0.357 -6.892 -17.444 1.00 91.62 355 ALA A CA 1
ATOM 2776 C C . ALA A 1 355 ? 1.091 -6.611 -17.867 1.00 91.62 355 ALA A C 1
ATOM 2778 O O . ALA A 1 355 ? 1.351 -5.903 -18.839 1.00 91.62 355 ALA A O 1
ATOM 2779 N N . ASN A 1 356 ? 2.040 -7.210 -17.151 1.00 95.00 356 ASN A N 1
ATOM 2780 C CA . ASN A 1 356 ? 3.468 -7.006 -17.352 1.00 95.00 356 ASN A CA 1
ATOM 2781 C C . ASN A 1 356 ? 4.106 -7.987 -18.350 1.00 95.00 356 ASN A C 1
ATOM 2783 O O . ASN A 1 356 ? 5.325 -7.984 -18.515 1.00 95.00 356 ASN A O 1
ATOM 2787 N N . ALA A 1 357 ? 3.321 -8.819 -19.046 1.00 92.06 357 ALA A N 1
ATOM 2788 C CA . ALA A 1 357 ? 3.841 -9.886 -19.909 1.00 92.06 357 ALA A CA 1
ATOM 2789 C C . ALA A 1 357 ? 4.752 -9.377 -21.045 1.00 92.06 357 ALA A C 1
ATOM 2791 O O . ALA A 1 357 ? 5.637 -10.094 -21.511 1.00 92.06 357 ALA A O 1
ATOM 2792 N N . ARG A 1 358 ? 4.535 -8.135 -21.499 1.00 91.75 358 ARG A N 1
ATOM 2793 C CA . ARG A 1 358 ? 5.341 -7.475 -22.542 1.00 91.75 358 ARG A CA 1
ATOM 2794 C C . ARG A 1 358 ? 6.478 -6.620 -21.977 1.00 91.75 358 ARG A C 1
ATOM 2796 O O . ARG A 1 358 ? 7.273 -6.093 -22.752 1.00 91.75 358 ARG A O 1
ATOM 2803 N N . SER A 1 359 ? 6.558 -6.472 -20.658 1.00 95.88 359 SER A N 1
ATOM 2804 C CA . SER A 1 359 ? 7.545 -5.627 -19.998 1.00 95.88 359 SER A CA 1
ATOM 2805 C C . SER A 1 359 ? 8.902 -6.321 -19.916 1.00 95.88 359 SER A C 1
ATOM 2807 O O . SER A 1 359 ? 9.014 -7.529 -19.685 1.00 95.88 359 SER A O 1
ATOM 2809 N N . ALA A 1 360 ? 9.966 -5.553 -20.128 1.00 94.69 360 ALA A N 1
ATOM 2810 C CA . ALA A 1 360 ? 11.316 -6.078 -20.230 1.00 94.69 360 ALA A CA 1
ATOM 2811 C C . ALA A 1 360 ? 11.732 -6.827 -18.959 1.00 94.69 360 ALA A C 1
ATOM 2813 O O . ALA A 1 360 ? 11.621 -6.329 -17.844 1.00 94.69 360 ALA A O 1
ATOM 2814 N N . GLY A 1 361 ? 12.231 -8.051 -19.128 1.00 91.12 361 GLY A N 1
ATOM 2815 C CA . GLY A 1 361 ? 12.763 -8.846 -18.024 1.00 91.12 361 GLY A CA 1
ATOM 2816 C C . GLY A 1 361 ? 11.728 -9.346 -17.011 1.00 91.12 361 GLY A C 1
ATOM 2817 O O . GLY A 1 361 ? 12.146 -9.966 -16.034 1.00 91.12 361 GLY A O 1
ATOM 2818 N N . TYR A 1 362 ? 10.422 -9.148 -17.234 1.00 93.56 362 TYR A N 1
ATOM 2819 C CA . TYR A 1 362 ? 9.382 -9.541 -16.274 1.00 93.56 362 TYR A CA 1
ATOM 2820 C C . TYR A 1 362 ? 9.186 -11.058 -16.149 1.00 93.56 362 TYR A C 1
ATOM 2822 O O . TYR A 1 362 ? 8.740 -11.539 -15.111 1.00 93.56 362 TYR A O 1
ATOM 2830 N N . GLN A 1 363 ? 9.649 -11.821 -17.148 1.00 88.38 363 GLN A N 1
ATOM 2831 C CA . GLN A 1 363 ? 9.686 -13.292 -17.138 1.00 88.38 363 GLN A CA 1
ATOM 2832 C C . GLN A 1 363 ? 10.377 -13.868 -15.882 1.00 88.38 363 GLN A C 1
ATOM 2834 O O . GLN A 1 363 ? 10.137 -15.004 -15.486 1.00 88.38 363 GLN A O 1
ATOM 2839 N N . ARG A 1 364 ? 11.230 -13.079 -15.208 1.00 88.44 364 ARG A N 1
ATOM 2840 C CA . ARG A 1 364 ? 11.872 -13.456 -13.937 1.00 88.44 364 ARG A CA 1
ATOM 2841 C C . ARG A 1 364 ? 10.877 -13.780 -12.816 1.00 88.44 364 ARG A C 1
ATOM 2843 O O . ARG A 1 364 ? 11.239 -14.495 -11.889 1.00 88.44 364 ARG A O 1
ATOM 2850 N N . PHE A 1 365 ? 9.646 -13.278 -12.898 1.00 92.06 365 PHE A N 1
ATOM 2851 C CA . PHE A 1 365 ? 8.587 -13.506 -11.912 1.00 92.06 365 PHE A CA 1
ATOM 2852 C C . PHE A 1 365 ? 7.643 -14.665 -12.276 1.00 92.06 365 PHE A C 1
ATOM 2854 O O . PHE A 1 365 ? 6.754 -14.995 -11.487 1.00 92.06 365 PHE A O 1
ATOM 2861 N N . GLU A 1 366 ? 7.832 -15.292 -13.443 1.00 88.31 366 GLU A N 1
ATOM 2862 C CA . GLU A 1 366 ? 7.057 -16.461 -13.868 1.00 88.31 366 GLU A CA 1
ATOM 2863 C C . GLU A 1 366 ? 7.367 -17.702 -13.020 1.00 88.31 366 GLU A C 1
ATOM 2865 O O . GLU A 1 366 ? 8.324 -17.761 -12.234 1.00 88.31 366 GLU A O 1
ATOM 2870 N N . ARG A 1 367 ? 6.544 -18.740 -13.182 1.00 87.12 367 ARG A N 1
ATOM 2871 C CA . ARG A 1 367 ? 6.659 -19.982 -12.415 1.00 87.12 367 ARG A CA 1
ATOM 2872 C C . ARG A 1 367 ? 8.001 -20.652 -12.716 1.00 87.12 367 ARG A C 1
ATOM 2874 O O . ARG A 1 367 ? 8.505 -20.627 -13.834 1.00 87.12 367 ARG A O 1
ATOM 2881 N N . HIS A 1 368 ? 8.596 -21.337 -11.738 1.00 71.50 368 HIS A N 1
ATOM 2882 C CA . HIS A 1 368 ? 9.926 -21.950 -11.897 1.00 71.50 368 HIS A CA 1
ATOM 2883 C C . HIS A 1 368 ? 10.029 -22.928 -13.094 1.00 71.50 368 HIS A C 1
ATOM 2885 O O . HIS A 1 368 ? 11.080 -23.014 -13.731 1.00 71.50 368 HIS A O 1
ATOM 2891 N N . ARG A 1 369 ? 8.945 -23.640 -13.447 1.00 57.19 369 ARG A N 1
ATOM 2892 C CA . ARG A 1 369 ? 8.904 -24.495 -14.652 1.00 57.19 369 ARG A CA 1
ATOM 2893 C C . ARG A 1 369 ? 8.940 -23.682 -15.953 1.00 57.19 369 ARG A C 1
ATOM 2895 O O . ARG A 1 369 ? 9.653 -24.067 -16.875 1.00 57.19 369 ARG A O 1
ATOM 2902 N N . GLU A 1 370 ? 8.236 -22.556 -15.998 1.00 58.28 370 GLU A N 1
ATOM 2903 C CA . GLU A 1 370 ? 8.181 -21.645 -17.149 1.00 58.28 370 GLU A CA 1
ATOM 2904 C C . GLU A 1 370 ? 9.519 -20.923 -17.333 1.00 58.28 370 GLU A C 1
ATOM 2906 O O . GLU A 1 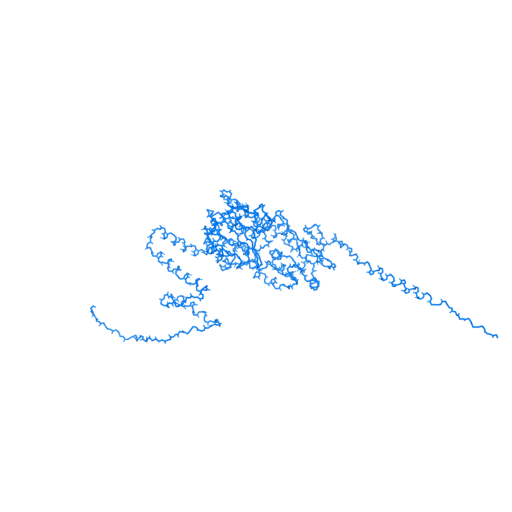370 ? 10.082 -20.942 -18.427 1.00 58.28 370 GLU A O 1
ATOM 2911 N N . ARG A 1 371 ? 10.122 -20.443 -16.234 1.00 57.84 371 ARG A N 1
ATOM 2912 C CA . ARG A 1 371 ? 11.472 -19.857 -16.239 1.00 57.84 371 ARG A CA 1
ATOM 2913 C C . ARG A 1 371 ? 12.508 -20.821 -16.814 1.00 57.84 371 ARG A C 1
ATOM 2915 O O . ARG A 1 371 ? 13.278 -20.437 -17.689 1.00 57.84 371 ARG A O 1
ATOM 2922 N N . ARG A 1 372 ? 12.501 -22.097 -16.394 1.00 54.62 372 ARG A N 1
ATOM 2923 C CA . ARG A 1 372 ? 13.411 -23.120 -16.949 1.00 54.62 372 ARG A CA 1
ATOM 2924 C C . ARG A 1 372 ? 13.181 -23.363 -18.440 1.00 54.62 372 ARG A C 1
ATOM 2926 O O . ARG A 1 372 ? 14.162 -23.497 -19.170 1.00 54.62 372 ARG A O 1
ATOM 2933 N N . ALA A 1 373 ? 11.928 -23.410 -18.891 1.00 47.91 373 ALA A N 1
ATOM 2934 C CA . ALA A 1 373 ? 11.611 -23.573 -20.307 1.00 47.91 373 ALA A CA 1
ATOM 2935 C C . ALA A 1 373 ? 12.133 -22.384 -21.135 1.00 47.91 373 ALA A C 1
ATOM 2937 O O . ALA A 1 373 ? 12.840 -22.590 -22.120 1.00 47.91 373 ALA A O 1
ATOM 2938 N N . LEU A 1 374 ? 11.887 -21.147 -20.692 1.00 48.16 374 LEU A N 1
ATOM 2939 C CA . LEU A 1 374 ? 12.366 -19.932 -21.359 1.00 48.16 374 LEU A CA 1
ATOM 2940 C C . LEU A 1 374 ? 13.894 -19.811 -21.362 1.00 48.16 374 LEU A C 1
ATOM 2942 O O . LEU A 1 374 ? 14.480 -19.489 -22.397 1.00 48.16 374 LEU A O 1
ATOM 2946 N N . SER A 1 375 ? 14.567 -20.120 -20.249 1.00 49.34 375 SER A N 1
ATOM 2947 C CA . SER A 1 375 ? 16.034 -20.137 -20.198 1.00 49.34 375 SER A CA 1
ATOM 2948 C C . SER A 1 375 ? 16.624 -21.171 -21.159 1.00 49.34 375 SER A C 1
ATOM 2950 O O . SER A 1 375 ? 17.599 -20.879 -21.850 1.00 49.34 375 SER A O 1
ATOM 2952 N N . GLN A 1 376 ? 16.019 -22.359 -21.267 1.00 39.97 376 GLN A N 1
ATOM 2953 C CA . GLN A 1 376 ? 16.447 -23.379 -22.229 1.00 39.97 376 GLN A CA 1
ATOM 2954 C C . GLN A 1 376 ? 16.238 -22.936 -23.684 1.00 39.97 376 GLN A C 1
ATOM 2956 O O . GLN A 1 376 ? 17.090 -23.226 -24.523 1.00 39.97 376 GLN A O 1
ATOM 2961 N N . ILE A 1 377 ? 15.166 -22.194 -23.983 1.00 48.03 377 ILE A N 1
ATOM 2962 C CA . ILE A 1 377 ? 14.912 -21.611 -25.313 1.00 48.03 377 ILE A CA 1
ATOM 2963 C C . ILE A 1 377 ? 15.958 -20.554 -25.654 1.00 48.03 377 ILE A C 1
ATOM 2965 O O . ILE A 1 377 ? 16.533 -20.591 -26.740 1.00 48.03 377 ILE A O 1
ATOM 2969 N N . PHE A 1 378 ? 16.243 -19.638 -24.727 1.00 38.88 378 PHE A N 1
ATOM 2970 C CA . PHE A 1 378 ? 17.226 -18.578 -24.941 1.00 38.88 378 PHE A CA 1
ATOM 2971 C C . PHE A 1 378 ? 18.635 -19.149 -25.162 1.00 38.88 378 PHE A C 1
ATOM 2973 O O . PHE A 1 378 ? 19.328 -18.746 -26.094 1.00 38.88 378 PHE A O 1
ATOM 2980 N N . ILE A 1 379 ? 19.036 -20.151 -24.370 1.00 41.00 379 ILE A N 1
ATOM 2981 C CA . ILE A 1 379 ? 20.313 -20.862 -24.542 1.00 41.00 379 ILE A CA 1
ATOM 2982 C C . ILE A 1 379 ? 20.347 -21.623 -25.880 1.00 41.00 379 ILE A C 1
ATOM 2984 O O . ILE A 1 379 ? 21.356 -21.579 -26.585 1.00 41.00 379 ILE A O 1
ATOM 2988 N N . ALA A 1 380 ? 19.252 -22.286 -26.269 1.00 38.59 380 ALA A N 1
ATOM 2989 C CA . ALA A 1 380 ? 19.165 -22.997 -27.546 1.00 38.59 380 ALA A CA 1
ATOM 2990 C C . ALA A 1 380 ? 19.236 -22.049 -28.757 1.00 38.59 380 ALA A C 1
ATOM 2992 O O . ALA A 1 380 ? 19.921 -22.361 -29.732 1.00 38.59 380 ALA A O 1
ATOM 2993 N N . GLY A 1 381 ? 18.591 -20.880 -28.675 1.00 36.00 381 GLY A N 1
ATOM 2994 C CA . GLY A 1 381 ? 18.627 -19.839 -29.704 1.00 36.00 381 GLY A CA 1
ATOM 2995 C C . GLY A 1 381 ? 19.999 -19.176 -29.846 1.00 36.00 381 GLY A C 1
ATOM 2996 O O . GLY A 1 381 ? 20.424 -18.889 -30.961 1.00 36.00 381 GLY A O 1
ATOM 2997 N N . ARG A 1 382 ? 20.734 -18.999 -28.739 1.00 36.81 382 ARG A N 1
ATOM 2998 C CA . ARG A 1 382 ? 22.084 -18.405 -28.743 1.00 36.81 382 ARG A CA 1
ATOM 2999 C C . ARG A 1 382 ? 23.164 -19.354 -29.273 1.00 36.81 382 ARG A C 1
ATOM 3001 O O . ARG A 1 382 ? 24.138 -18.890 -29.851 1.00 36.81 382 ARG A O 1
ATOM 3008 N N . ASN A 1 383 ? 22.977 -20.666 -29.113 1.00 38.97 383 ASN A N 1
ATOM 3009 C CA . ASN A 1 383 ? 23.968 -21.681 -29.488 1.00 38.97 383 ASN A CA 1
ATOM 3010 C C . ASN A 1 383 ? 23.703 -22.360 -30.845 1.00 38.97 383 ASN A C 1
ATOM 3012 O O . ASN A 1 383 ? 24.438 -23.273 -31.210 1.00 38.97 383 ASN A O 1
ATOM 3016 N N . GLY A 1 384 ? 22.655 -21.979 -31.588 1.00 38.91 384 GLY A N 1
ATOM 3017 C CA . GLY A 1 384 ? 22.347 -22.568 -32.904 1.00 38.91 384 GLY A CA 1
ATOM 3018 C C . GLY A 1 384 ? 22.117 -24.090 -32.888 1.00 38.91 384 GLY A C 1
ATOM 3019 O O . GLY A 1 384 ? 22.188 -24.749 -33.928 1.00 38.91 384 GLY A O 1
ATOM 3020 N N . LEU A 1 385 ? 21.864 -24.682 -31.716 1.00 39.62 385 LEU A N 1
ATOM 3021 C CA . LEU A 1 385 ? 21.831 -26.132 -31.543 1.00 39.62 385 LEU A CA 1
ATOM 3022 C C . LEU A 1 385 ? 20.457 -26.696 -31.928 1.00 39.62 385 LEU A C 1
ATOM 3024 O O . LEU A 1 385 ? 19.475 -26.544 -31.202 1.00 39.62 385 LEU A O 1
ATOM 3028 N N . ARG A 1 386 ? 20.416 -27.454 -33.032 1.00 44.25 386 ARG A N 1
ATOM 3029 C CA . ARG A 1 386 ? 19.300 -28.333 -33.444 1.00 44.25 386 ARG A CA 1
ATOM 3030 C C . ARG A 1 386 ? 19.167 -29.558 -32.518 1.00 44.25 386 ARG A C 1
ATOM 3032 O O . ARG A 1 386 ? 19.247 -30.699 -32.968 1.00 44.25 386 ARG A O 1
ATOM 3039 N N . SER A 1 387 ? 19.006 -29.353 -31.212 1.00 47.69 387 SER A N 1
ATOM 3040 C CA . SER A 1 387 ? 18.888 -30.445 -30.235 1.00 47.69 387 SER A CA 1
ATOM 3041 C C . SER A 1 387 ? 17.427 -30.844 -29.973 1.00 47.69 387 SER A C 1
ATOM 3043 O O . SER A 1 387 ? 16.485 -30.085 -30.209 1.00 47.69 387 SER A O 1
ATOM 3045 N N . SER A 1 388 ? 17.213 -32.053 -29.444 1.00 46.22 388 SER A N 1
ATOM 3046 C CA . SER A 1 388 ? 15.893 -32.537 -28.998 1.00 46.22 388 SER A CA 1
ATOM 3047 C C . SER A 1 388 ? 15.272 -31.686 -27.877 1.00 46.22 388 SER A C 1
ATOM 3049 O O . SER A 1 388 ? 14.068 -31.778 -27.638 1.00 46.22 388 SER A O 1
ATOM 3051 N N . ALA A 1 389 ? 16.073 -30.860 -27.196 1.00 40.09 389 ALA A N 1
ATOM 3052 C CA . ALA A 1 389 ? 15.608 -29.881 -26.219 1.00 40.09 389 ALA A CA 1
ATOM 3053 C C . ALA A 1 389 ? 14.962 -28.663 -26.902 1.00 40.09 389 ALA A C 1
ATOM 3055 O O . ALA A 1 389 ? 13.880 -28.258 -26.492 1.00 40.09 389 ALA A O 1
ATOM 3056 N N . ALA A 1 390 ? 15.540 -28.164 -28.004 1.00 39.62 390 ALA A N 1
ATOM 3057 C CA . ALA A 1 390 ? 14.955 -27.074 -28.792 1.00 39.62 390 ALA A CA 1
ATOM 3058 C C . ALA A 1 390 ? 13.579 -27.459 -29.367 1.00 39.62 390 ALA A C 1
ATOM 3060 O O . ALA A 1 390 ? 12.630 -26.691 -29.262 1.00 39.62 390 ALA A O 1
ATOM 3061 N N . ARG A 1 391 ? 13.430 -28.695 -29.868 1.00 45.72 391 ARG A N 1
ATOM 3062 C CA . ARG A 1 391 ? 12.136 -29.216 -30.358 1.00 45.72 391 ARG A CA 1
ATOM 3063 C C . ARG A 1 391 ? 11.090 -29.400 -29.253 1.00 45.72 391 ARG A C 1
ATOM 3065 O O . ARG A 1 391 ? 9.908 -29.182 -29.496 1.00 45.72 391 ARG A O 1
ATOM 3072 N N . ARG A 1 392 ? 11.509 -29.801 -28.046 1.00 46.94 392 ARG A N 1
ATOM 3073 C CA . ARG A 1 392 ? 10.612 -29.896 -26.878 1.00 46.94 392 ARG A CA 1
ATOM 3074 C C . ARG A 1 392 ? 10.146 -28.521 -26.419 1.00 46.94 392 ARG A C 1
ATOM 3076 O O . ARG A 1 392 ? 8.972 -28.360 -26.113 1.00 46.94 392 ARG A O 1
ATOM 3083 N N . ALA A 1 393 ? 11.042 -27.542 -26.428 1.00 38.72 393 ALA A N 1
ATOM 3084 C CA . ALA A 1 393 ? 10.711 -26.182 -26.051 1.00 38.72 393 ALA A CA 1
ATOM 3085 C C . ALA A 1 393 ? 9.838 -25.476 -27.106 1.00 38.72 393 ALA A C 1
ATOM 3087 O O . ALA A 1 393 ? 8.899 -24.779 -26.746 1.00 38.72 393 ALA A O 1
ATOM 3088 N N . GLU A 1 394 ? 10.060 -25.733 -28.400 1.00 40.97 394 GLU A N 1
ATOM 3089 C CA . GLU A 1 394 ? 9.192 -25.246 -29.480 1.00 40.97 394 GLU A CA 1
ATOM 3090 C C . GLU A 1 394 ? 7.785 -25.866 -29.411 1.00 40.97 394 GLU A C 1
ATOM 3092 O O . GLU A 1 394 ? 6.793 -25.160 -29.586 1.00 40.97 394 GLU A O 1
ATOM 3097 N N . ARG A 1 395 ? 7.680 -27.167 -29.097 1.00 48.06 395 ARG A N 1
ATOM 3098 C CA . ARG A 1 395 ? 6.391 -27.838 -28.863 1.00 48.06 395 ARG A CA 1
ATOM 3099 C C . ARG A 1 395 ? 5.663 -27.240 -27.653 1.00 48.06 395 ARG A C 1
ATOM 3101 O O . ARG A 1 395 ? 4.503 -26.869 -27.788 1.00 48.06 395 ARG A O 1
ATOM 3108 N N . PHE A 1 396 ? 6.362 -27.057 -26.531 1.00 46.78 396 PHE A N 1
ATOM 3109 C CA . PHE A 1 396 ? 5.811 -26.415 -25.334 1.00 46.78 396 PHE A CA 1
ATOM 3110 C C . PHE A 1 396 ? 5.352 -24.975 -25.612 1.00 46.78 396 PHE A C 1
ATOM 3112 O O . PHE A 1 396 ? 4.264 -24.594 -25.202 1.00 46.78 396 PHE A O 1
ATOM 3119 N N . CYS A 1 397 ? 6.123 -24.182 -26.367 1.00 42.41 397 CYS A N 1
ATOM 3120 C CA . CYS A 1 397 ? 5.714 -22.835 -26.771 1.00 42.41 397 CYS A CA 1
ATOM 3121 C C . CYS A 1 397 ? 4.490 -22.836 -27.681 1.00 42.41 397 CYS A C 1
ATOM 3123 O O . CYS A 1 397 ? 3.639 -21.974 -27.514 1.00 42.41 397 CYS A O 1
ATOM 3125 N N . ARG A 1 398 ? 4.374 -23.772 -28.631 1.00 44.84 398 ARG A N 1
ATOM 3126 C CA . ARG A 1 398 ? 3.173 -23.871 -29.473 1.00 44.84 398 ARG A CA 1
ATOM 3127 C C . ARG A 1 398 ? 1.951 -24.227 -28.636 1.00 44.84 398 ARG A C 1
ATOM 3129 O O . ARG A 1 398 ? 0.936 -23.562 -28.774 1.00 44.84 398 ARG A O 1
ATOM 3136 N N . GLU A 1 399 ? 2.068 -25.194 -27.733 1.00 47.22 399 GLU A N 1
ATOM 3137 C CA . GLU A 1 399 ? 0.982 -25.599 -26.831 1.00 47.22 399 GLU A CA 1
ATOM 3138 C C . GLU A 1 399 ? 0.592 -24.466 -25.863 1.00 47.22 399 GLU A C 1
ATOM 3140 O O . GLU A 1 399 ? -0.584 -24.143 -25.728 1.00 47.22 399 GLU A O 1
ATOM 3145 N N . PHE A 1 400 ? 1.569 -23.780 -25.264 1.00 43.38 400 PHE A N 1
ATOM 3146 C CA . PHE A 1 400 ? 1.336 -22.683 -24.321 1.00 43.38 400 PHE A CA 1
ATOM 3147 C C . PHE A 1 400 ? 0.820 -21.406 -25.000 1.00 43.38 400 PHE A C 1
ATOM 3149 O O . PHE A 1 400 ? -0.104 -20.768 -24.501 1.00 43.38 400 PHE A O 1
ATOM 3156 N N . TRP A 1 401 ? 1.379 -21.029 -26.155 1.00 36.69 401 TRP A N 1
ATOM 3157 C CA . TRP A 1 401 ? 0.953 -19.847 -26.912 1.00 36.69 401 TRP A CA 1
ATOM 3158 C C . TRP A 1 401 ? -0.432 -20.044 -27.535 1.00 36.69 401 TRP A C 1
ATOM 3160 O O . TRP A 1 401 ? -1.214 -19.094 -27.561 1.00 36.69 401 TRP A O 1
ATOM 3170 N N . LEU A 1 402 ? -0.766 -21.267 -27.971 1.00 39.75 402 LEU A N 1
ATOM 3171 C CA . LEU A 1 402 ? -2.119 -21.618 -28.407 1.00 39.75 402 LEU A CA 1
ATOM 3172 C C . LEU A 1 402 ? -3.100 -21.603 -27.227 1.00 39.75 402 LEU A C 1
ATOM 3174 O O . LEU A 1 402 ? -4.140 -20.966 -27.348 1.00 39.75 402 LEU A O 1
ATOM 3178 N N . CYS A 1 403 ? -2.763 -22.191 -26.071 1.00 37.00 403 CYS A N 1
ATOM 3179 C CA . CYS A 1 403 ? -3.643 -22.188 -24.893 1.00 37.00 403 CYS A CA 1
ATOM 3180 C C . CYS A 1 403 ? -3.879 -20.785 -24.308 1.00 37.00 403 CYS A C 1
ATOM 3182 O O . CYS A 1 403 ? -5.013 -20.439 -23.984 1.00 37.00 403 CYS A O 1
ATOM 3184 N N . ARG A 1 404 ? -2.839 -19.949 -24.195 1.00 34.38 404 ARG A N 1
ATOM 3185 C CA . ARG A 1 404 ? -2.934 -18.623 -23.557 1.00 34.38 404 ARG A CA 1
ATOM 3186 C C . ARG A 1 404 ? -3.612 -17.574 -24.452 1.00 34.38 404 ARG A C 1
ATOM 3188 O O . ARG A 1 404 ? -4.240 -16.661 -23.928 1.00 34.38 404 ARG A O 1
ATOM 3195 N N . ASN A 1 405 ? -3.555 -17.721 -25.782 1.00 32.97 405 ASN A N 1
ATOM 3196 C CA . ASN A 1 405 ? -4.252 -16.824 -26.718 1.00 32.97 405 ASN A CA 1
ATOM 3197 C C . ASN A 1 405 ? -5.665 -17.291 -27.110 1.00 32.97 405 ASN A C 1
ATOM 3199 O O . ASN A 1 405 ? -6.441 -16.471 -27.603 1.00 32.97 405 ASN A O 1
ATOM 3203 N N . PHE A 1 406 ? -6.046 -18.552 -26.858 1.00 31.66 406 PHE A N 1
ATOM 3204 C CA . PHE A 1 406 ? -7.406 -19.025 -27.163 1.00 31.66 406 PHE A CA 1
ATOM 3205 C C . PHE A 1 406 ? -8.485 -18.325 -26.317 1.00 31.66 406 PHE A C 1
ATOM 3207 O O . PHE A 1 406 ? -9.611 -18.158 -26.776 1.00 31.66 406 PHE A O 1
ATOM 3214 N N . CYS A 1 407 ? -8.137 -17.829 -25.124 1.00 31.86 407 CYS A N 1
ATOM 3215 C CA . CYS A 1 407 ? -9.056 -17.057 -24.280 1.00 31.86 407 CYS A CA 1
ATOM 3216 C C . CYS A 1 407 ? -9.163 -15.563 -24.644 1.00 31.86 407 CYS A C 1
ATOM 3218 O O . CYS A 1 407 ? -10.042 -14.888 -24.117 1.00 31.86 407 CYS A O 1
ATOM 3220 N N . LEU A 1 408 ? -8.315 -15.027 -25.533 1.00 27.45 408 LEU A N 1
ATOM 3221 C CA . LEU A 1 408 ? -8.230 -13.577 -25.784 1.00 27.45 408 LEU A CA 1
ATOM 3222 C C . LEU A 1 408 ? -8.505 -13.136 -27.229 1.00 27.45 408 LEU A C 1
ATOM 3224 O O . LEU A 1 408 ? -8.524 -11.937 -27.492 1.00 27.45 408 LEU A O 1
ATOM 3228 N N . TYR A 1 409 ? -8.803 -14.047 -28.162 1.00 25.00 409 TYR A N 1
ATOM 3229 C CA . TYR A 1 409 ? -9.110 -13.667 -29.546 1.00 25.00 409 TYR A CA 1
ATOM 3230 C C . TYR A 1 409 ? -10.417 -14.267 -30.070 1.00 25.00 409 TYR A C 1
ATOM 3232 O O . TYR A 1 409 ? -10.495 -15.414 -30.496 1.00 25.00 409 TYR A O 1
ATOM 3240 N N . ARG A 1 410 ? -11.443 -13.414 -30.163 1.00 28.41 410 ARG A N 1
ATOM 3241 C CA . ARG A 1 410 ? -12.740 -13.679 -30.814 1.00 28.41 410 ARG A CA 1
ATOM 3242 C C . ARG A 1 410 ? -12.681 -13.658 -32.356 1.00 28.41 410 ARG A C 1
ATOM 3244 O O . ARG A 1 410 ? -13.690 -13.377 -32.995 1.00 28.41 410 ARG A O 1
ATOM 3251 N N . ARG A 1 411 ? -11.518 -13.910 -32.970 1.00 29.58 411 ARG A N 1
ATOM 3252 C CA . ARG A 1 411 ? -11.336 -13.983 -34.435 1.00 29.58 411 ARG A CA 1
ATOM 3253 C C . ARG A 1 411 ? -10.161 -14.888 -34.808 1.00 29.58 411 ARG A C 1
ATOM 3255 O O . ARG A 1 411 ? -9.094 -14.406 -35.170 1.00 29.58 411 ARG A O 1
ATOM 3262 N N . VAL A 1 412 ? -10.371 -16.196 -34.757 1.00 31.89 412 VAL A N 1
ATOM 3263 C CA . VAL A 1 412 ? -9.604 -17.142 -35.577 1.00 31.89 412 VAL A CA 1
ATOM 3264 C C . VAL A 1 412 ? -10.624 -18.072 -36.220 1.00 31.89 412 VAL A C 1
ATOM 3266 O O . VAL A 1 412 ? -11.149 -18.980 -35.581 1.00 31.89 412 VAL A O 1
ATOM 3269 N N . GLU A 1 413 ? -10.971 -17.805 -37.477 1.00 32.75 413 GLU A N 1
ATOM 3270 C CA . GLU A 1 413 ? -11.784 -18.726 -38.264 1.00 32.75 413 GLU A CA 1
ATOM 3271 C C . GLU A 1 413 ? -10.906 -19.922 -38.659 1.00 32.75 413 GLU A C 1
ATOM 3273 O O . GLU A 1 413 ? -10.033 -19.813 -39.513 1.00 32.75 413 GLU A O 1
ATOM 3278 N N . ARG A 1 414 ? -11.179 -21.064 -38.014 1.00 31.55 414 ARG A N 1
ATOM 3279 C CA . ARG A 1 414 ? -10.672 -22.424 -38.289 1.00 31.55 414 ARG A CA 1
ATOM 3280 C C . ARG A 1 414 ? -9.214 -22.703 -37.897 1.00 31.55 414 ARG A C 1
ATOM 3282 O O . ARG A 1 414 ? -8.277 -22.469 -38.651 1.00 31.55 414 ARG A O 1
ATOM 3289 N N . VAL A 1 415 ? -9.053 -23.377 -36.757 1.00 33.09 415 VAL A N 1
ATOM 3290 C CA . VAL A 1 415 ? -7.873 -24.203 -36.457 1.00 33.09 415 VAL A CA 1
ATOM 3291 C C . VAL A 1 415 ? -8.207 -25.654 -36.820 1.00 33.09 415 VAL A C 1
ATOM 3293 O O . VAL A 1 415 ? -9.242 -26.174 -36.408 1.00 33.09 415 VAL A O 1
ATOM 3296 N N . SER A 1 416 ? -7.355 -26.308 -37.614 1.00 33.03 416 SER A N 1
ATOM 3297 C CA . SER A 1 416 ? -7.511 -27.724 -37.973 1.00 33.03 416 SER A CA 1
ATOM 3298 C C . SER A 1 416 ? -7.233 -28.618 -36.760 1.00 33.03 416 SER A C 1
ATOM 3300 O O . SER A 1 416 ? -6.147 -28.563 -36.184 1.00 33.03 416 SER A O 1
ATOM 3302 N N . VAL A 1 417 ? -8.189 -29.484 -36.406 1.00 35.28 417 VAL A N 1
ATOM 3303 C CA . VAL A 1 417 ? -8.139 -30.392 -35.237 1.00 35.28 417 VAL A CA 1
ATOM 3304 C C . VAL A 1 417 ? -6.954 -31.373 -35.290 1.00 35.28 417 VAL A C 1
ATOM 3306 O O . VAL A 1 417 ? -6.519 -31.887 -34.266 1.00 35.28 417 VAL A O 1
ATOM 3309 N N . THR A 1 418 ? -6.342 -31.568 -36.459 1.00 35.72 418 THR A N 1
ATOM 3310 C CA . THR A 1 418 ? -5.150 -32.414 -36.644 1.00 35.72 418 THR A CA 1
ATOM 3311 C C . THR A 1 418 ? -3.854 -31.869 -36.026 1.00 35.72 418 THR A C 1
ATOM 3313 O O . THR A 1 418 ? -2.840 -32.561 -36.064 1.00 35.72 418 THR A O 1
ATOM 3316 N N . GLN A 1 419 ? -3.853 -30.658 -35.454 1.00 37.31 419 GLN A N 1
ATOM 3317 C CA . GLN A 1 419 ? -2.674 -30.052 -34.810 1.00 37.31 419 GLN A CA 1
ATOM 3318 C C . GLN A 1 419 ? -2.715 -30.051 -33.274 1.00 37.31 419 GLN A C 1
ATOM 3320 O O . GLN A 1 419 ? -1.795 -29.525 -32.647 1.00 37.31 419 GLN A O 1
ATOM 3325 N N . LEU A 1 420 ? -3.751 -30.627 -32.661 1.00 38.12 420 LEU A N 1
ATOM 3326 C CA . LEU A 1 420 ? -3.902 -30.667 -31.206 1.00 38.12 420 LEU A CA 1
ATOM 3327 C C . LEU A 1 420 ? -3.382 -31.990 -30.634 1.00 38.12 420 LEU A C 1
ATOM 3329 O O . LEU A 1 420 ? -3.603 -33.060 -31.201 1.00 38.12 420 LEU A O 1
ATOM 3333 N N . THR A 1 421 ? -2.684 -31.915 -29.502 1.00 43.47 421 THR A N 1
ATOM 3334 C CA . THR A 1 421 ? -2.274 -33.102 -28.744 1.00 43.47 421 THR A CA 1
ATOM 3335 C C . THR A 1 421 ? -3.467 -33.720 -28.003 1.00 43.47 421 THR A C 1
ATOM 3337 O O . THR A 1 421 ? -4.445 -33.016 -27.725 1.00 43.47 421 THR A O 1
ATOM 3340 N N . PRO A 1 422 ? -3.418 -35.021 -27.654 1.00 42.94 422 PRO A N 1
ATOM 3341 C CA . PRO A 1 422 ? -4.479 -35.683 -26.892 1.00 42.94 422 PRO A CA 1
ATOM 3342 C C . PRO A 1 422 ? -4.829 -34.966 -25.577 1.00 42.94 422 PRO A C 1
ATOM 3344 O O . PRO A 1 422 ? -6.001 -34.908 -25.214 1.00 42.94 422 PRO A O 1
ATOM 3347 N N . GLU A 1 423 ? -3.853 -34.339 -24.908 1.00 42.78 423 GLU A N 1
ATOM 3348 C CA . GLU A 1 423 ? -4.084 -33.561 -23.685 1.00 42.78 423 GLU A CA 1
ATOM 3349 C C . GLU A 1 423 ? -4.901 -32.276 -23.934 1.00 42.78 423 GLU A C 1
ATOM 3351 O O . GLU A 1 423 ? -5.734 -31.905 -23.108 1.00 42.78 423 GLU A O 1
ATOM 3356 N N . CYS A 1 424 ? -4.729 -31.619 -25.090 1.00 39.38 424 CYS A N 1
ATOM 3357 C CA . CYS A 1 424 ? -5.546 -30.460 -25.475 1.00 39.38 424 CYS A CA 1
ATOM 3358 C C . CYS A 1 424 ? -6.991 -30.863 -25.809 1.00 39.38 424 CYS A C 1
ATOM 3360 O O . CYS A 1 424 ? -7.924 -30.098 -25.568 1.00 39.38 424 CYS A O 1
ATOM 3362 N N . ILE A 1 425 ? -7.185 -32.070 -26.351 1.00 46.25 425 ILE A N 1
ATOM 3363 C CA . ILE A 1 425 ? -8.508 -32.622 -26.674 1.00 46.25 425 ILE A CA 1
ATOM 3364 C C . ILE A 1 425 ? -9.277 -32.977 -25.390 1.00 46.25 425 ILE A C 1
ATOM 3366 O O . ILE A 1 425 ? -10.472 -32.700 -25.304 1.00 46.25 425 ILE A O 1
ATOM 3370 N N . GLU A 1 426 ? -8.603 -33.522 -24.375 1.00 42.12 426 GLU A N 1
ATOM 3371 C CA . GLU A 1 426 ? -9.184 -33.789 -23.048 1.00 42.12 426 GLU A CA 1
ATOM 3372 C C . GLU A 1 426 ? -9.615 -32.498 -22.328 1.00 42.12 426 GLU A C 1
ATOM 3374 O O . GLU A 1 426 ? -10.722 -32.425 -21.794 1.00 42.12 426 GLU A O 1
ATOM 3379 N N . LEU A 1 427 ? -8.810 -31.432 -22.393 1.00 35.50 427 LEU A N 1
ATOM 3380 C CA . LEU A 1 427 ? -9.159 -30.116 -21.833 1.00 35.50 427 LEU A CA 1
ATOM 3381 C C . LEU A 1 427 ? -10.370 -29.462 -22.526 1.00 35.50 427 LEU A C 1
ATOM 3383 O O . LEU A 1 427 ? -11.180 -28.815 -21.865 1.00 35.50 427 LEU A O 1
ATOM 3387 N N . LEU A 1 428 ? -10.542 -29.674 -23.835 1.00 38.12 428 LEU A N 1
ATOM 3388 C CA . LEU A 1 428 ? -11.710 -29.202 -24.593 1.00 38.12 428 LEU A CA 1
ATOM 3389 C C . LEU A 1 428 ? -12.995 -29.993 -24.294 1.00 38.12 428 LEU A C 1
ATOM 3391 O O . LEU A 1 428 ? -14.093 -29.485 -24.511 1.00 38.12 428 LEU A O 1
ATOM 3395 N N . ARG A 1 429 ? -12.888 -31.225 -23.783 1.00 37.59 429 ARG A N 1
ATOM 3396 C CA . ARG A 1 429 ? -14.054 -32.010 -23.340 1.00 37.59 429 ARG A CA 1
ATOM 3397 C C . ARG A 1 429 ? -14.619 -31.503 -22.013 1.00 37.59 429 ARG A C 1
ATOM 3399 O O . ARG A 1 429 ? -15.827 -31.574 -21.807 1.00 37.59 429 ARG A O 1
ATOM 3406 N N . TRP A 1 430 ? -13.779 -30.931 -21.152 1.00 32.72 430 TRP A N 1
ATOM 3407 C CA . TRP A 1 430 ? -14.197 -30.368 -19.863 1.00 32.72 430 TRP A CA 1
ATOM 3408 C C . TRP A 1 430 ? -14.938 -29.027 -19.970 1.00 32.72 430 TRP A C 1
ATOM 3410 O O . TRP A 1 430 ? -15.669 -28.657 -19.054 1.00 32.72 430 TRP A O 1
ATOM 3420 N N . THR A 1 431 ? -14.813 -28.305 -21.086 1.00 33.66 431 THR A N 1
ATOM 3421 C CA . THR A 1 431 ? -15.446 -26.988 -21.276 1.00 33.66 431 THR A CA 1
ATOM 3422 C C . THR A 1 431 ? -16.879 -27.046 -21.825 1.00 33.66 431 THR A C 1
ATOM 3424 O O . THR A 1 431 ? -17.510 -26.002 -21.981 1.00 33.66 431 THR A O 1
ATOM 3427 N N . GLN A 1 432 ? -17.452 -28.238 -22.048 1.00 34.44 432 GLN A N 1
ATOM 3428 C CA . GLN A 1 432 ? -18.824 -28.405 -22.566 1.00 34.44 432 GLN A CA 1
ATOM 3429 C C . GLN A 1 432 ? -19.959 -28.130 -21.551 1.00 34.44 432 GLN A C 1
ATOM 3431 O O . GLN A 1 432 ? -21.126 -28.310 -21.888 1.00 34.44 432 GLN A O 1
ATOM 3436 N N . PHE A 1 433 ? -19.663 -27.645 -20.339 1.00 29.69 433 PHE A N 1
ATOM 3437 C CA . PHE A 1 433 ? -20.672 -27.349 -19.304 1.00 29.69 433 PHE A CA 1
ATOM 3438 C C . PHE A 1 433 ? -20.940 -25.849 -19.047 1.00 29.69 433 PHE A C 1
ATOM 3440 O O . PHE A 1 433 ? -21.465 -25.494 -17.994 1.00 29.69 433 PHE A O 1
ATOM 3447 N N . ALA A 1 434 ? -20.647 -24.955 -19.999 1.00 27.55 434 ALA A N 1
ATOM 3448 C CA . ALA A 1 434 ? -21.042 -23.540 -19.923 1.00 27.55 434 ALA A CA 1
ATOM 3449 C C . ALA A 1 434 ? -22.097 -23.182 -20.999 1.00 27.55 434 ALA A C 1
ATOM 3451 O O . ALA A 1 434 ? -21.918 -23.550 -22.162 1.00 27.55 434 ALA A O 1
ATOM 3452 N N . PRO A 1 435 ? -23.189 -22.464 -20.662 1.00 27.95 435 PRO A N 1
ATOM 3453 C CA . PRO A 1 435 ? -24.266 -22.167 -21.603 1.00 27.95 435 PRO A CA 1
ATOM 3454 C C . PRO A 1 435 ? -23.844 -21.052 -22.576 1.00 27.95 435 PRO A C 1
ATOM 3456 O O . PRO A 1 435 ? -23.811 -19.873 -22.232 1.00 27.95 435 PRO A O 1
ATOM 3459 N N . GLY A 1 436 ? -23.513 -21.443 -23.805 1.00 33.84 436 GLY A N 1
ATOM 3460 C CA . GLY A 1 436 ? -23.147 -20.588 -24.939 1.00 33.84 436 GLY A CA 1
ATOM 3461 C C . GLY A 1 436 ? -23.207 -21.393 -26.248 1.00 33.84 436 GLY A C 1
ATOM 3462 O O . GLY A 1 436 ? -23.316 -22.617 -26.184 1.00 33.84 436 GLY A O 1
ATOM 3463 N N . PRO A 1 437 ? -23.217 -20.749 -27.432 1.00 29.19 437 PRO A N 1
ATOM 3464 C CA . PRO A 1 437 ? -23.705 -21.361 -28.669 1.00 29.19 437 PRO A CA 1
ATOM 3465 C C . PRO A 1 437 ? -22.918 -22.623 -29.048 1.00 29.19 437 PRO A C 1
ATOM 3467 O O . PRO A 1 437 ? -21.689 -22.610 -29.108 1.00 29.19 437 PRO A O 1
ATOM 3470 N N . GLN A 1 438 ? -23.659 -23.707 -29.293 1.00 30.44 438 GLN A N 1
ATOM 3471 C CA . GLN A 1 438 ? -23.146 -25.047 -29.576 1.00 30.44 438 GLN A CA 1
ATOM 3472 C C . GLN A 1 438 ? -22.215 -25.057 -30.797 1.00 30.44 438 GLN A C 1
ATOM 3474 O O . GLN A 1 438 ? -22.597 -24.663 -31.899 1.00 30.44 438 GLN A O 1
ATOM 3479 N N . LEU A 1 439 ? -21.000 -25.573 -30.604 1.00 28.23 439 LEU A N 1
ATOM 3480 C CA . LEU A 1 439 ? -20.128 -26.017 -31.687 1.00 28.23 439 LEU A CA 1
ATOM 3481 C C . LEU A 1 439 ? -20.762 -27.252 -32.339 1.00 28.23 439 LEU A C 1
ATOM 3483 O O . LEU A 1 439 ? -20.740 -28.343 -31.773 1.00 28.23 439 LEU A O 1
ATOM 3487 N N . VAL A 1 440 ? -21.335 -27.077 -33.529 1.00 26.91 440 VAL A N 1
ATOM 3488 C CA . VAL A 1 440 ? -21.785 -28.191 -34.370 1.00 26.91 440 VAL A CA 1
ATOM 3489 C C . VAL A 1 440 ? -20.551 -28.828 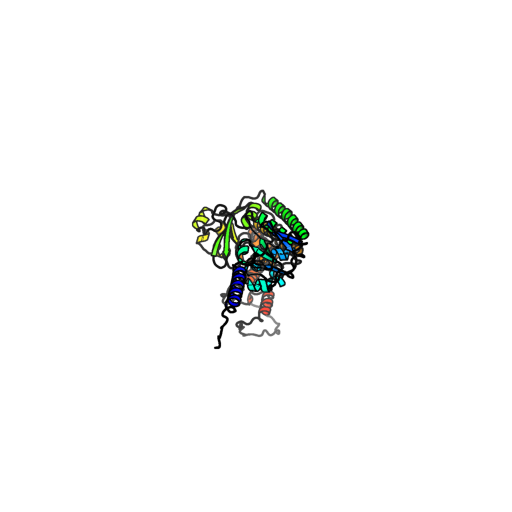-35.007 1.00 26.91 440 VAL A C 1
ATOM 3491 O O . VAL A 1 440 ? -19.929 -28.248 -35.897 1.00 26.91 440 VAL A O 1
ATOM 3494 N N . LEU A 1 441 ? -20.186 -30.019 -34.537 1.00 27.81 441 LEU A N 1
ATOM 3495 C CA . LEU A 1 441 ? -19.293 -30.918 -35.262 1.00 27.81 441 LEU A CA 1
ATOM 3496 C C . LEU A 1 441 ? -20.127 -31.596 -36.352 1.00 27.81 441 LEU A C 1
ATOM 3498 O O . LEU A 1 441 ? -21.073 -32.316 -36.047 1.00 27.81 441 LEU A O 1
ATOM 3502 N N . SER A 1 442 ? -19.822 -31.328 -37.621 1.00 25.48 442 SER A N 1
ATOM 3503 C CA . SER A 1 442 ? -20.444 -32.038 -38.738 1.00 25.48 442 SER A CA 1
ATOM 3504 C C . SER A 1 442 ? -19.753 -33.386 -38.940 1.00 25.48 442 SER A C 1
ATOM 3506 O O . SER A 1 442 ? -18.591 -33.431 -39.353 1.00 25.48 442 SER A O 1
ATOM 3508 N N . ASP A 1 443 ? -20.485 -34.461 -38.671 1.00 32.81 443 ASP A N 1
ATOM 3509 C CA . ASP A 1 443 ? -20.154 -35.823 -39.077 1.00 32.81 443 ASP A CA 1
ATOM 3510 C C . ASP A 1 443 ? -20.196 -35.955 -40.603 1.00 32.81 443 ASP A C 1
ATOM 3512 O O . ASP A 1 443 ? -21.185 -35.563 -41.212 1.00 32.81 443 ASP A O 1
ATOM 3516 N N . HIS A 1 444 ? -19.143 -36.529 -41.198 1.00 27.09 444 HIS A N 1
ATOM 3517 C CA . HIS A 1 444 ? -19.167 -37.414 -42.378 1.00 27.09 444 HIS A CA 1
ATOM 3518 C C . HIS A 1 444 ? -17.737 -37.925 -42.638 1.00 27.09 444 HIS A C 1
ATOM 3520 O O . HIS A 1 444 ? -16.874 -37.181 -43.091 1.00 27.09 444 HIS A O 1
ATOM 3526 N N . MET A 1 445 ? -17.434 -39.142 -42.164 1.00 24.78 445 MET A N 1
ATOM 3527 C CA . MET A 1 445 ? -17.323 -40.398 -42.948 1.00 24.78 445 MET A CA 1
ATOM 3528 C C . MET A 1 445 ? -15.840 -40.732 -43.233 1.00 24.78 445 MET A C 1
ATOM 3530 O O . MET A 1 445 ? -15.079 -39.850 -43.597 1.00 24.78 445 MET A O 1
ATOM 3534 N N . HIS A 1 446 ? -15.304 -41.942 -43.053 1.00 25.56 446 HIS A N 1
ATOM 3535 C CA . HIS A 1 446 ? -15.861 -43.293 -43.126 1.00 25.56 446 HIS A CA 1
ATOM 3536 C C . HIS A 1 446 ? -15.118 -44.267 -42.189 1.00 25.56 446 HIS A C 1
ATOM 3538 O O . HIS A 1 446 ? -13.947 -44.073 -41.864 1.00 25.56 446 HIS A O 1
ATOM 3544 N N . GLU A 1 447 ? -15.823 -45.341 -41.829 1.00 27.03 447 GLU A N 1
ATOM 3545 C CA . GLU A 1 447 ? -15.337 -46.580 -41.214 1.00 27.03 447 GLU A CA 1
ATOM 3546 C C . GLU A 1 447 ? -14.009 -47.078 -41.814 1.00 27.03 447 GLU A C 1
ATOM 3548 O O . GLU A 1 447 ? -13.888 -47.281 -43.022 1.00 27.03 447 GLU A O 1
ATOM 3553 N N . LEU A 1 448 ? -13.030 -47.351 -40.949 1.00 26.38 448 LEU A N 1
ATOM 3554 C CA . LEU A 1 448 ? -11.923 -48.254 -41.256 1.00 26.38 448 LEU A CA 1
ATOM 3555 C C . LEU A 1 448 ? -12.231 -49.606 -40.604 1.00 26.38 448 LEU A C 1
ATOM 3557 O O . LEU A 1 448 ? -12.149 -49.751 -39.386 1.00 26.38 448 LEU A O 1
ATOM 3561 N N . ASP A 1 449 ? -12.600 -50.575 -41.441 1.00 29.30 449 ASP A N 1
ATOM 3562 C CA . ASP A 1 449 ? -12.764 -51.992 -41.107 1.00 29.30 449 ASP A CA 1
ATOM 3563 C C . ASP A 1 449 ? -11.394 -52.618 -40.742 1.00 29.30 449 ASP A C 1
ATOM 3565 O O . ASP A 1 449 ? -10.468 -52.598 -41.567 1.00 29.30 449 ASP A O 1
ATOM 3569 N N . PRO A 1 450 ? -11.207 -53.167 -39.525 1.00 29.73 450 PRO A N 1
ATOM 3570 C CA . PRO A 1 450 ? -9.934 -53.702 -39.047 1.00 29.73 450 PRO A CA 1
ATOM 3571 C C . PRO A 1 450 ? -9.696 -55.147 -39.529 1.00 29.73 450 PRO A C 1
ATOM 3573 O O . PRO A 1 450 ? -9.393 -56.041 -38.739 1.00 29.73 450 PRO A O 1
ATOM 3576 N N . GLY A 1 451 ? -9.817 -55.390 -40.837 1.00 32.00 451 GLY A N 1
ATOM 3577 C CA . GLY A 1 451 ? -9.882 -56.748 -41.376 1.00 32.00 451 GLY A CA 1
ATOM 3578 C C . GLY A 1 451 ? -9.420 -56.914 -42.819 1.00 32.00 451 GLY A C 1
ATOM 3579 O O . GLY A 1 451 ? -10.147 -57.499 -43.609 1.00 32.00 451 GLY A O 1
ATOM 3580 N N . LYS A 1 452 ? -8.210 -56.466 -43.187 1.00 28.22 452 LYS A N 1
ATOM 3581 C CA . LYS A 1 452 ? -7.519 -56.947 -44.407 1.00 28.22 452 LYS A CA 1
ATOM 3582 C C . LYS A 1 452 ? -5.998 -56.776 -44.328 1.00 28.22 452 LYS A C 1
ATOM 3584 O O . LYS A 1 452 ? -5.395 -55.874 -44.898 1.00 28.22 452 LYS A O 1
ATOM 3589 N N . CYS A 1 453 ? -5.352 -57.727 -43.655 1.00 27.03 453 CYS A N 1
ATOM 3590 C CA . CYS A 1 453 ? -3.993 -58.126 -44.005 1.00 27.03 453 CYS A CA 1
ATOM 3591 C C . CYS A 1 453 ? -3.992 -58.760 -45.406 1.00 27.03 453 CYS A C 1
ATOM 3593 O O . CYS A 1 453 ? -4.666 -59.769 -45.604 1.00 27.03 453 CYS A O 1
ATOM 3595 N N . ARG A 1 454 ? -3.197 -58.225 -46.339 1.00 28.12 454 ARG A N 1
ATOM 3596 C CA . ARG A 1 454 ? -2.286 -58.943 -47.265 1.00 28.12 454 ARG A CA 1
ATOM 3597 C C . ARG A 1 454 ? -1.768 -57.960 -48.315 1.00 28.12 454 ARG A C 1
ATOM 3599 O O . ARG A 1 454 ? -2.523 -57.174 -48.871 1.00 28.12 454 ARG A O 1
ATOM 3606 N N . GLY A 1 455 ? -0.454 -57.983 -48.513 1.00 26.52 455 GLY A N 1
ATOM 3607 C CA . GLY A 1 455 ? 0.266 -56.987 -49.297 1.00 26.52 455 GLY A CA 1
ATOM 3608 C C . GLY A 1 455 ? 0.258 -57.214 -50.803 1.00 26.52 455 GLY A C 1
ATOM 3609 O O . GLY A 1 455 ? -0.168 -58.257 -51.275 1.00 26.52 455 GLY A O 1
ATOM 3610 N N . SER A 1 456 ? 0.854 -56.265 -51.522 1.00 26.48 456 SER A N 1
ATOM 3611 C CA . SER A 1 456 ? 1.767 -56.522 -52.641 1.00 26.48 456 SER A CA 1
ATOM 3612 C C . SER A 1 456 ? 2.350 -55.210 -53.175 1.00 26.48 456 SER A C 1
ATOM 3614 O O . SER A 1 456 ? 1.640 -54.237 -53.387 1.00 26.48 456 SER A O 1
ATOM 3616 N N . ARG A 1 457 ? 3.665 -55.269 -53.378 1.00 30.42 457 ARG A N 1
ATOM 3617 C CA . ARG A 1 457 ? 4.615 -54.424 -54.119 1.00 30.42 457 ARG A CA 1
ATOM 3618 C C . ARG A 1 457 ? 4.114 -53.511 -55.260 1.00 30.42 457 ARG A C 1
ATOM 3620 O O . ARG A 1 457 ? 3.279 -53.908 -56.064 1.00 30.42 457 ARG A O 1
ATOM 3627 N N . SER A 1 458 ? 4.948 -52.478 -55.466 1.00 33.19 458 SER A N 1
ATOM 3628 C CA . SER A 1 458 ? 5.292 -51.769 -56.721 1.00 33.19 458 SER A CA 1
ATOM 3629 C C . SER A 1 458 ? 4.274 -50.726 -57.204 1.00 33.19 458 SER A C 1
ATOM 3631 O O . SER A 1 458 ? 3.081 -50.969 -57.112 1.00 33.19 458 SER A O 1
ATOM 3633 N N . LYS A 1 459 ? 4.655 -49.546 -57.701 1.00 35.75 459 LYS A N 1
ATOM 3634 C CA . LYS A 1 459 ? 5.926 -49.005 -58.214 1.00 35.75 459 LYS A CA 1
ATOM 3635 C C . LYS A 1 459 ? 6.146 -47.589 -57.692 1.00 35.75 459 LYS A C 1
ATOM 3637 O O . LYS A 1 459 ? 5.125 -46.917 -57.437 1.00 35.75 459 LYS A O 1
#

Radius of gyration: 33.04 Å; chains: 1; bounding box: 106×108×108 Å

pLDDT: mean 75.74, std 23.92, range [24.78, 98.5]

Secondary structure (DSSP, 8-state):
---------SSHHHHHHHHHHHHHHHHHHSS----PPP-GGG-SEEEE-TTS-EEEESSS-SSEEESSTTHHHHHHHHS-STTEEEE-HHHHTTTTSTTHHHH-HHHHTSPB-B-SS-B-HHHHHHT--SEEEEEGGGHHHHSTT-SSEEEEE---SSHHHHHHHHHHHHHHHHT-HHHHHHHHHHHHHHHHHHHHHTTTSPPEEEEEEEE-SS-EEEE-TT-THHHHHHHTTEEETTTTS-SEE---HHHHHHH--SEEEEES-TTSS-HHHHHH-GGGGGSHHHHTT-EEEPP-PPTT-HHHHHHHHHHHHHHHH-TTS----HHHHHHHHHHHHHS----HHHHHHHTTTTTTTTSTTGGGGS-HHHHHHHHHHHHHHHTT---HHHHHHHHHHHHHHHHHHHTT-S------GGG--HHHHHHHHHGGGS-S-------------S---------

Sequence (459 aa):
MARLRSNSSSSWSVVAGFVTCCALIFALALHPPRTKPKDHSTAPFQIVDMLGRTHGFAEPPKRIFFSANVMPTFLTLAGSADRIVGASDLGRSGMDRAFLDRIFPGASRARLIGGTERPNFEEVLRSSPDAVLGWSSQINSIEKGASFEFVAFQTAYPLTRSHLALWRRMAEISGASERAETLLRRYAEETEAIARTVRDASKVTALIVVSNENSSWIGGPKQYINERLELVGATNVARHGAVAAHLSLEQVAVLDPDVILLQGSAGQMEPEYFMNDHRWRLLRAVRAAKVYRVPEFPIFVVPVFDPLLERWLARVLHPEIEDDDLRAGIRRTYAEIYGYSPNDDDLDELLALAANARSAGYQRFERHRERRALSQIFIAGRNGLRSSAARRAERFCREFWLCRNFCLYRRVERVSVTQLTPECIELLRWTQFAPGPQLVLSDHMHELDPGKCRGSRSK

Foldseek 3Di:
DDDDDDDDPDPPVVVVVVVVVVVVVVVVVVDDPPPDPPPQVPAPAWAQFPVRDIDHDVDQWQAEEEAACCVVLLCLQLVACRSYQAYAQRRLVLCVFLCNCVLYVVSVPRHHAYYNVDGPQVVVVVSVGQEYEEAPVCCVVHVVPDPHHYGHAYADPVRLVSLLVVSCSSCSNSVRNVVSVVLVVLLVVLLVVLLVLQVPPDEFEEWEWEDEPPDIWTAELNDNCQVLQVSLRYHYLRPVPDRTHRDDLVNVLVSQGLAYEYHYDPPIPFLVVLLVDPSNCSHPHSVLLRYAYQFGHRPSNCSQCSSLSSLVSNCSRRVVGDCPQSLVVVQVSCCVRRVDGDDQVSQCNRRVCVSSVSHPPSCSSHDPVSVVLVVLCVVCVVVVDPDPSNVVSVLVCVVVVCVVCVVPDPDDDDDDPVPDDPVVVVVVVVPPPDDDDDDDDDDDDDDDDPDDDDDDDDD